Protein AF-Q1YNS9-F1 (afdb_monomer_lite)

Foldseek 3Di:
DDDDDDDDDDDDDDDDDDDDDDDDDDDDDDDDDDDDDDDDDDDDPDDDDDDQADDDLLAQLLQRQLDQALQQRLQLLLCVLVVHAFCSNQPSRHDDRGSHRGRVSSNVSSVSCQVLQPLQQLPGNHSQARSQLSSCVNVVHFFCRSQPPRHDPRGPRRGRVSSNVSSVSNHPDDPDDDDDDDAQEKEWEADPVCLDPVNIFIDSDNPHDGDQDEAEAQGKHKYAYAAFDFFKDKDPAQLHHHPQKDKAWPDCDLDRPRHHTDGHGIIMMIGHHLVRPDQWMKMAGNVDRSNIDIHGYDHPPRQLQQCPLPDGPVQALDSNDSVAGDQLCPPSDGPVGDQQRNVLPDGPVQAPCSRDSVAGDLPQPCSDGPRRDPFNHHLAFEFQDQKKWKWFADPVVRDIDIDIWGWDADPLAIETEPAVPAHELVLLVVVLPDPPDPGDFTKMWGWTDQFHHQDKDKWKKKKKKKADDPQPDDLQIKMWIWMWIWIKGDHRHDIFIATDDDDQTFGWIQDSNRDTDGWGADDDDGQCQWGWDADPVPRIITTMGRPRSVVSSCPVTPPCVSVVVSDFGKMWMKMAIPGFYAYNVGHGNRIYIYIHTHDD

Sequence (600 aa):
MTTSLVSSVSLALGLYFSCSAAFGDLGAGSAASVHGSERSSLDVRSGSNVTVGTTSADSLDIDGSGHYDALTDGLLLLRGLFGLNGDSLISYAVSEGAAYTSAADISARIESVSEIVDVDADGRSDALTDGLMILRYLFGLRGDVLVNGVVASGGDRVTAPAIESYIESLLPEIDDQNPPTEPQVIYVRLNGQPFTAPYYLFSATEDGAAQTLSLEKGASYKFVRTDGGHPFNIGSDWRQSLAGLEVSSTSSSNLVSEIGSIEEGQSITISIPADFAATTITYYCYTHSSMKATLAISGDQASDDSDNDGVANADDAFPLDASESVDTDSDGLGNNADSDDDGDGVLDVDDVFPLDSTESVDSDGDGIGDNADPVNTSGAFELSGNSLTLQDYNPSSQSMVTNQFDVTIVDGALSADLSGAPLNLANIRNGIATPAGDYSDALLKFEINDALPIASGNGTVDLYVTTGGDGIRVGSESQLYLQLDVAWSSNGSTASIVELVDPEPMILEVNKSGQALTIRPPDPWVFDILEVSVDQSSGIKTLDIRLLSALSAAVDIAGGFLDSLLVPRTLHIRVVPSLMVHDVDGLDVSEFGIVVKLGN

pLDDT: mean 77.33, std 19.81, range [23.3, 98.06]

Radius of gyration: 39.27 Å; chains: 1; bounding box: 96×80×106 Å

InterPro domains:
  IPR018247 EF-Hand 1, calcium-binding site [PS00018] (340-352)
  IPR028974 TSP type-3 repeat [G3DSA:4.10.1080.10] (274-386)
  IPR028974 TSP type-3 repeat [SSF103647] (303-373)

Structure (mmCIF, N/CA/C/O backbone):
data_AF-Q1YNS9-F1
#
_entry.id   AF-Q1YNS9-F1
#
loop_
_atom_site.group_PDB
_atom_site.id
_atom_site.type_symbol
_atom_site.label_atom_id
_atom_site.label_alt_id
_atom_site.label_comp_id
_atom_site.label_asym_id
_atom_site.label_entity_id
_atom_site.label_seq_id
_atom_site.pdbx_PDB_ins_code
_atom_site.Cartn_x
_atom_site.Cartn_y
_atom_site.Cartn_z
_atom_site.occupancy
_atom_site.B_iso_or_equiv
_atom_site.auth_seq_id
_atom_site.auth_comp_id
_atom_site.auth_asym_id
_atom_site.auth_atom_id
_atom_site.pdbx_PDB_model_num
ATOM 1 N N . MET A 1 1 ? -50.767 -10.544 -19.598 1.00 36.22 1 MET A N 1
ATOM 2 C CA . MET A 1 1 ? -50.682 -12.017 -19.546 1.00 36.22 1 MET A CA 1
ATOM 3 C C . MET A 1 1 ? -49.217 -12.322 -19.246 1.00 36.22 1 MET A C 1
ATOM 5 O O . MET A 1 1 ? -48.422 -12.078 -20.135 1.00 36.22 1 MET A O 1
ATOM 9 N N . THR A 1 2 ? -48.748 -12.434 -17.997 1.00 33.62 2 THR A N 1
ATOM 10 C CA . THR A 1 2 ? -49.006 -13.446 -16.935 1.00 33.62 2 THR A CA 1
ATOM 11 C C . THR A 1 2 ? -48.535 -14.861 -17.286 1.00 33.62 2 THR A C 1
ATOM 13 O O . THR A 1 2 ? -48.771 -15.287 -18.407 1.00 33.62 2 THR A O 1
ATOM 16 N N . THR A 1 3 ? -47.997 -15.556 -16.266 1.00 32.91 3 THR A N 1
ATOM 17 C CA . THR A 1 3 ? -47.400 -16.922 -16.200 1.00 32.91 3 THR A CA 1
ATOM 18 C C . THR A 1 3 ? -45.988 -17.049 -16.803 1.00 32.91 3 THR A C 1
ATOM 20 O O . THR A 1 3 ? -45.870 -16.871 -18.007 1.00 32.91 3 THR A O 1
ATOM 23 N N . SER A 1 4 ? -44.870 -17.254 -16.077 1.00 33.97 4 SER A N 1
ATOM 24 C CA . SER A 1 4 ? -44.530 -17.835 -14.742 1.00 33.97 4 SER A CA 1
ATOM 25 C C . SER A 1 4 ? -44.179 -19.337 -14.732 1.00 33.97 4 SER A C 1
ATOM 27 O O . SER A 1 4 ? -44.816 -20.107 -15.445 1.00 33.97 4 SER A O 1
ATOM 29 N N . LEU A 1 5 ? -43.257 -19.697 -13.817 1.00 30.80 5 LEU A N 1
ATOM 30 C CA . LEU A 1 5 ? -42.823 -21.032 -13.344 1.00 30.80 5 LEU A CA 1
ATOM 31 C C . LEU A 1 5 ? -41.927 -21.882 -14.279 1.00 30.80 5 LEU A C 1
ATOM 33 O O . LEU A 1 5 ? -42.132 -21.879 -15.485 1.00 30.80 5 LEU A O 1
ATOM 37 N N . VAL A 1 6 ? -41.001 -22.734 -13.796 1.00 30.00 6 VAL A N 1
ATOM 38 C CA . VAL A 1 6 ? -40.114 -22.769 -12.593 1.00 30.00 6 VAL A CA 1
ATOM 39 C C . VAL A 1 6 ? -39.183 -24.001 -12.726 1.00 30.00 6 VAL A C 1
ATOM 41 O O . VAL A 1 6 ? -39.521 -24.923 -13.459 1.00 30.00 6 VAL A O 1
ATOM 44 N N . SER A 1 7 ? -38.039 -23.988 -12.025 1.00 28.78 7 SER A N 1
ATOM 45 C CA . SER A 1 7 ? -37.133 -25.098 -11.630 1.00 28.78 7 SER A CA 1
ATOM 46 C C . SER A 1 7 ? -37.417 -26.549 -12.080 1.00 28.78 7 SER A C 1
ATOM 48 O O . SER A 1 7 ? -38.527 -27.056 -11.923 1.00 28.78 7 SER A O 1
ATOM 50 N N . SER A 1 8 ? -36.348 -27.285 -12.424 1.00 27.62 8 SER A N 1
ATOM 51 C CA . SER A 1 8 ? -36.073 -28.612 -11.827 1.00 27.62 8 SER A CA 1
ATOM 52 C C . SER A 1 8 ? -34.623 -29.064 -12.050 1.00 27.62 8 SER A C 1
ATOM 54 O O . SER A 1 8 ? -34.208 -29.315 -13.180 1.00 27.62 8 SER A O 1
ATOM 56 N N . VAL A 1 9 ? -33.880 -29.242 -10.955 1.00 27.39 9 VAL A N 1
ATOM 57 C CA . VAL A 1 9 ? -32.629 -30.021 -10.902 1.00 27.39 9 VAL A CA 1
ATOM 58 C C . VAL A 1 9 ? -32.964 -31.518 -10.905 1.00 27.39 9 VAL A C 1
ATOM 60 O O . VAL A 1 9 ? -33.978 -31.929 -10.341 1.00 27.39 9 VAL A O 1
ATOM 63 N N . SER A 1 10 ? -32.101 -32.362 -11.478 1.00 26.97 10 SER A N 1
ATOM 64 C CA . SER A 1 10 ? -32.023 -33.784 -11.105 1.00 26.97 10 SER A CA 1
ATOM 65 C C . SER A 1 10 ? -30.631 -34.357 -11.357 1.00 26.97 10 SER A C 1
ATOM 67 O O . SER A 1 10 ? -30.180 -34.475 -12.494 1.00 26.97 10 SER A O 1
ATOM 69 N N . LEU A 1 11 ? -29.979 -34.724 -10.256 1.00 27.30 11 LEU A N 1
ATOM 70 C CA . LEU A 1 11 ? -28.714 -35.447 -10.202 1.00 27.30 11 LEU A CA 1
ATOM 71 C C . LEU A 1 11 ? -28.914 -36.909 -10.647 1.00 27.30 11 LEU A C 1
ATOM 73 O O . LEU A 1 11 ? -29.953 -37.504 -10.357 1.00 27.30 11 LEU A O 1
ATOM 77 N N . ALA A 1 12 ? -27.906 -37.524 -11.267 1.00 25.98 12 ALA A N 1
ATOM 78 C CA . ALA A 1 12 ? -27.856 -38.977 -11.449 1.00 25.98 12 ALA A CA 1
ATOM 79 C C . ALA A 1 12 ? -26.412 -39.490 -11.329 1.00 25.98 12 ALA A C 1
ATOM 81 O O . ALA A 1 12 ? -25.621 -39.409 -12.266 1.00 25.98 12 ALA A O 1
ATOM 82 N N . LEU A 1 13 ? -26.083 -40.015 -10.148 1.00 26.33 13 LEU A N 1
ATOM 83 C CA . LEU A 1 13 ? -24.792 -40.626 -9.829 1.00 26.33 13 LEU A CA 1
ATOM 84 C C . LEU A 1 13 ? -24.644 -41.989 -10.537 1.00 26.33 13 LEU A C 1
ATOM 86 O O . LEU A 1 13 ? -25.602 -42.760 -10.601 1.00 26.33 13 LEU A O 1
ATOM 90 N N . GLY A 1 14 ? -23.444 -42.313 -11.031 1.00 25.09 14 GLY A N 1
ATOM 91 C CA . GLY A 1 14 ? -23.198 -43.530 -11.817 1.00 25.09 14 GLY A CA 1
ATOM 92 C C . GLY A 1 14 ? -21.767 -44.063 -11.722 1.00 25.09 14 GLY A C 1
ATOM 93 O O . GLY A 1 14 ? -21.034 -44.049 -12.705 1.00 25.09 14 GLY A O 1
ATOM 94 N N . LEU A 1 15 ? -21.374 -44.557 -10.545 1.00 29.48 15 LEU A N 1
ATOM 95 C CA . LEU A 1 15 ? -20.140 -45.332 -10.356 1.00 29.48 15 LEU A CA 1
ATOM 96 C C . LEU A 1 15 ? -20.182 -46.651 -11.148 1.00 29.48 15 LEU A C 1
ATOM 98 O O . LEU A 1 15 ? -21.145 -47.396 -10.997 1.00 29.48 15 LEU A O 1
ATOM 102 N N . TYR A 1 16 ? -19.106 -47.003 -11.865 1.00 24.75 16 TYR A N 1
ATOM 103 C CA . TYR A 1 16 ? -18.542 -48.365 -11.833 1.00 24.75 16 TYR A CA 1
ATOM 104 C C . TYR A 1 16 ? -17.101 -48.428 -12.377 1.00 24.75 16 TYR A C 1
ATOM 106 O O . TYR A 1 16 ? -16.751 -47.797 -13.369 1.00 24.75 16 TYR A O 1
ATOM 114 N N . PHE A 1 17 ? -16.274 -49.233 -11.705 1.00 26.16 17 PHE A N 1
ATOM 115 C CA . PHE A 1 17 ? -14.856 -49.494 -11.989 1.00 26.16 17 PHE A CA 1
ATOM 116 C C . PHE A 1 17 ? -14.569 -50.094 -13.378 1.00 26.16 17 PHE A C 1
ATOM 118 O O . PHE A 1 17 ? -15.312 -50.952 -13.856 1.00 26.16 17 PHE A O 1
ATOM 125 N N . SER A 1 18 ? -13.359 -49.842 -13.896 1.00 27.05 18 SER A N 1
ATOM 126 C CA . SER A 1 18 ? -12.523 -50.894 -14.506 1.00 27.05 18 SER A CA 1
ATOM 127 C C . SER A 1 18 ? -11.028 -50.554 -14.449 1.00 27.05 18 SER A C 1
ATOM 129 O O . SER A 1 18 ? -10.625 -49.418 -14.661 1.00 27.05 18 SER A O 1
ATOM 131 N N . CYS A 1 19 ? -10.217 -51.567 -14.142 1.00 23.30 19 CYS A N 1
ATOM 132 C CA . CYS A 1 19 ? -8.772 -51.490 -13.912 1.00 23.30 19 CYS A CA 1
ATOM 133 C C . CYS A 1 19 ? -7.978 -51.967 -15.143 1.00 23.30 19 CYS A C 1
ATOM 135 O O . CYS A 1 19 ? -8.398 -52.912 -15.811 1.00 23.30 19 CYS A O 1
ATOM 137 N N . SER A 1 20 ? -6.793 -51.394 -15.380 1.00 28.25 20 SER A N 1
ATOM 138 C CA . SER A 1 20 ? -5.666 -52.115 -15.990 1.00 28.25 20 SER A CA 1
ATOM 139 C C . SER A 1 20 ? -4.335 -51.484 -15.563 1.00 28.25 20 SER A C 1
ATOM 141 O O . SER A 1 20 ? -4.255 -50.268 -15.414 1.00 28.25 20 SER A O 1
ATOM 143 N N . ALA A 1 21 ? -3.303 -52.303 -15.350 1.00 29.52 21 ALA A N 1
ATOM 144 C CA . ALA A 1 21 ? -2.042 -51.911 -14.712 1.00 29.52 21 ALA A CA 1
ATOM 145 C C . ALA A 1 21 ? -0.800 -52.235 -15.565 1.00 29.52 21 ALA A C 1
ATOM 147 O O . ALA A 1 21 ? -0.822 -53.170 -16.365 1.00 29.52 21 ALA A O 1
ATOM 148 N N . ALA A 1 22 ? 0.306 -51.526 -15.304 1.00 28.50 22 ALA A N 1
ATOM 149 C CA . ALA A 1 22 ? 1.691 -51.937 -15.585 1.00 28.50 22 ALA A CA 1
ATOM 150 C C . ALA A 1 22 ? 2.630 -51.140 -14.638 1.00 28.50 22 ALA A C 1
ATOM 152 O O . ALA A 1 22 ? 2.659 -49.922 -14.737 1.00 28.50 22 ALA A O 1
ATOM 153 N N . PHE A 1 23 ? 3.158 -51.681 -13.530 1.00 27.36 23 PHE A N 1
ATOM 154 C CA . PHE A 1 23 ? 4.282 -52.628 -13.314 1.00 27.36 23 PHE A CA 1
ATOM 155 C C . PHE A 1 23 ? 5.717 -52.066 -13.469 1.00 27.36 23 PHE A C 1
ATOM 157 O O . PHE A 1 23 ? 6.091 -51.606 -14.543 1.00 27.36 23 PHE A O 1
ATOM 164 N N . GLY A 1 24 ? 6.519 -52.217 -12.395 1.00 26.86 24 GLY A N 1
ATOM 165 C CA . GLY A 1 24 ? 7.934 -51.814 -12.238 1.00 26.86 24 GLY A CA 1
ATOM 166 C C . GLY A 1 24 ? 8.211 -51.246 -10.823 1.00 26.86 24 GLY A C 1
ATOM 167 O O . GLY A 1 24 ? 8.123 -50.039 -10.665 1.00 26.86 24 GLY A O 1
ATOM 168 N N . ASP A 1 25 ? 8.325 -51.997 -9.709 1.00 29.17 25 ASP A N 1
ATOM 169 C CA . ASP A 1 25 ? 9.243 -53.123 -9.371 1.00 29.17 25 ASP A CA 1
ATOM 170 C C . ASP A 1 25 ? 10.694 -52.600 -9.133 1.00 29.17 25 ASP A C 1
ATOM 172 O O . ASP A 1 25 ? 11.295 -52.104 -10.079 1.00 29.17 25 ASP A O 1
ATOM 176 N N . LEU A 1 26 ? 11.334 -52.585 -7.938 1.00 28.66 26 LEU A N 1
ATOM 177 C CA . LEU A 1 26 ? 11.186 -53.291 -6.634 1.00 28.66 26 LEU A CA 1
ATOM 178 C C . LEU A 1 26 ? 11.625 -52.423 -5.410 1.00 28.66 26 LEU A C 1
ATOM 180 O O . LEU A 1 26 ? 12.409 -51.496 -5.582 1.00 28.66 26 LEU A O 1
ATOM 184 N N . GLY A 1 27 ? 11.273 -52.811 -4.162 1.00 27.27 27 GLY A N 1
ATOM 185 C CA . GLY A 1 27 ? 11.904 -52.281 -2.924 1.00 27.27 27 GLY A CA 1
ATOM 186 C C . GLY A 1 27 ? 11.251 -52.684 -1.580 1.00 27.27 27 GLY A C 1
ATOM 187 O O . GLY A 1 27 ? 10.562 -51.879 -0.968 1.00 27.27 27 GLY A O 1
ATOM 188 N N . ALA A 1 28 ? 11.433 -53.925 -1.104 1.00 29.50 28 ALA A N 1
ATOM 189 C CA . ALA A 1 28 ? 10.721 -54.465 0.075 1.00 29.50 28 ALA A CA 1
ATOM 190 C C . ALA A 1 28 ? 11.410 -54.215 1.441 1.00 29.50 28 ALA A C 1
ATOM 192 O O . ALA A 1 28 ? 12.636 -54.254 1.529 1.00 29.50 28 ALA A O 1
ATOM 193 N N . GLY A 1 29 ? 10.617 -54.071 2.522 1.00 26.70 29 GLY A N 1
ATOM 194 C CA . GLY A 1 29 ? 11.116 -53.663 3.851 1.00 26.70 29 GLY A CA 1
ATOM 195 C C . GLY A 1 29 ? 10.327 -54.112 5.099 1.00 26.70 29 GLY A C 1
ATOM 196 O O . GLY A 1 29 ? 10.254 -53.353 6.053 1.00 26.70 29 GLY A O 1
ATOM 197 N N . SER A 1 30 ? 9.822 -55.354 5.141 1.00 29.05 30 SER A N 1
ATOM 198 C CA . SER A 1 30 ? 9.288 -56.063 6.338 1.00 29.05 30 SER A CA 1
ATOM 199 C C . SER A 1 30 ? 8.001 -55.548 7.021 1.00 29.05 30 SER A C 1
ATOM 201 O O . SER A 1 30 ? 7.727 -54.361 7.104 1.00 29.05 30 SER A O 1
ATOM 203 N N . ALA A 1 31 ? 7.202 -56.492 7.533 1.00 27.22 31 ALA A N 1
ATOM 204 C CA . ALA A 1 31 ? 5.903 -56.255 8.165 1.00 27.22 31 ALA A CA 1
ATOM 205 C C . ALA A 1 31 ? 5.890 -56.680 9.642 1.00 27.22 31 ALA A C 1
ATOM 207 O O . ALA A 1 31 ? 6.561 -57.644 10.014 1.00 27.22 31 ALA A O 1
ATOM 208 N N . ALA A 1 32 ? 5.020 -56.057 10.439 1.00 27.38 32 ALA A N 1
ATOM 209 C CA . ALA A 1 32 ? 4.483 -56.632 11.671 1.00 27.38 32 ALA A CA 1
ATOM 210 C C . ALA A 1 32 ? 3.056 -56.109 11.898 1.00 27.38 32 ALA A C 1
ATOM 212 O O . ALA A 1 32 ? 2.829 -54.905 11.839 1.00 27.38 32 ALA A O 1
ATOM 213 N N . SER A 1 33 ? 2.096 -57.004 12.151 1.00 28.44 33 SER A N 1
ATOM 214 C CA . SER A 1 33 ? 0.736 -56.629 12.555 1.00 28.44 33 SER A CA 1
ATOM 215 C C . SER A 1 33 ? 0.485 -57.069 13.995 1.00 28.44 33 SER A C 1
ATOM 217 O O . SER A 1 33 ? 0.807 -58.202 14.355 1.00 28.44 33 SER A O 1
ATOM 219 N N . VAL A 1 34 ? -0.110 -56.192 14.806 1.00 27.50 34 VAL A N 1
ATOM 220 C CA . VAL A 1 34 ? -0.829 -56.565 16.031 1.00 27.50 34 VAL A CA 1
ATOM 221 C C . VAL A 1 34 ? -2.035 -55.641 16.184 1.00 27.50 34 VAL A C 1
ATOM 223 O O . VAL A 1 34 ? -1.939 -54.429 16.036 1.00 27.50 34 VAL A O 1
ATOM 226 N N . HIS A 1 35 ? -3.175 -56.250 16.487 1.00 29.14 35 HIS A N 1
ATOM 227 C CA . HIS A 1 35 ? -4.428 -55.600 16.850 1.00 29.14 35 HIS A CA 1
ATOM 228 C C . HIS A 1 35 ? -4.510 -55.580 18.385 1.00 29.14 35 HIS A C 1
ATOM 230 O O . HIS A 1 35 ? -4.369 -56.638 19.002 1.00 29.14 35 HIS A O 1
ATOM 236 N N . GLY A 1 36 ? -4.706 -54.418 19.014 1.00 25.70 36 GLY A N 1
ATOM 237 C CA . GLY A 1 36 ? -4.728 -54.321 20.478 1.00 25.70 36 GLY A CA 1
ATOM 238 C C . GLY A 1 36 ? -5.088 -52.928 20.986 1.00 25.70 36 GLY A C 1
ATOM 239 O O . GLY A 1 36 ? -4.309 -51.996 20.845 1.00 25.70 36 GLY A O 1
ATOM 240 N N . SER A 1 37 ? -6.271 -52.803 21.586 1.00 34.81 37 SER A N 1
ATOM 241 C CA . SER A 1 37 ? -6.725 -51.592 22.276 1.00 34.81 37 SER A CA 1
ATOM 242 C C . SER A 1 37 ? -6.048 -51.459 23.638 1.00 34.81 37 SER A C 1
ATOM 244 O O . SER A 1 37 ? -6.336 -52.279 24.506 1.00 34.81 37 SER A O 1
ATOM 246 N N . GLU A 1 38 ? -5.317 -50.368 23.872 1.00 27.53 38 GLU A N 1
ATOM 247 C CA . GLU A 1 38 ? -5.230 -49.724 25.191 1.00 27.53 38 GLU A CA 1
ATOM 248 C C . GLU A 1 38 ? -5.235 -48.196 25.027 1.00 27.53 38 GLU A C 1
ATOM 250 O O . GLU A 1 38 ? -4.461 -47.639 24.252 1.00 27.53 38 GLU A O 1
ATOM 255 N N . ARG A 1 39 ? -6.114 -47.506 25.769 1.00 39.41 39 ARG A N 1
ATOM 256 C CA . ARG A 1 39 ? -6.011 -46.054 25.970 1.00 39.41 39 ARG A CA 1
ATOM 257 C C . ARG A 1 39 ? -4.924 -45.814 27.015 1.00 39.41 39 ARG A C 1
ATOM 259 O O . ARG A 1 39 ? -5.129 -46.187 28.168 1.00 39.41 39 ARG A O 1
ATOM 266 N N . SER A 1 40 ? -3.827 -45.157 26.647 1.00 26.27 40 SER A N 1
ATOM 267 C CA . SER A 1 40 ? -2.880 -44.607 27.621 1.00 26.27 40 SER A CA 1
ATOM 268 C C . SER A 1 40 ? -2.915 -43.090 27.566 1.00 26.27 40 SER A C 1
ATOM 270 O O . SER A 1 40 ? -2.518 -42.493 26.572 1.00 26.27 40 SER A O 1
ATOM 272 N N . SER A 1 41 ? -3.351 -42.485 28.668 1.00 36.03 41 SER A N 1
ATOM 273 C CA . SER A 1 41 ? -3.016 -41.098 28.982 1.00 36.03 41 SER A CA 1
ATOM 274 C C . SER A 1 41 ? -1.492 -40.936 28.956 1.00 36.03 41 SER A C 1
ATOM 276 O O . SER A 1 41 ? -0.787 -41.759 29.550 1.00 36.03 41 SER A O 1
ATOM 278 N N . LEU A 1 42 ? -0.995 -39.896 28.284 1.00 25.69 42 LEU A N 1
ATOM 279 C CA . LEU A 1 42 ? 0.337 -39.360 28.535 1.00 25.69 42 LEU A CA 1
ATOM 280 C C . LEU A 1 42 ? 0.203 -37.875 28.874 1.00 25.69 42 LEU A C 1
ATOM 282 O O . LEU A 1 42 ? -0.003 -37.029 28.012 1.00 25.69 42 LEU A O 1
ATOM 286 N N . ASP A 1 43 ? 0.301 -37.599 30.167 1.00 36.94 43 ASP A N 1
ATOM 287 C CA . ASP A 1 43 ? 0.454 -36.266 30.733 1.00 36.94 43 ASP A CA 1
ATOM 288 C C . ASP A 1 43 ? 1.845 -35.722 30.365 1.00 36.94 43 ASP A C 1
ATOM 290 O O . ASP A 1 43 ? 2.862 -36.332 30.710 1.00 36.94 43 ASP A O 1
ATOM 294 N N . VAL A 1 44 ? 1.894 -34.593 29.650 1.00 27.58 44 VAL A N 1
ATOM 295 C CA . VAL A 1 44 ? 3.130 -33.836 29.392 1.00 27.58 44 VAL A CA 1
ATOM 296 C C . VAL A 1 44 ? 2.906 -32.361 29.717 1.00 27.58 44 VAL A C 1
ATOM 298 O O . VAL A 1 44 ? 2.900 -31.489 28.854 1.00 27.58 44 VAL A O 1
ATOM 301 N N . ARG A 1 45 ? 2.798 -32.055 31.011 1.00 37.78 45 ARG A N 1
ATOM 302 C CA . ARG A 1 45 ? 3.190 -30.735 31.521 1.00 37.78 45 ARG A CA 1
ATOM 303 C C . ARG A 1 45 ? 4.712 -30.643 31.636 1.00 37.78 45 ARG A C 1
ATOM 305 O O . ARG A 1 45 ? 5.280 -31.012 32.661 1.00 37.78 45 ARG A O 1
ATOM 312 N N . SER A 1 46 ? 5.376 -30.096 30.621 1.00 32.50 46 SER A N 1
ATOM 313 C CA . SER A 1 46 ? 6.688 -29.458 30.800 1.00 32.50 46 SER A CA 1
ATOM 314 C C . SER A 1 46 ? 6.948 -28.458 29.682 1.00 32.50 46 SER A C 1
ATOM 316 O O . SER A 1 46 ? 6.799 -28.792 28.513 1.00 32.50 46 SER A O 1
ATOM 318 N N . GLY A 1 47 ? 7.355 -27.242 30.049 1.00 37.91 47 GLY A N 1
ATOM 319 C CA . GLY A 1 47 ? 7.529 -26.147 29.100 1.00 37.91 47 GLY A CA 1
ATOM 320 C C . GLY A 1 47 ? 8.536 -26.457 27.992 1.00 37.91 47 GLY A C 1
ATOM 321 O O . GLY A 1 47 ? 9.621 -26.991 28.232 1.00 37.91 47 GLY A O 1
ATOM 322 N N . SER A 1 48 ? 8.174 -26.070 26.778 1.00 30.52 48 SER A N 1
ATOM 323 C CA . SER A 1 48 ? 9.076 -25.798 25.665 1.00 30.52 48 SER A CA 1
ATOM 324 C C . SER A 1 48 ? 8.525 -24.567 24.965 1.00 30.52 48 SER A C 1
ATOM 326 O O . SER A 1 48 ? 7.309 -24.441 24.852 1.00 30.52 48 SER A O 1
ATOM 328 N N . ASN A 1 49 ? 9.406 -23.650 24.560 1.00 35.44 49 ASN A N 1
ATOM 329 C CA . ASN A 1 49 ? 9.006 -22.463 23.812 1.00 35.44 49 ASN A CA 1
ATOM 330 C C . ASN A 1 49 ? 8.206 -22.911 22.586 1.00 35.44 49 ASN A C 1
ATOM 332 O O . ASN A 1 49 ? 8.763 -23.598 21.728 1.00 35.44 49 ASN A O 1
ATOM 336 N N . VAL A 1 50 ? 6.933 -22.524 22.513 1.00 31.16 50 VAL A N 1
ATOM 337 C CA . VAL A 1 50 ? 6.191 -22.599 21.258 1.00 31.16 50 VAL A CA 1
ATOM 338 C C . VAL A 1 50 ? 6.834 -21.565 20.344 1.00 31.16 50 VAL A C 1
ATOM 340 O O . VAL A 1 50 ? 6.863 -20.373 20.641 1.00 31.16 50 VAL A O 1
ATOM 343 N N . THR A 1 51 ? 7.478 -22.052 19.292 1.00 27.12 51 THR A N 1
ATOM 344 C CA . THR A 1 51 ? 7.952 -21.221 18.189 1.00 27.12 51 THR A CA 1
ATOM 345 C C . THR A 1 51 ? 6.757 -20.744 17.376 1.00 27.12 51 THR A C 1
ATOM 347 O O . THR A 1 51 ? 5.805 -21.499 17.199 1.00 27.12 51 THR A O 1
ATOM 350 N N . VAL A 1 52 ? 6.845 -19.515 16.866 1.00 37.50 52 VAL A N 1
ATOM 351 C CA . VAL A 1 52 ? 5.902 -18.925 15.902 1.00 37.50 52 VAL A CA 1
ATOM 352 C C . VAL A 1 52 ? 5.545 -19.940 14.804 1.00 37.50 52 VAL A C 1
ATOM 354 O O . VAL A 1 52 ? 6.451 -20.564 14.246 1.00 37.50 52 VAL A O 1
ATOM 357 N N . GLY A 1 53 ? 4.249 -20.089 14.498 1.00 38.09 53 GLY A N 1
ATOM 358 C CA . GLY A 1 53 ? 3.768 -20.831 13.323 1.00 38.09 53 GLY A CA 1
ATOM 359 C C . GLY A 1 53 ? 3.271 -22.272 13.532 1.00 38.09 53 GLY A C 1
ATOM 360 O O . GLY A 1 53 ? 3.468 -23.102 12.646 1.00 38.09 53 GLY A O 1
ATOM 361 N N . THR A 1 54 ? 2.622 -22.609 14.656 1.00 38.75 54 THR A N 1
ATOM 362 C CA . THR A 1 54 ? 1.782 -23.828 14.734 1.00 38.75 54 THR A CA 1
ATOM 363 C C . THR A 1 54 ? 0.463 -23.557 15.453 1.00 38.75 54 THR A C 1
ATOM 365 O O . THR A 1 54 ? 0.455 -23.425 16.679 1.00 38.75 54 THR A O 1
ATOM 368 N N . THR A 1 55 ? -0.642 -23.524 14.709 1.00 53.81 55 THR A N 1
ATOM 369 C CA . THR A 1 55 ? -1.993 -23.388 15.268 1.00 53.81 55 THR A CA 1
ATOM 370 C C . THR A 1 55 ? -2.454 -24.667 15.969 1.00 53.81 55 THR A C 1
ATOM 372 O O . THR A 1 55 ? -1.919 -25.761 15.753 1.00 53.81 55 THR A O 1
ATOM 375 N N . SER A 1 56 ? -3.459 -24.544 16.841 1.00 63.00 56 SER A N 1
ATOM 376 C CA . SER A 1 56 ? -4.082 -25.713 17.467 1.00 63.00 56 SER A CA 1
ATOM 377 C C . SER A 1 56 ? -4.847 -26.539 16.427 1.00 63.00 56 SER A C 1
ATOM 379 O O . SER A 1 56 ? -5.529 -25.995 15.556 1.00 63.00 56 SER A O 1
ATOM 381 N N . ALA A 1 57 ? -4.800 -27.868 16.552 1.00 64.50 57 ALA A N 1
ATOM 382 C CA . ALA A 1 57 ? -5.644 -28.762 15.756 1.00 64.50 57 ALA A CA 1
ATOM 383 C C . ALA A 1 57 ? -7.148 -28.503 15.987 1.00 64.50 57 ALA A C 1
ATOM 385 O O . ALA A 1 57 ? -7.943 -28.730 15.083 1.00 64.50 57 ALA A O 1
ATOM 386 N N . ASP A 1 58 ? -7.503 -27.959 17.156 1.00 73.69 58 ASP A N 1
ATOM 387 C CA . ASP A 1 58 ? -8.877 -27.691 17.591 1.00 73.69 58 ASP A CA 1
ATOM 388 C C . ASP A 1 58 ? -9.295 -26.206 17.408 1.00 73.69 58 ASP A C 1
ATOM 390 O O . ASP A 1 58 ? -10.124 -25.702 18.160 1.00 73.69 58 ASP A O 1
ATOM 394 N N . SER A 1 59 ? -8.679 -25.471 16.471 1.00 84.88 59 SER A N 1
ATOM 395 C CA . SER A 1 59 ? -8.881 -24.021 16.259 1.00 84.88 59 SER A CA 1
ATOM 396 C C . SER A 1 59 ? -9.342 -23.700 14.831 1.00 84.88 59 SER A C 1
ATOM 398 O O . SER A 1 59 ? -8.938 -24.383 13.888 1.00 84.88 59 SER A O 1
ATOM 400 N N . LEU A 1 60 ? -10.163 -22.654 14.683 1.00 89.69 60 LEU A N 1
ATOM 401 C CA . LEU A 1 60 ? -10.639 -22.122 13.398 1.00 89.69 60 LEU A CA 1
ATOM 402 C C . LEU A 1 60 ? -9.645 -21.216 12.652 1.00 89.69 60 LEU A C 1
ATOM 404 O O . LEU A 1 60 ? -9.992 -20.768 11.570 1.00 89.69 60 LEU A O 1
ATOM 408 N N . ASP A 1 61 ? -8.437 -20.985 13.169 1.00 90.31 61 ASP A N 1
ATOM 409 C CA . ASP A 1 61 ? -7.366 -20.279 12.445 1.00 90.31 61 ASP A CA 1
ATOM 410 C C . ASP A 1 61 ? -6.873 -21.173 11.280 1.00 90.31 61 ASP A C 1
ATOM 412 O O . ASP A 1 61 ? -6.208 -22.203 11.491 1.00 90.31 61 ASP A O 1
ATOM 416 N N . ILE A 1 62 ? -7.306 -20.860 10.057 1.00 92.31 62 ILE A N 1
ATOM 417 C CA . ILE A 1 62 ? -7.087 -21.615 8.815 1.00 92.31 62 ILE A CA 1
ATOM 418 C C . ILE A 1 62 ? -5.823 -21.148 8.096 1.00 92.31 62 ILE A C 1
ATOM 420 O O . ILE A 1 62 ? -5.126 -21.995 7.531 1.00 92.31 62 ILE A O 1
ATOM 424 N N . ASP A 1 63 ? -5.518 -19.849 8.095 1.00 89.81 63 ASP A N 1
ATOM 425 C CA . ASP A 1 63 ? -4.318 -19.319 7.433 1.00 89.81 63 ASP A CA 1
ATOM 426 C C . ASP A 1 63 ? -3.082 -19.255 8.349 1.00 89.81 63 ASP A C 1
ATOM 428 O O . ASP A 1 63 ? -1.950 -19.148 7.877 1.00 89.81 63 ASP A O 1
ATOM 432 N N . GLY A 1 64 ? -3.258 -19.468 9.649 1.00 85.56 64 GLY A N 1
ATOM 433 C CA . GLY A 1 64 ? -2.190 -19.566 10.634 1.00 85.56 64 GLY A CA 1
ATOM 434 C C . GLY A 1 64 ? -1.591 -18.228 11.045 1.00 85.56 64 GLY A C 1
ATOM 435 O O . GLY A 1 64 ? -0.440 -18.213 11.489 1.00 85.56 64 GLY A O 1
ATOM 436 N N . SER A 1 65 ? -2.311 -17.129 10.837 1.00 79.44 65 SER A N 1
ATOM 437 C CA . SER A 1 65 ? -1.911 -15.768 11.215 1.00 79.44 65 SER A CA 1
ATOM 438 C C . SER A 1 65 ? -1.942 -15.511 12.717 1.00 79.44 65 SER A C 1
ATOM 440 O O . SER A 1 65 ? -1.171 -14.690 13.213 1.00 79.44 65 SER A O 1
ATOM 442 N N . GLY A 1 66 ? -2.782 -16.241 13.452 1.00 75.06 66 GLY A N 1
ATOM 443 C CA . GLY A 1 66 ? -3.100 -15.951 14.843 1.00 75.06 66 GLY A CA 1
ATOM 444 C C . GLY A 1 66 ? -4.305 -15.024 15.032 1.00 75.06 66 GLY A C 1
ATOM 445 O O . GLY A 1 66 ? -4.571 -14.626 16.163 1.00 75.06 66 GLY A O 1
ATOM 446 N N . HIS A 1 67 ? -5.040 -14.714 13.962 1.00 77.12 67 HIS A N 1
ATOM 447 C CA . HIS A 1 67 ? -6.330 -14.027 14.019 1.00 77.12 67 HIS A CA 1
ATOM 448 C C . HIS A 1 67 ? -7.472 -14.977 13.609 1.00 77.12 67 HIS A C 1
ATOM 450 O O . HIS A 1 67 ? -7.257 -16.174 13.405 1.00 77.12 67 HIS A O 1
ATOM 456 N N . TYR A 1 68 ? -8.710 -14.476 13.619 1.00 84.19 68 TYR A N 1
ATOM 457 C CA . TYR A 1 68 ? -9.922 -15.269 13.393 1.00 84.19 68 TYR A CA 1
ATOM 458 C C . TYR A 1 68 ? -10.900 -14.495 12.503 1.00 84.19 68 TYR A C 1
ATOM 460 O O . TYR A 1 68 ? -11.974 -14.075 12.943 1.00 84.19 68 TYR A O 1
ATOM 468 N N . ASP A 1 69 ? -10.530 -14.291 11.245 1.00 82.50 69 ASP A N 1
ATOM 469 C CA . ASP A 1 69 ? -11.186 -13.311 10.384 1.00 82.50 69 ASP A CA 1
ATOM 470 C C . ASP A 1 69 ? -12.139 -13.945 9.370 1.00 82.50 69 ASP A C 1
ATOM 472 O O . ASP A 1 69 ? -11.940 -15.033 8.818 1.00 82.50 69 ASP A O 1
ATOM 476 N N . ALA A 1 70 ? -13.214 -13.224 9.056 1.00 84.88 70 ALA A N 1
ATOM 477 C CA . ALA A 1 70 ? -14.217 -13.706 8.114 1.00 84.88 70 ALA A CA 1
ATOM 478 C C . ALA A 1 70 ? -13.643 -13.928 6.701 1.00 84.88 70 ALA A C 1
ATOM 480 O O . ALA A 1 70 ? -14.033 -14.878 6.019 1.00 84.88 70 ALA A O 1
ATOM 481 N N . LEU A 1 71 ? -12.719 -13.072 6.256 1.00 87.00 71 LEU A N 1
ATOM 482 C CA . LEU A 1 71 ? -12.190 -13.079 4.888 1.00 87.00 71 LEU A CA 1
ATOM 483 C C . LEU A 1 71 ? -10.970 -13.984 4.680 1.00 87.00 71 LEU A C 1
ATOM 485 O O . LEU A 1 71 ? -10.723 -14.375 3.538 1.00 87.00 71 LEU A O 1
ATOM 489 N N . THR A 1 72 ? -10.253 -14.357 5.738 1.00 89.62 72 THR A N 1
ATOM 490 C CA . THR A 1 72 ? -9.053 -15.206 5.645 1.00 89.62 72 THR A CA 1
ATOM 491 C C . THR A 1 72 ? -9.236 -16.567 6.311 1.00 89.62 72 THR A C 1
ATOM 493 O O . THR A 1 72 ? -8.704 -17.545 5.805 1.00 89.62 72 THR A O 1
ATOM 496 N N . ASP A 1 73 ? -10.114 -16.714 7.306 1.00 91.81 73 ASP A N 1
ATOM 497 C CA . ASP A 1 73 ? -10.438 -18.027 7.881 1.00 91.81 73 ASP A CA 1
ATOM 498 C C . ASP A 1 73 ? -11.784 -18.547 7.394 1.00 91.81 73 ASP A C 1
ATOM 500 O O . ASP A 1 73 ? -11.875 -19.595 6.742 1.00 91.81 73 ASP A O 1
ATOM 504 N N . GLY A 1 74 ? -12.848 -17.778 7.643 1.00 93.31 74 GLY A N 1
ATOM 505 C CA . GLY A 1 74 ? -14.215 -18.164 7.284 1.00 93.31 74 GLY A CA 1
ATOM 506 C C . GLY A 1 74 ? -14.380 -18.405 5.782 1.00 93.31 74 GLY A C 1
ATOM 507 O O . GLY A 1 74 ? -15.020 -19.374 5.363 1.00 93.31 74 GLY A O 1
ATOM 508 N N . LEU A 1 75 ? -13.776 -17.548 4.958 1.00 94.56 75 LEU A N 1
ATOM 509 C CA . LEU A 1 75 ? -13.839 -17.634 3.503 1.00 94.56 75 LEU A CA 1
ATOM 510 C C . LEU A 1 75 ? -12.961 -18.761 2.944 1.00 94.56 75 LEU A C 1
ATOM 512 O O . LEU A 1 75 ? -13.418 -19.455 2.032 1.00 94.56 75 LEU A O 1
ATOM 516 N N . LEU A 1 76 ? -11.755 -18.996 3.483 1.00 96.19 76 LEU A N 1
ATOM 517 C CA . LEU A 1 76 ? -10.932 -20.148 3.086 1.00 96.19 76 LEU A CA 1
ATOM 518 C C . LEU A 1 76 ? -11.642 -21.459 3.414 1.00 96.19 76 LEU A C 1
ATOM 520 O O . LEU A 1 76 ? -11.776 -22.313 2.533 1.00 96.19 76 LEU A O 1
ATOM 524 N N . LEU A 1 77 ? -12.165 -21.590 4.637 1.00 96.00 77 LEU A N 1
ATOM 525 C CA . LEU A 1 77 ? -12.944 -22.751 5.056 1.00 96.00 77 LEU A CA 1
ATOM 526 C C . LEU A 1 77 ? -14.147 -22.967 4.131 1.00 96.00 77 LEU A C 1
ATOM 528 O O . LEU A 1 77 ? -14.319 -24.060 3.589 1.00 96.00 77 LEU A O 1
ATOM 532 N N . LEU A 1 78 ? -14.946 -21.925 3.881 1.00 96.25 78 LEU A N 1
ATOM 533 C CA . LEU A 1 78 ? -16.112 -22.007 3.001 1.00 96.25 78 LEU A CA 1
ATOM 534 C C . LEU A 1 78 ? -15.730 -22.446 1.576 1.00 96.25 78 LEU A C 1
ATOM 536 O O . LEU A 1 78 ? -16.381 -23.327 1.006 1.00 96.25 78 LEU A O 1
ATOM 540 N N . ARG A 1 79 ? -14.667 -21.870 0.999 1.00 96.81 79 ARG A N 1
ATOM 541 C CA . ARG A 1 79 ? -14.149 -22.235 -0.332 1.00 96.81 79 ARG A CA 1
ATOM 542 C C . ARG A 1 79 ? -13.674 -23.693 -0.374 1.00 96.81 79 ARG A C 1
ATOM 544 O O . ARG A 1 79 ? -14.010 -24.408 -1.322 1.00 96.81 79 ARG A O 1
ATOM 551 N N . GLY A 1 80 ? -12.959 -24.154 0.652 1.00 95.06 80 GLY A N 1
ATOM 552 C CA . GLY A 1 80 ? -12.503 -25.541 0.768 1.00 95.06 80 GLY A CA 1
ATOM 553 C C . GLY A 1 80 ? -13.653 -26.540 0.914 1.00 95.06 80 GLY A C 1
ATOM 554 O O . GLY A 1 80 ? -13.662 -27.559 0.223 1.00 95.06 80 GLY A O 1
ATOM 555 N N . LEU A 1 81 ? -14.682 -26.221 1.709 1.00 94.69 81 LEU A N 1
ATOM 556 C CA . LEU A 1 81 ? -15.897 -27.042 1.831 1.00 94.69 81 LEU A CA 1
ATOM 557 C C . LEU A 1 81 ? -16.721 -27.085 0.527 1.00 94.69 81 LEU A C 1
ATOM 559 O O . LEU A 1 81 ? -17.395 -28.079 0.254 1.00 94.69 81 LEU A O 1
ATOM 563 N N . PHE A 1 82 ? -16.635 -26.061 -0.332 1.00 95.56 82 PHE A N 1
ATOM 564 C CA . PHE A 1 82 ? -17.152 -26.121 -1.709 1.00 95.56 82 PHE A CA 1
ATOM 565 C C . PHE A 1 82 ? -16.289 -26.966 -2.668 1.00 95.56 82 PHE A C 1
ATOM 567 O O . PHE A 1 82 ? -16.694 -27.199 -3.811 1.00 95.56 82 PHE A O 1
ATOM 574 N N . GLY A 1 83 ? -15.118 -27.439 -2.234 1.00 93.06 83 GLY A N 1
ATOM 575 C CA . GLY A 1 83 ? -14.174 -28.197 -3.053 1.00 93.06 83 GLY A CA 1
ATOM 576 C C . GLY A 1 83 ? -13.342 -27.335 -4.008 1.00 93.06 83 GLY A C 1
ATOM 577 O O . GLY A 1 83 ? -12.871 -27.844 -5.031 1.00 93.06 83 GLY A O 1
ATOM 578 N N . LEU A 1 84 ? -13.166 -26.041 -3.717 1.00 94.88 84 LEU A N 1
ATOM 579 C CA . LEU A 1 84 ? -12.219 -25.188 -4.440 1.00 94.88 84 LEU A CA 1
ATOM 580 C C . LEU A 1 84 ? -10.778 -25.529 -4.041 1.00 94.88 84 LEU A C 1
ATOM 582 O O . LEU A 1 84 ?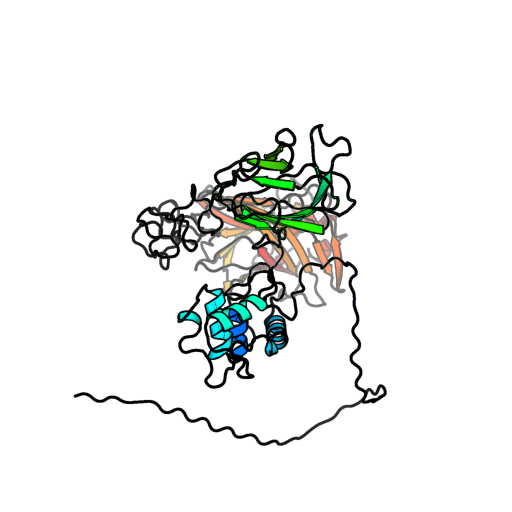 -10.505 -25.941 -2.919 1.00 94.88 84 LEU A O 1
ATOM 586 N N . ASN A 1 85 ? -9.861 -25.407 -4.998 1.00 92.19 85 ASN A N 1
ATOM 587 C CA . ASN A 1 85 ? -8.469 -25.848 -4.882 1.00 92.19 85 ASN A CA 1
ATOM 588 C C . ASN A 1 85 ? -7.545 -24.898 -5.666 1.00 92.19 85 ASN A C 1
ATOM 590 O O . ASN A 1 85 ? -7.995 -24.206 -6.587 1.00 92.19 85 ASN A O 1
ATOM 594 N N . GLY A 1 86 ? -6.244 -24.905 -5.360 1.00 90.88 86 GLY A N 1
ATOM 595 C CA . GLY A 1 86 ? -5.267 -24.030 -6.026 1.00 90.88 86 GLY A CA 1
ATOM 596 C C . GLY A 1 86 ? -5.592 -22.549 -5.815 1.00 90.88 86 GLY A C 1
ATOM 597 O O . GLY A 1 86 ? -6.132 -22.178 -4.776 1.00 90.88 86 GLY A O 1
ATOM 598 N N . ASP A 1 87 ? -5.332 -21.711 -6.815 1.00 90.88 87 ASP A N 1
ATOM 599 C CA . ASP A 1 87 ? -5.537 -20.256 -6.734 1.00 90.88 87 ASP A CA 1
ATOM 600 C C . ASP A 1 87 ? -6.982 -19.881 -6.347 1.00 90.88 87 ASP A C 1
ATOM 602 O O . ASP A 1 87 ? -7.202 -18.934 -5.598 1.00 90.88 87 ASP A O 1
ATOM 606 N N . SER A 1 88 ? -7.975 -20.675 -6.775 1.00 92.38 88 SER A N 1
ATOM 607 C CA . SER A 1 88 ? -9.395 -20.461 -6.437 1.00 92.38 88 SER A CA 1
ATOM 608 C C . SER A 1 88 ? -9.742 -20.670 -4.956 1.00 92.38 88 SER A C 1
ATOM 610 O O . SER A 1 88 ? -10.810 -20.247 -4.517 1.00 92.38 88 SER A O 1
ATOM 612 N N . LEU A 1 89 ? -8.856 -21.315 -4.193 1.00 93.62 89 LEU A N 1
ATOM 613 C CA . LEU A 1 89 ? -8.957 -21.429 -2.741 1.00 93.62 89 LEU A CA 1
ATOM 614 C C . LEU A 1 89 ? -8.401 -20.164 -2.072 1.00 93.62 89 LEU A C 1
ATOM 616 O O . LEU A 1 89 ? -9.114 -19.531 -1.302 1.00 93.62 89 LEU A O 1
ATOM 620 N N . ILE A 1 90 ? -7.175 -19.760 -2.425 1.00 93.81 90 ILE A N 1
ATOM 621 C CA . ILE A 1 90 ? -6.374 -18.774 -1.669 1.00 93.81 90 ILE A CA 1
ATOM 622 C C . ILE A 1 90 ? -6.438 -17.321 -2.166 1.00 93.81 90 ILE A C 1
ATOM 624 O O . ILE A 1 90 ? -6.067 -16.412 -1.432 1.00 93.81 90 ILE A O 1
ATOM 628 N N . SER A 1 91 ? -6.885 -17.069 -3.400 1.00 90.31 91 SER A N 1
ATOM 629 C CA . SER A 1 91 ? -6.839 -15.729 -4.008 1.00 90.31 91 SER A CA 1
ATOM 630 C C . SER A 1 91 ? -7.629 -14.697 -3.184 1.00 90.31 91 SER A C 1
ATOM 632 O O . SER A 1 91 ? -8.831 -14.872 -2.954 1.00 90.31 91 SER A O 1
ATOM 634 N N . TYR A 1 92 ? -6.932 -13.645 -2.732 1.00 88.50 92 TYR A N 1
ATOM 635 C CA . TYR A 1 92 ? -7.439 -12.577 -1.853 1.00 88.50 92 TYR A CA 1
ATOM 636 C C . TYR A 1 92 ? -8.064 -13.073 -0.533 1.00 88.50 92 TYR A C 1
ATOM 638 O O . TYR A 1 92 ? -9.033 -12.492 -0.056 1.00 88.50 92 TYR A O 1
ATOM 646 N N . ALA A 1 93 ? -7.568 -14.185 0.015 1.00 87.44 93 ALA A N 1
ATOM 647 C CA . ALA A 1 93 ? -8.099 -14.793 1.239 1.00 87.44 93 ALA A CA 1
ATOM 648 C C . ALA A 1 93 ? -6.998 -15.368 2.150 1.00 87.44 93 ALA A C 1
ATOM 650 O O . ALA A 1 93 ? -7.251 -16.298 2.898 1.00 87.44 93 ALA A O 1
ATOM 651 N N . VAL A 1 94 ? -5.769 -14.858 2.064 1.00 88.06 94 VAL A N 1
ATOM 652 C CA . VAL A 1 94 ? -4.656 -15.196 2.968 1.00 88.06 94 VAL A CA 1
ATOM 653 C C . VAL A 1 94 ? -4.129 -13.875 3.517 1.00 88.06 94 VAL A C 1
ATOM 655 O O . VAL A 1 94 ? -3.849 -12.976 2.721 1.00 88.06 94 VAL A O 1
ATOM 658 N N . SER A 1 95 ? -4.042 -13.740 4.838 1.00 80.75 95 SER A N 1
ATOM 659 C CA . SER A 1 95 ? -3.630 -12.504 5.514 1.00 80.75 95 SER A CA 1
ATOM 660 C C . SER A 1 95 ? -2.132 -12.207 5.376 1.00 80.75 95 SER A C 1
ATOM 662 O O . SER A 1 95 ? -1.308 -13.071 5.048 1.00 80.75 95 SER A O 1
ATOM 664 N N . GLU A 1 96 ? -1.758 -10.964 5.680 1.00 75.12 96 GLU A N 1
ATOM 665 C CA . GLU A 1 96 ? -0.369 -10.623 5.968 1.00 75.12 96 GLU A CA 1
ATOM 666 C C . GLU A 1 96 ? 0.024 -11.211 7.334 1.00 75.12 96 GLU A C 1
ATOM 668 O O . GLU A 1 96 ? -0.577 -10.898 8.354 1.00 75.12 96 GLU A O 1
ATOM 673 N N . GLY A 1 97 ? 1.035 -12.086 7.353 1.00 72.00 97 GLY A N 1
ATOM 674 C CA . GLY A 1 97 ? 1.473 -12.799 8.563 1.00 72.00 97 GLY A CA 1
ATOM 675 C C . GLY A 1 97 ? 1.043 -14.270 8.646 1.00 72.00 97 GLY A C 1
ATOM 676 O O . GLY A 1 97 ? 1.598 -15.001 9.466 1.00 72.00 97 GLY A O 1
ATOM 677 N N . ALA A 1 98 ? 0.154 -14.731 7.759 1.00 83.94 98 ALA A N 1
ATOM 678 C CA . ALA A 1 98 ? -0.275 -16.127 7.644 1.00 83.94 98 ALA A CA 1
ATOM 679 C C . ALA A 1 98 ? 0.892 -17.142 7.637 1.00 83.94 98 ALA A C 1
ATOM 681 O O . ALA A 1 98 ? 1.821 -17.057 6.824 1.00 83.94 98 ALA A O 1
ATOM 682 N N . ALA A 1 99 ? 0.822 -18.166 8.494 1.00 84.25 99 ALA A N 1
ATOM 683 C CA . ALA A 1 99 ? 1.773 -19.283 8.492 1.00 84.25 99 ALA A CA 1
ATOM 684 C C . ALA A 1 99 ? 1.534 -20.282 7.339 1.00 84.25 99 ALA A C 1
ATOM 686 O O . ALA A 1 99 ? 2.460 -20.993 6.933 1.00 84.25 99 ALA A O 1
ATOM 687 N N . TYR A 1 100 ? 0.316 -20.337 6.797 1.00 87.44 100 TYR A N 1
ATOM 688 C CA . TYR A 1 100 ? -0.112 -21.224 5.718 1.00 87.44 100 TYR A CA 1
ATOM 689 C C . TYR A 1 100 ? -0.470 -20.403 4.474 1.00 87.44 100 TYR A C 1
ATOM 691 O O . TYR A 1 100 ? -1.592 -19.946 4.297 1.00 87.44 100 TYR A O 1
ATOM 699 N N . THR A 1 101 ? 0.493 -20.224 3.571 1.00 89.38 101 THR A N 1
ATOM 700 C CA . THR A 1 101 ? 0.330 -19.337 2.403 1.00 89.38 101 THR A CA 1
ATOM 701 C C . THR A 1 101 ? 0.060 -20.067 1.088 1.00 89.38 101 THR A C 1
ATOM 703 O O . THR A 1 101 ? -0.349 -19.444 0.108 1.00 89.38 101 THR A O 1
ATOM 706 N N . SER A 1 102 ? 0.263 -21.389 1.026 1.00 92.88 102 SER A N 1
ATOM 707 C CA . SER A 1 102 ? 0.005 -22.172 -0.186 1.00 92.88 102 SER A CA 1
ATOM 708 C C . SER A 1 102 ? -1.352 -22.873 -0.146 1.00 92.88 102 SER A C 1
ATOM 710 O O . SER A 1 102 ? -1.798 -23.373 0.886 1.00 92.88 102 SER A O 1
ATOM 712 N N . ALA A 1 103 ? -1.986 -23.014 -1.313 1.00 93.69 103 ALA A N 1
ATOM 713 C CA . ALA A 1 103 ? -3.253 -23.733 -1.432 1.00 93.69 103 ALA A CA 1
ATOM 714 C C . ALA A 1 103 ? -3.160 -25.209 -1.000 1.00 93.69 103 ALA A C 1
ATOM 716 O O . ALA A 1 103 ? -4.181 -25.802 -0.657 1.00 93.69 103 ALA A O 1
ATOM 717 N N . ALA A 1 104 ? -1.964 -25.810 -1.010 1.00 92.69 104 ALA A N 1
ATOM 718 C CA . ALA A 1 104 ? -1.754 -27.165 -0.507 1.00 92.69 104 ALA A CA 1
ATOM 719 C C . ALA A 1 104 ? -1.784 -27.214 1.030 1.00 92.69 104 ALA A C 1
ATOM 721 O O . ALA A 1 104 ? -2.401 -28.120 1.589 1.00 92.69 104 ALA A O 1
ATOM 722 N N . ASP A 1 105 ? -1.178 -26.226 1.694 1.00 91.12 105 ASP A N 1
ATOM 723 C CA . ASP A 1 105 ? -1.155 -26.125 3.157 1.00 91.12 105 ASP A CA 1
ATOM 724 C C . ASP A 1 105 ? -2.553 -25.798 3.698 1.00 91.12 105 ASP A C 1
ATOM 726 O O . ASP A 1 105 ? -3.045 -26.505 4.576 1.00 91.12 105 ASP A O 1
ATOM 730 N N . ILE A 1 106 ? -3.253 -24.832 3.086 1.00 94.06 106 ILE A N 1
ATOM 731 C CA . ILE A 1 106 ? -4.653 -24.509 3.410 1.00 94.06 106 ILE A CA 1
ATOM 732 C C . ILE A 1 106 ? -5.575 -25.718 3.203 1.00 94.06 106 ILE A C 1
ATOM 734 O O . ILE A 1 106 ? -6.402 -26.017 4.062 1.00 94.06 106 ILE A O 1
ATOM 738 N N . SER A 1 107 ? -5.423 -26.470 2.104 1.00 93.94 107 SER A N 1
ATOM 739 C CA . SER A 1 107 ? -6.231 -27.682 1.880 1.00 93.94 107 SER A CA 1
ATOM 740 C C . SER A 1 107 ? -6.006 -28.728 2.978 1.00 93.94 107 SER A C 1
ATOM 742 O O . SER A 1 107 ? -6.965 -29.321 3.471 1.00 93.94 107 SER A O 1
ATOM 744 N N . ALA A 1 108 ? -4.752 -28.933 3.395 1.00 90.88 108 ALA A N 1
ATOM 745 C CA . ALA A 1 108 ? -4.412 -29.849 4.482 1.00 90.88 108 ALA A CA 1
ATOM 746 C C . ALA A 1 108 ? -4.919 -29.349 5.848 1.00 90.88 108 ALA A C 1
ATOM 748 O O . ALA A 1 108 ? -5.361 -30.152 6.673 1.00 90.88 108 ALA A O 1
ATOM 749 N N . ARG A 1 109 ? -4.907 -28.031 6.082 1.00 91.25 109 ARG A N 1
ATOM 750 C C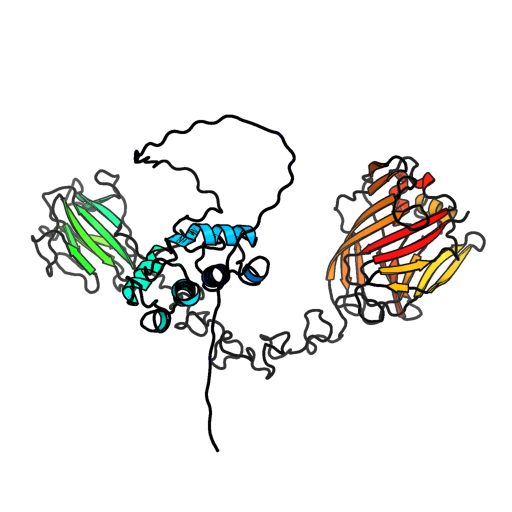A . ARG A 1 109 ? -5.462 -27.407 7.289 1.00 91.25 109 ARG A CA 1
ATOM 751 C C . ARG A 1 109 ? -6.977 -27.598 7.368 1.00 91.25 109 ARG A C 1
ATOM 753 O O . ARG A 1 109 ? -7.457 -28.073 8.396 1.00 91.25 109 ARG A O 1
ATOM 760 N N . ILE A 1 110 ? -7.706 -27.351 6.279 1.00 93.38 110 ILE A N 1
ATOM 761 C CA . ILE A 1 110 ? -9.160 -27.572 6.191 1.00 93.38 110 ILE A CA 1
ATOM 762 C C . ILE A 1 110 ? -9.514 -29.057 6.388 1.00 93.38 110 ILE A C 1
ATOM 764 O O . ILE A 1 110 ? -10.454 -29.372 7.118 1.00 93.38 110 ILE A O 1
ATOM 768 N N . GLU A 1 111 ? -8.736 -29.989 5.822 1.00 91.06 111 GLU A N 1
ATOM 769 C CA . GLU A 1 111 ? -8.911 -31.426 6.090 1.00 91.06 111 GLU A CA 1
ATOM 770 C C . GLU A 1 111 ? -8.686 -31.759 7.580 1.00 91.06 111 GLU A C 1
ATOM 772 O O . GLU A 1 111 ? -9.443 -32.547 8.151 1.00 91.06 111 GLU A O 1
ATOM 777 N N . SER A 1 112 ? -7.711 -31.117 8.240 1.00 89.25 112 SER A N 1
ATOM 778 C CA . SER A 1 112 ? -7.401 -31.358 9.659 1.00 89.25 112 SER A CA 1
ATOM 779 C C . SER A 1 112 ? -8.499 -30.916 10.635 1.00 89.25 112 SER A C 1
ATOM 781 O O . SER A 1 112 ? -8.689 -31.580 11.651 1.00 89.25 112 SER A O 1
ATOM 783 N N . VAL A 1 113 ? -9.250 -29.855 10.313 1.00 88.69 113 VAL A N 1
ATOM 784 C CA . VAL A 1 113 ? -10.349 -29.337 11.156 1.00 88.69 113 VAL A CA 1
ATOM 785 C C . VAL A 1 113 ? -11.716 -29.938 10.802 1.00 88.69 113 VAL A C 1
ATOM 787 O O . VAL A 1 113 ? -12.717 -29.616 11.436 1.00 88.69 113 VAL A O 1
ATOM 790 N N . SER A 1 114 ? -11.783 -30.838 9.816 1.00 84.69 114 SER A N 1
ATOM 791 C CA . SER A 1 114 ? -13.042 -31.349 9.251 1.00 84.69 114 SER A CA 1
ATOM 792 C C . SER A 1 114 ? -14.014 -31.993 10.256 1.00 84.69 114 SER A C 1
ATOM 794 O O . SER A 1 114 ? -15.217 -31.959 10.005 1.00 84.69 114 SER A O 1
ATOM 796 N N . GLU A 1 115 ? -13.536 -32.526 11.391 1.00 84.44 115 GLU A N 1
ATOM 797 C CA . GLU A 1 115 ? -14.387 -33.071 12.469 1.00 84.44 115 GLU A CA 1
ATOM 798 C C . GLU A 1 115 ? -14.929 -32.006 13.446 1.00 84.44 115 GLU A C 1
ATOM 800 O O . GLU A 1 115 ? -15.953 -32.249 14.083 1.00 84.44 115 GLU A O 1
ATOM 805 N N . ILE A 1 116 ? -14.270 -30.846 13.585 1.00 87.81 116 ILE A N 1
ATOM 806 C CA . ILE A 1 116 ? -14.697 -29.766 14.501 1.00 87.81 116 ILE A CA 1
ATOM 807 C C . ILE A 1 116 ? -15.561 -28.704 13.816 1.00 87.81 116 ILE A C 1
ATOM 809 O O . ILE A 1 116 ? -16.285 -27.979 14.484 1.00 87.81 116 ILE A O 1
ATOM 813 N N . VAL A 1 117 ? -15.526 -28.620 12.486 1.00 92.50 117 VAL A N 1
ATOM 814 C CA . VAL A 1 117 ? -16.350 -27.672 11.720 1.00 92.50 117 VAL A CA 1
ATOM 815 C C . VAL A 1 117 ? -17.766 -28.193 11.425 1.00 92.50 117 VAL A C 1
ATOM 817 O O . VAL A 1 117 ? -18.465 -27.573 10.639 1.00 92.50 117 VAL A O 1
ATOM 820 N N . ASP A 1 118 ? -18.211 -29.288 12.052 1.00 94.19 118 ASP A N 1
ATOM 821 C CA . ASP A 1 118 ? -19.631 -29.683 12.119 1.00 94.19 118 ASP A CA 1
ATOM 822 C C . ASP A 1 118 ? -20.312 -28.837 13.216 1.00 94.19 118 ASP A C 1
ATOM 824 O O . ASP A 1 118 ? -20.190 -29.095 14.422 1.00 94.19 118 ASP A O 1
ATOM 828 N N . VAL A 1 119 ? -20.974 -27.754 12.809 1.00 92.44 119 VAL A N 1
ATOM 829 C CA . VAL A 1 119 ? -21.467 -26.679 13.684 1.00 92.44 119 VAL A CA 1
ATOM 830 C C . VAL A 1 119 ? -22.906 -26.907 14.138 1.00 92.44 119 VAL A C 1
ATOM 832 O O . VAL A 1 119 ? -23.263 -26.483 15.246 1.00 92.44 119 VAL A O 1
ATOM 835 N N . ASP A 1 120 ? -23.718 -27.621 13.360 1.00 92.19 120 ASP A N 1
ATOM 836 C CA . ASP A 1 120 ? -25.062 -28.024 13.788 1.00 92.19 120 ASP A CA 1
ATOM 837 C C . ASP A 1 120 ? -25.184 -29.484 14.269 1.00 92.19 120 ASP A C 1
ATOM 839 O O . ASP A 1 120 ? -26.245 -29.876 14.758 1.00 92.19 120 ASP A O 1
ATOM 843 N N . ALA A 1 121 ? -24.090 -30.252 14.305 1.00 92.25 121 ALA A N 1
ATOM 844 C CA . ALA A 1 121 ? -24.051 -31.662 14.722 1.00 92.25 121 ALA A CA 1
ATOM 845 C C . ALA A 1 121 ? -24.948 -32.587 13.875 1.00 92.25 121 ALA A C 1
ATOM 847 O O . ALA A 1 121 ? -25.550 -33.528 14.400 1.00 92.25 121 ALA A O 1
ATOM 848 N N . ASP A 1 122 ? -25.049 -32.323 12.575 1.00 92.38 122 ASP A N 1
ATOM 849 C CA . ASP A 1 122 ? -25.713 -33.165 11.567 1.00 92.38 122 ASP A CA 1
ATOM 850 C C . ASP A 1 122 ? -24.883 -34.418 11.197 1.00 92.38 122 ASP A C 1
ATOM 852 O O . ASP A 1 122 ? -25.424 -35.406 10.675 1.00 92.38 122 ASP A O 1
ATOM 856 N N . GLY A 1 123 ? -23.584 -34.422 11.521 1.00 89.38 123 GLY A N 1
ATOM 857 C CA . GLY A 1 123 ? -22.626 -35.454 11.127 1.00 89.38 123 GLY A CA 1
ATOM 858 C C . GLY A 1 123 ? -22.010 -35.213 9.745 1.00 89.38 123 GLY A C 1
ATOM 859 O O . GLY A 1 123 ? -21.531 -36.169 9.118 1.00 89.38 123 GLY A O 1
ATOM 860 N N . ARG A 1 124 ? -22.054 -33.969 9.258 1.00 90.25 124 ARG A N 1
ATOM 861 C CA . ARG A 1 124 ? -21.378 -33.467 8.054 1.00 90.25 124 ARG A CA 1
ATOM 862 C C . ARG A 1 124 ? -20.752 -32.113 8.353 1.00 90.25 124 ARG A C 1
ATOM 864 O O . ARG A 1 124 ? -21.074 -31.472 9.340 1.00 90.25 124 ARG A O 1
ATOM 871 N N . SER A 1 125 ? -19.901 -31.702 7.427 1.00 92.25 125 SER A N 1
ATOM 872 C CA . SER A 1 125 ? -19.306 -30.376 7.378 1.00 92.25 125 SER A CA 1
ATOM 873 C C . SER A 1 125 ? -19.581 -29.845 5.978 1.00 92.25 125 SER A C 1
ATOM 875 O O . SER A 1 125 ? -18.797 -30.076 5.056 1.00 92.25 125 SER A O 1
ATOM 877 N N . ASP A 1 126 ? -20.758 -29.256 5.777 1.00 92.75 126 ASP A N 1
ATOM 878 C CA . ASP A 1 126 ? -21.229 -28.810 4.463 1.00 92.75 126 ASP A CA 1
ATOM 879 C C . ASP A 1 126 ? -21.079 -27.278 4.342 1.00 92.75 126 ASP A C 1
ATOM 881 O O . ASP A 1 126 ? -21.343 -26.510 5.265 1.00 92.75 126 ASP A O 1
ATOM 885 N N . ALA A 1 127 ? -20.658 -26.791 3.169 1.00 94.44 127 ALA A N 1
ATOM 886 C CA . ALA A 1 127 ? -20.333 -25.371 2.969 1.00 94.44 127 ALA A CA 1
ATOM 887 C C . ALA A 1 127 ? -21.502 -24.413 3.288 1.00 94.44 127 ALA A C 1
ATOM 889 O O . ALA A 1 127 ? -21.305 -23.339 3.847 1.00 94.44 127 ALA A O 1
ATOM 890 N N . LEU A 1 128 ? -22.732 -24.791 2.925 1.00 93.19 128 LEU A N 1
ATOM 891 C CA . LEU A 1 128 ? -23.921 -23.937 3.064 1.00 93.19 128 LEU A CA 1
ATOM 892 C C . LEU A 1 128 ? -24.603 -24.018 4.434 1.00 93.19 128 LEU A C 1
ATOM 894 O O . LEU A 1 128 ? -25.478 -23.195 4.706 1.00 93.19 128 LEU A O 1
ATOM 898 N N . THR A 1 129 ? -24.225 -24.993 5.257 1.00 92.56 129 THR A N 1
ATOM 899 C CA . THR A 1 129 ? -24.690 -25.144 6.635 1.00 92.56 129 THR A CA 1
ATOM 900 C C . THR A 1 129 ? -23.614 -24.585 7.553 1.00 92.56 129 THR A C 1
ATOM 902 O O . THR A 1 129 ? -23.754 -23.480 8.073 1.00 92.56 129 THR A O 1
ATOM 905 N N . ASP A 1 130 ? -22.483 -25.270 7.649 1.00 94.38 130 ASP A N 1
ATOM 906 C CA . ASP A 1 130 ? -21.478 -25.036 8.676 1.00 94.38 130 ASP A CA 1
ATOM 907 C C . ASP A 1 130 ? -20.498 -23.938 8.285 1.00 94.38 130 ASP A C 1
ATOM 909 O O . ASP A 1 130 ? -20.346 -22.961 9.016 1.00 94.38 130 ASP A O 1
ATOM 913 N N . GLY A 1 131 ? -19.900 -24.037 7.092 1.00 94.50 131 GLY A N 1
ATOM 914 C CA . GLY A 1 131 ? -18.959 -23.027 6.594 1.00 94.50 131 GLY A CA 1
ATOM 915 C C . GLY A 1 131 ? -19.590 -21.635 6.530 1.00 94.50 131 GLY A C 1
ATOM 916 O O . GLY A 1 131 ? -18.967 -20.642 6.898 1.00 94.50 131 GLY A O 1
ATOM 917 N N . LEU A 1 132 ? -20.862 -21.560 6.130 1.00 94.75 132 LEU A N 1
ATOM 918 C CA . LEU A 1 132 ? -21.623 -20.315 6.098 1.00 94.75 132 LEU A CA 1
ATOM 919 C C . LEU A 1 132 ? -22.045 -19.837 7.498 1.00 94.75 132 LEU A C 1
ATOM 921 O O . LEU A 1 132 ? -22.113 -18.628 7.707 1.00 94.75 132 LEU A O 1
ATOM 925 N N . MET A 1 133 ? -22.301 -20.730 8.463 1.00 94.31 133 MET A N 1
ATOM 926 C CA . MET A 1 133 ? -22.516 -20.329 9.862 1.00 94.31 133 MET A CA 1
ATOM 927 C C . MET A 1 133 ? -21.233 -19.787 10.501 1.00 94.31 133 MET A C 1
ATOM 929 O O . MET A 1 133 ? -21.293 -18.743 11.145 1.00 94.31 133 MET A O 1
ATOM 933 N N . ILE A 1 134 ? -20.078 -20.412 10.258 1.00 94.00 134 ILE A N 1
ATOM 934 C CA . ILE A 1 134 ? -18.770 -19.917 10.715 1.00 94.00 134 ILE A CA 1
ATOM 935 C C . ILE A 1 134 ? -18.482 -18.552 10.089 1.00 94.00 134 ILE A C 1
ATOM 937 O O . ILE A 1 134 ? -18.265 -17.590 10.817 1.00 94.00 134 ILE A O 1
ATOM 941 N N . LEU A 1 135 ? -18.592 -18.422 8.762 1.00 94.31 135 LEU A N 1
ATOM 942 C CA . LEU A 1 135 ? -18.374 -17.150 8.069 1.00 94.31 135 LEU A CA 1
ATOM 943 C C . LEU A 1 135 ? -19.281 -16.028 8.606 1.00 94.31 135 LEU A C 1
ATOM 945 O O . LEU A 1 135 ? -18.813 -14.923 8.864 1.00 94.31 135 LEU A O 1
ATOM 949 N N . ARG A 1 136 ? -20.574 -16.309 8.824 1.00 89.75 136 ARG A N 1
ATOM 950 C CA . ARG A 1 136 ? -21.508 -15.352 9.443 1.00 89.75 136 ARG A CA 1
ATOM 951 C C . ARG A 1 136 ? -21.083 -14.967 10.859 1.00 89.75 136 ARG A C 1
ATOM 953 O O . ARG A 1 136 ? -21.192 -13.798 11.214 1.00 89.75 136 ARG A O 1
ATOM 960 N N . TYR A 1 137 ? -20.627 -15.927 11.661 1.00 87.94 137 TYR A N 1
ATOM 961 C CA . TYR A 1 137 ? -20.176 -15.670 13.024 1.00 87.94 137 TYR A CA 1
ATOM 962 C C . TYR A 1 137 ? -18.921 -14.785 13.051 1.00 87.94 137 TYR A C 1
ATOM 964 O O . TYR A 1 137 ? -18.860 -13.856 13.858 1.00 87.94 137 TYR A O 1
ATOM 972 N N . LEU A 1 138 ? -17.957 -15.020 12.158 1.00 83.75 138 LEU A N 1
ATOM 973 C CA . LEU A 1 138 ? -16.757 -14.185 12.052 1.00 83.75 138 LEU A CA 1
ATOM 974 C C . LEU A 1 138 ? -17.088 -12.769 11.536 1.00 83.75 138 LEU A C 1
ATOM 976 O O . LEU A 1 138 ? -16.529 -11.804 12.033 1.00 83.75 138 LEU A O 1
ATOM 980 N N . PHE A 1 139 ? -18.107 -12.601 10.681 1.00 80.50 139 PHE A N 1
ATOM 981 C CA . PHE A 1 139 ? -18.704 -11.288 10.351 1.00 80.50 139 PHE A CA 1
ATOM 982 C C . PHE A 1 139 ? -19.567 -10.671 11.483 1.00 80.50 139 PHE A C 1
ATOM 984 O O . PHE A 1 139 ? -20.469 -9.875 11.223 1.00 80.50 139 PHE A O 1
ATOM 991 N N . GLY A 1 140 ? -19.389 -11.079 12.743 1.00 64.44 140 GLY A N 1
ATOM 992 C CA . GLY A 1 140 ? -20.132 -10.526 13.884 1.00 64.44 140 GLY A CA 1
ATOM 993 C C . GLY A 1 140 ? -21.635 -10.853 13.931 1.00 64.44 140 GLY A C 1
ATOM 994 O O . GLY A 1 140 ? -22.329 -10.431 14.857 1.00 64.44 140 GLY A O 1
ATOM 995 N N . LEU A 1 141 ? -22.182 -11.642 12.996 1.00 70.38 141 LEU A N 1
ATOM 996 C CA . LEU A 1 141 ? -23.615 -11.947 12.967 1.00 70.38 141 LEU A CA 1
ATOM 997 C C . LEU A 1 141 ? -23.983 -12.943 14.078 1.00 70.38 141 LEU A C 1
ATOM 999 O O . LEU A 1 141 ? -23.340 -13.979 14.264 1.00 70.38 141 LEU A O 1
ATOM 1003 N N . ARG A 1 142 ? -25.044 -12.629 14.826 1.00 81.88 142 ARG A N 1
ATOM 1004 C CA . ARG A 1 142 ? -25.532 -13.390 15.991 1.00 81.88 142 ARG A CA 1
ATOM 1005 C C . ARG A 1 142 ? -27.052 -13.587 15.931 1.00 81.88 142 ARG A C 1
ATOM 1007 O O . ARG A 1 142 ? -27.745 -13.035 15.068 1.00 81.88 142 ARG A O 1
ATOM 1014 N N . GLY A 1 143 ? -27.590 -14.374 16.855 1.00 76.94 143 GLY A N 1
ATOM 1015 C CA . GLY A 1 143 ? -29.018 -14.620 17.021 1.00 76.94 143 GLY A CA 1
ATOM 1016 C C . GLY A 1 143 ? -29.658 -15.266 15.791 1.00 76.94 143 GLY A C 1
ATOM 1017 O O . GLY A 1 143 ? -29.058 -16.092 15.104 1.00 76.94 143 GLY A O 1
ATOM 1018 N N . ASP A 1 144 ? -30.897 -14.875 15.487 1.00 81.38 144 ASP A N 1
ATOM 1019 C CA . ASP A 1 144 ? -31.642 -15.434 14.353 1.00 81.38 144 ASP A CA 1
ATOM 1020 C C . ASP A 1 144 ? -30.905 -15.254 13.010 1.00 81.38 144 ASP A C 1
ATOM 1022 O O . ASP A 1 144 ? -31.035 -16.105 12.133 1.00 81.38 144 ASP A O 1
ATOM 1026 N N . VAL A 1 145 ? -30.108 -14.191 12.832 1.00 78.88 145 VAL A N 1
ATOM 1027 C CA . VAL A 1 145 ? -29.392 -13.914 11.568 1.00 78.88 145 VAL A CA 1
ATOM 1028 C C . VAL A 1 145 ? -28.310 -14.959 11.289 1.00 78.88 145 VAL A C 1
ATOM 1030 O O . VAL A 1 145 ? -28.147 -15.373 10.141 1.00 78.88 145 VAL A O 1
ATOM 1033 N N . LEU A 1 146 ? -27.630 -15.440 12.332 1.00 85.06 146 LEU A N 1
ATOM 1034 C CA . LEU A 1 146 ? -26.630 -16.501 12.230 1.00 85.06 146 LEU A CA 1
ATOM 1035 C C . LEU A 1 146 ? -27.251 -17.783 11.655 1.00 85.06 146 LEU A C 1
ATOM 1037 O O . LEU A 1 146 ? -26.788 -18.296 10.637 1.00 85.06 146 LEU A O 1
ATOM 1041 N N . VAL A 1 147 ? -28.356 -18.242 12.252 1.00 88.38 147 VAL A N 1
ATOM 1042 C CA . VAL A 1 147 ? -28.940 -19.578 12.016 1.00 88.38 147 VAL A CA 1
ATOM 1043 C C . VAL A 1 147 ? -30.017 -19.640 10.926 1.00 88.38 147 VAL A C 1
ATOM 1045 O O . VAL A 1 147 ? -30.334 -20.720 10.415 1.00 88.38 147 VAL A O 1
ATOM 1048 N N . ASN A 1 148 ? -30.616 -18.507 10.548 1.00 89.62 148 ASN A N 1
ATOM 1049 C CA . ASN A 1 148 ? -31.750 -18.493 9.625 1.00 89.62 148 ASN A CA 1
ATOM 1050 C C . ASN A 1 148 ? -31.353 -18.975 8.219 1.00 89.62 148 ASN A C 1
ATOM 1052 O O . ASN A 1 148 ? -30.473 -18.412 7.559 1.00 89.62 148 ASN A O 1
ATOM 1056 N N . GLY A 1 149 ? -32.049 -20.020 7.765 1.00 88.94 149 GLY A N 1
ATOM 1057 C CA . GLY A 1 149 ? -31.912 -20.608 6.435 1.00 88.94 149 GLY A CA 1
ATOM 1058 C C . GLY A 1 149 ? -30.684 -21.495 6.223 1.00 88.94 149 GLY A C 1
ATOM 1059 O O . GLY A 1 149 ? -30.518 -21.967 5.102 1.00 88.94 149 GLY A O 1
ATOM 1060 N N . VAL A 1 150 ? -29.857 -21.718 7.253 1.00 90.44 150 VAL A N 1
ATOM 1061 C CA . VAL A 1 150 ? -28.574 -22.441 7.138 1.00 90.44 150 VAL A CA 1
ATOM 1062 C C . VAL A 1 150 ? -28.456 -23.671 8.037 1.00 90.44 150 VAL A C 1
ATOM 1064 O O . VAL A 1 150 ? -27.744 -24.587 7.667 1.00 90.44 150 VAL A O 1
ATOM 1067 N N . VAL A 1 151 ? -29.189 -23.771 9.150 1.00 89.62 151 VAL A N 1
ATOM 1068 C CA . VAL A 1 151 ? -29.182 -24.996 9.977 1.00 89.62 151 VAL A CA 1
ATOM 1069 C C . VAL A 1 151 ? -29.763 -26.192 9.206 1.00 89.62 151 VAL A C 1
ATOM 1071 O O . VAL A 1 151 ? -30.877 -26.122 8.667 1.00 89.62 151 VAL A O 1
ATOM 1074 N N . ALA A 1 152 ? -29.029 -27.302 9.181 1.00 87.81 152 ALA A N 1
ATOM 1075 C CA . ALA A 1 152 ? -29.393 -28.543 8.519 1.00 87.81 152 ALA A CA 1
ATOM 1076 C C . ALA A 1 152 ? -30.648 -29.186 9.127 1.00 87.81 152 ALA A C 1
ATOM 1078 O O . ALA A 1 152 ? -30.916 -29.147 10.328 1.00 87.81 152 ALA A O 1
ATOM 1079 N N . SER A 1 153 ? -31.420 -29.884 8.290 1.00 80.38 153 SER A N 1
ATOM 1080 C CA . SER A 1 153 ? -32.661 -30.554 8.719 1.00 80.38 153 SER A CA 1
ATOM 1081 C C . SER A 1 153 ? -32.465 -31.773 9.642 1.00 80.38 153 SER A C 1
ATOM 1083 O O . SER A 1 153 ? -33.451 -32.436 9.978 1.00 80.38 153 SER A O 1
ATOM 1085 N N . GLY A 1 154 ? -31.218 -32.088 10.005 1.00 77.50 154 GLY A N 1
ATOM 1086 C CA . GLY A 1 154 ? -30.827 -33.208 10.861 1.00 77.50 154 GLY A CA 1
ATOM 1087 C C . GLY A 1 154 ? -29.888 -32.852 12.018 1.00 77.50 154 GLY A C 1
ATOM 1088 O O . GLY A 1 154 ? -29.524 -33.773 12.742 1.00 77.50 154 GLY A O 1
ATOM 1089 N N . GLY A 1 155 ? -29.525 -31.577 12.202 1.00 83.00 155 GLY A N 1
ATOM 1090 C CA . GLY A 1 155 ? -28.606 -31.152 13.260 1.00 83.00 155 GLY A CA 1
ATOM 1091 C C . GLY A 1 155 ? -29.175 -31.321 14.676 1.00 83.00 155 GLY A C 1
ATOM 1092 O O . GLY A 1 155 ? -30.369 -31.107 14.913 1.00 83.00 155 GLY A O 1
ATOM 1093 N N . ASP A 1 156 ? -28.312 -31.678 15.629 1.00 87.69 156 ASP A N 1
ATOM 1094 C CA . ASP A 1 156 ? -28.617 -31.710 17.068 1.00 87.69 156 ASP A CA 1
ATOM 1095 C C . ASP A 1 156 ? -28.417 -30.327 17.745 1.00 87.69 156 ASP A C 1
ATOM 1097 O O . ASP A 1 156 ? -29.018 -30.046 18.789 1.00 87.69 156 ASP A O 1
ATOM 1101 N N . ARG A 1 157 ? -27.618 -29.426 17.152 1.00 91.62 157 ARG A N 1
ATOM 1102 C CA . ARG A 1 157 ? -27.369 -28.038 17.590 1.00 91.62 157 ARG A CA 1
ATOM 1103 C C . ARG A 1 157 ? -28.061 -27.054 16.645 1.00 91.62 157 ARG A C 1
ATOM 1105 O O . ARG A 1 157 ? -27.510 -26.659 15.634 1.00 91.62 157 ARG A O 1
ATOM 1112 N N . VAL A 1 158 ? -29.282 -26.636 16.991 1.00 88.94 158 VAL A N 1
ATOM 1113 C CA . VAL A 1 158 ? -30.170 -25.884 16.069 1.00 88.94 158 VAL A CA 1
ATOM 1114 C C . VAL A 1 158 ? -30.590 -24.486 16.536 1.00 88.94 158 VAL A C 1
ATOM 1116 O O . VAL A 1 158 ? -31.403 -23.832 15.885 1.00 88.94 158 VAL A O 1
ATOM 1119 N N . THR A 1 159 ? -30.103 -24.020 17.687 1.00 83.81 159 THR A N 1
ATOM 1120 C CA . THR A 1 159 ? -30.454 -22.699 18.241 1.00 83.81 159 THR A CA 1
ATOM 1121 C C . THR A 1 159 ? -29.238 -21.794 18.277 1.00 83.81 159 THR A C 1
ATOM 1123 O O . THR A 1 159 ? -28.181 -22.258 18.701 1.00 83.81 159 THR A O 1
ATOM 1126 N N . ALA A 1 160 ? -29.405 -20.508 17.955 1.00 80.12 160 ALA A N 1
ATOM 1127 C CA . ALA A 1 160 ? -28.296 -19.556 17.893 1.00 80.12 160 ALA A CA 1
ATOM 1128 C C . ALA A 1 160 ? -27.382 -19.577 19.137 1.00 80.12 160 ALA A C 1
ATOM 1130 O O . ALA A 1 160 ? -26.202 -19.831 18.940 1.00 80.12 160 ALA A O 1
ATOM 1131 N N . PRO A 1 161 ? -27.870 -19.545 20.398 1.00 77.38 161 PRO A N 1
ATOM 1132 C CA . PRO A 1 161 ? -26.977 -19.592 21.566 1.00 77.38 161 PRO A CA 1
ATOM 1133 C C . PRO A 1 161 ? -26.171 -20.895 21.723 1.00 77.38 161 PRO A C 1
ATOM 1135 O O . PRO A 1 161 ? -25.151 -20.911 22.400 1.00 77.38 161 PRO A O 1
A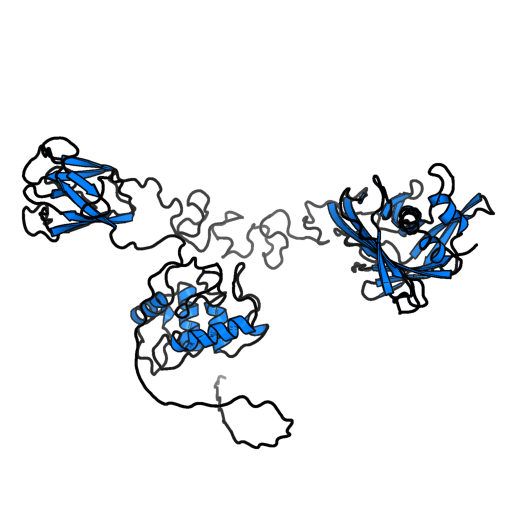TOM 1138 N N . ALA A 1 162 ? -26.634 -22.006 21.138 1.00 78.12 162 ALA A N 1
ATOM 1139 C CA . ALA A 1 162 ? -25.934 -23.294 21.187 1.00 78.12 162 ALA A CA 1
ATOM 1140 C C . ALA A 1 162 ? -24.909 -23.440 20.052 1.00 78.12 162 ALA A C 1
ATOM 1142 O O . ALA A 1 162 ? -23.926 -24.157 20.209 1.00 78.12 162 ALA A O 1
ATOM 1143 N N . ILE A 1 163 ? -25.159 -22.773 18.923 1.00 86.44 163 ILE A N 1
ATOM 1144 C CA . ILE A 1 163 ? -24.235 -22.668 17.792 1.00 86.44 163 ILE A CA 1
ATOM 1145 C C . ILE A 1 163 ? -23.137 -21.646 18.116 1.00 86.44 163 ILE A C 1
ATOM 1147 O O . ILE A 1 163 ? -21.966 -21.977 17.993 1.00 86.44 163 ILE A O 1
ATOM 1151 N N . GLU A 1 164 ? -23.497 -20.465 18.626 1.00 83.06 164 GLU A N 1
ATOM 1152 C CA . GLU A 1 164 ? -22.567 -19.426 19.096 1.00 83.06 164 GLU A CA 1
ATOM 1153 C C . GLU A 1 164 ? -21.587 -19.993 20.124 1.00 83.06 164 GLU A C 1
ATOM 1155 O O . GLU A 1 164 ? -20.391 -19.999 19.870 1.00 83.06 164 GLU A O 1
ATOM 1160 N N . SER A 1 165 ? -22.096 -20.587 21.211 1.00 81.38 165 SER A N 1
ATOM 1161 C CA . SER A 1 165 ? -21.264 -21.193 22.262 1.00 81.38 165 SER A CA 1
ATOM 1162 C C . SER A 1 165 ? -20.384 -22.353 21.769 1.00 81.38 165 SER A C 1
ATOM 1164 O O . SER A 1 165 ? -19.401 -22.692 22.427 1.00 81.38 165 SER A O 1
ATOM 1166 N N . TYR A 1 166 ? -20.714 -22.978 20.631 1.00 88.50 166 TYR A N 1
ATOM 1167 C CA . TYR A 1 166 ? -19.836 -23.969 20.011 1.00 88.50 166 TYR A CA 1
ATOM 1168 C C . TYR A 1 166 ? -18.752 -23.320 19.156 1.00 88.50 166 TYR A C 1
ATOM 1170 O O . TYR A 1 166 ? -17.588 -23.659 19.343 1.00 88.50 166 TYR A O 1
ATOM 1178 N N . ILE A 1 167 ? -19.102 -22.389 18.262 1.00 88.75 167 ILE A N 1
ATOM 1179 C CA . ILE A 1 167 ? -18.121 -21.680 17.425 1.00 88.75 167 ILE A CA 1
ATOM 1180 C C . ILE A 1 167 ? -17.117 -20.944 18.321 1.00 88.75 167 ILE A C 1
ATOM 1182 O O . ILE A 1 167 ? -15.918 -21.085 18.124 1.00 88.75 167 ILE A O 1
ATOM 1186 N N . GLU A 1 168 ? -17.591 -20.275 19.374 1.00 83.06 168 GLU A N 1
ATOM 1187 C CA . GLU A 1 168 ? -16.778 -19.661 20.433 1.00 83.06 168 GLU A CA 1
ATOM 1188 C C . GLU A 1 168 ? -15.777 -20.651 21.063 1.00 83.06 168 GLU A C 1
ATOM 1190 O O . GLU A 1 168 ? -14.628 -20.300 21.306 1.00 83.06 168 GLU A O 1
ATOM 1195 N N . SER A 1 169 ? -16.151 -21.924 21.244 1.00 84.69 169 SER A N 1
ATOM 1196 C CA . SER A 1 169 ? -15.234 -22.952 21.768 1.00 84.69 169 SER A CA 1
ATOM 1197 C C . SER A 1 169 ? -14.141 -23.403 20.785 1.00 84.69 169 SER A C 1
ATOM 1199 O O . SER A 1 169 ? -13.179 -24.041 21.214 1.00 84.69 169 SER A O 1
ATOM 1201 N N . LEU A 1 170 ? -14.272 -23.066 19.496 1.00 87.31 170 LEU A N 1
ATOM 1202 C CA . LEU A 1 170 ? -13.271 -23.296 18.442 1.00 87.31 170 LEU A CA 1
ATOM 1203 C C . LEU A 1 170 ? -12.402 -22.057 18.160 1.00 87.31 170 LEU A C 1
ATOM 1205 O O . LEU A 1 170 ? -11.543 -22.092 17.275 1.00 87.31 170 LEU A O 1
ATOM 1209 N N . LEU A 1 171 ? -12.626 -20.976 18.908 1.00 82.19 171 LEU A N 1
ATOM 1210 C CA . LEU A 1 171 ? -11.871 -19.726 18.871 1.00 82.19 171 LEU A CA 1
ATOM 1211 C C . LEU A 1 171 ? -11.106 -19.568 20.199 1.00 82.19 171 LEU A C 1
ATOM 1213 O O . LEU A 1 171 ? -11.402 -18.658 20.973 1.00 82.19 171 LEU A O 1
ATOM 1217 N N . PRO A 1 172 ? -10.176 -20.488 20.542 1.00 66.81 172 PRO A N 1
ATOM 1218 C CA . PRO A 1 172 ? -9.408 -20.363 21.773 1.00 66.81 172 PRO A CA 1
ATOM 1219 C C . PRO A 1 172 ? -8.611 -19.057 21.752 1.00 66.81 172 PRO A C 1
ATOM 1221 O O . PRO A 1 172 ? -7.967 -18.759 20.744 1.00 66.81 172 PRO A O 1
ATOM 1224 N N . GLU A 1 173 ? -8.644 -18.318 22.866 1.00 51.22 173 GLU A N 1
ATOM 1225 C CA . GLU A 1 173 ? -7.900 -17.067 23.047 1.00 51.22 173 GLU A CA 1
ATOM 1226 C C . GLU A 1 173 ? -6.450 -17.228 22.573 1.00 51.22 173 GLU A C 1
ATOM 1228 O O . GLU A 1 173 ? -5.703 -18.085 23.064 1.00 51.22 173 GLU A O 1
ATOM 1233 N N . ILE A 1 174 ? -6.065 -16.390 21.615 1.00 46.12 174 ILE A N 1
ATOM 1234 C CA . ILE A 1 174 ? -4.669 -16.154 21.269 1.00 46.12 174 ILE A CA 1
ATOM 1235 C C . ILE A 1 174 ? -4.168 -15.044 22.214 1.00 46.12 174 ILE A C 1
ATOM 1237 O O . ILE A 1 174 ? -4.957 -14.277 22.767 1.00 46.12 174 ILE A O 1
ATOM 1241 N N . ASP A 1 175 ? -2.881 -15.080 22.575 1.00 37.00 175 ASP A N 1
ATOM 1242 C CA . ASP A 1 175 ? -2.329 -14.284 23.687 1.00 37.00 175 ASP A CA 1
ATOM 1243 C C . ASP A 1 175 ? -2.035 -12.832 23.271 1.00 37.00 175 ASP A C 1
ATOM 1245 O O . ASP A 1 175 ? -0.884 -12.391 23.234 1.00 37.00 175 ASP A O 1
ATOM 1249 N N . ASP A 1 176 ? -3.101 -12.091 22.971 1.00 36.47 176 ASP A N 1
ATOM 1250 C CA . ASP A 1 176 ? -3.130 -10.650 22.723 1.00 36.47 176 ASP A CA 1
ATOM 1251 C C . ASP A 1 176 ? -4.329 -9.954 23.414 1.00 36.47 176 ASP A C 1
ATOM 1253 O O . ASP A 1 176 ? -5.060 -9.156 22.845 1.00 36.47 176 ASP A O 1
ATOM 1257 N N . GLN A 1 177 ? -4.403 -10.148 24.740 1.00 35.88 177 GLN A N 1
ATOM 1258 C CA . GLN A 1 177 ? -5.026 -9.229 25.722 1.00 35.88 177 GLN A CA 1
ATOM 1259 C C . GLN A 1 177 ? -6.574 -9.232 25.925 1.00 35.88 177 GLN A C 1
ATOM 1261 O O . GLN A 1 177 ? -7.186 -8.171 25.979 1.00 35.88 177 GLN A O 1
ATOM 1266 N N . ASN A 1 178 ? -7.142 -10.383 26.336 1.00 37.59 178 ASN A N 1
ATOM 1267 C CA . ASN A 1 178 ? -8.223 -10.521 27.360 1.00 37.59 178 ASN A CA 1
ATOM 1268 C C . ASN A 1 178 ? -9.621 -9.889 27.082 1.00 37.59 178 ASN A C 1
ATOM 1270 O O . ASN A 1 178 ? -9.778 -8.669 27.166 1.00 37.59 178 ASN A O 1
ATOM 1274 N N . PRO A 1 179 ? -10.699 -10.709 26.997 1.00 37.91 179 PRO A N 1
ATOM 1275 C CA . PRO A 1 179 ? -11.534 -10.983 28.197 1.00 37.91 179 PRO A CA 1
ATOM 1276 C C . PRO A 1 179 ? -12.259 -12.365 28.243 1.00 37.91 179 PRO A C 1
ATOM 1278 O O . PRO A 1 179 ? -12.560 -12.910 27.188 1.00 37.91 179 PRO A O 1
ATOM 1281 N N . PRO A 1 180 ? -12.731 -12.879 29.415 1.00 37.41 180 PRO A N 1
ATOM 1282 C CA . PRO A 1 180 ? -12.693 -12.319 30.771 1.00 37.41 180 PRO A CA 1
ATOM 1283 C C . PRO A 1 180 ? -11.894 -13.176 31.784 1.00 37.41 180 PRO A C 1
ATOM 1285 O O . PRO A 1 180 ? -12.139 -14.368 31.978 1.00 37.41 180 PRO A O 1
ATOM 1288 N N . THR A 1 181 ? -11.002 -12.541 32.548 1.00 44.31 181 THR A N 1
ATOM 1289 C CA . THR A 1 181 ? -10.162 -13.219 33.556 1.00 44.31 181 THR A CA 1
ATOM 1290 C C . THR A 1 181 ? -10.932 -13.985 34.648 1.00 44.31 181 THR A C 1
ATOM 1292 O O . THR A 1 181 ? -11.799 -13.436 35.336 1.00 44.31 181 THR A O 1
ATOM 1295 N N . GLU A 1 182 ? -10.509 -15.231 34.930 1.00 56.25 182 GLU A N 1
ATOM 1296 C CA . GLU A 1 182 ? -10.807 -15.878 36.220 1.00 56.25 182 GLU A CA 1
ATOM 1297 C C . GLU A 1 182 ? -10.373 -14.951 37.377 1.00 56.25 182 GLU A C 1
ATOM 1299 O O . GLU A 1 182 ? -9.303 -14.337 37.315 1.00 56.25 182 GLU A O 1
ATOM 1304 N N . PRO A 1 183 ? -11.155 -14.853 38.470 1.00 69.56 183 PRO A N 1
ATOM 1305 C CA . PRO A 1 183 ? -10.897 -13.877 39.519 1.00 69.56 183 PRO A CA 1
ATOM 1306 C C . PRO A 1 183 ? -9.556 -14.140 40.215 1.00 69.56 183 PRO A C 1
ATOM 1308 O O . PRO A 1 183 ? -9.381 -15.162 40.889 1.00 69.56 183 PRO A O 1
ATOM 1311 N N . GLN A 1 184 ? -8.637 -13.176 40.115 1.00 81.12 184 GLN A N 1
ATOM 1312 C CA . GLN A 1 184 ? -7.264 -13.279 40.608 1.00 81.12 184 GLN A CA 1
ATOM 1313 C C . GLN A 1 184 ? -7.246 -13.664 42.096 1.00 81.12 184 GLN A C 1
ATOM 1315 O O . GLN A 1 184 ? -7.794 -12.957 42.949 1.00 81.12 184 GLN A O 1
ATOM 1320 N N . VAL A 1 185 ? -6.634 -14.804 42.428 1.00 88.44 185 VAL A N 1
ATOM 1321 C CA . VAL A 1 185 ? -6.674 -15.355 43.791 1.00 88.44 185 VAL A CA 1
ATOM 1322 C C . VAL A 1 185 ? -5.640 -14.671 44.684 1.00 88.44 185 VAL A C 1
ATOM 1324 O O . VAL A 1 185 ? -4.435 -14.796 44.478 1.00 88.44 185 VAL A O 1
ATOM 1327 N N . ILE A 1 186 ? -6.119 -13.995 45.728 1.00 94.06 186 ILE A N 1
ATOM 1328 C CA . ILE A 1 186 ? -5.304 -13.280 46.711 1.00 94.06 186 ILE A CA 1
ATOM 1329 C C . ILE A 1 186 ? -5.465 -13.936 48.082 1.00 94.06 186 ILE A C 1
ATOM 1331 O O . ILE A 1 186 ? -6.552 -13.951 48.659 1.00 94.06 186 ILE A O 1
ATOM 1335 N N . TYR A 1 187 ? -4.376 -14.431 48.658 1.00 94.94 187 TYR A N 1
ATOM 1336 C CA . TYR A 1 187 ? -4.380 -15.003 50.002 1.00 94.94 187 TYR A CA 1
ATOM 1337 C C . TYR A 1 187 ? -4.206 -13.910 51.059 1.00 94.94 187 TYR A C 1
ATOM 1339 O O . TYR A 1 187 ? -3.350 -13.033 50.937 1.00 94.94 187 TYR A O 1
ATOM 1347 N N . VAL A 1 188 ? -5.033 -13.962 52.104 1.00 95.81 188 VAL A N 1
ATOM 1348 C CA . VAL A 1 188 ? -5.167 -12.932 53.140 1.00 95.81 188 VAL A CA 1
ATOM 1349 C C . VAL A 1 188 ? -4.906 -13.535 54.514 1.00 95.81 188 VAL A C 1
ATOM 1351 O O . VAL A 1 188 ? -5.700 -14.337 55.018 1.00 95.81 188 VAL A O 1
ATOM 1354 N N . ARG A 1 189 ? -3.849 -13.068 55.178 1.00 93.69 189 ARG A N 1
ATOM 1355 C CA . ARG A 1 189 ? -3.491 -13.436 56.560 1.00 93.69 189 ARG A CA 1
ATOM 1356 C C . ARG A 1 189 ? -3.382 -12.213 57.460 1.00 93.69 189 ARG A C 1
ATOM 1358 O O . ARG A 1 189 ? -3.260 -11.090 56.972 1.00 93.69 189 ARG A O 1
ATOM 1365 N N . LEU A 1 190 ? -3.413 -12.397 58.770 1.00 92.75 190 LEU A N 1
ATOM 1366 C CA . LEU A 1 190 ? -3.159 -11.321 59.718 1.00 92.75 190 LEU A CA 1
ATOM 1367 C C . LEU A 1 190 ? -1.691 -10.898 59.693 1.00 92.75 190 LEU A C 1
ATOM 1369 O O . LEU A 1 190 ? -0.771 -11.716 59.642 1.00 92.75 190 LEU A O 1
ATOM 1373 N N . ASN A 1 191 ? -1.459 -9.593 59.821 1.00 87.06 191 ASN A N 1
ATOM 1374 C CA . ASN A 1 191 ? -0.154 -9.127 60.254 1.00 87.06 191 ASN A CA 1
ATOM 1375 C C . ASN A 1 191 ? 0.033 -9.516 61.729 1.00 87.06 191 ASN A C 1
ATOM 1377 O O . ASN A 1 191 ? -0.852 -9.284 62.555 1.00 87.06 191 ASN A O 1
ATOM 1381 N N . GLY A 1 192 ? 1.198 -10.067 62.081 1.00 82.94 192 GLY A N 1
ATOM 1382 C CA . GLY A 1 192 ? 1.499 -10.595 63.420 1.00 82.94 192 GLY A CA 1
ATOM 1383 C C . GLY A 1 192 ? 1.429 -9.573 64.566 1.00 82.94 192 GLY A C 1
ATOM 1384 O O . GLY A 1 192 ? 1.626 -9.939 65.723 1.00 82.94 192 GLY A O 1
ATOM 1385 N N . GLN A 1 193 ? 1.150 -8.301 64.267 1.00 84.19 193 GLN A N 1
ATOM 1386 C CA . GLN A 1 193 ? 0.726 -7.258 65.201 1.00 84.19 193 GLN A CA 1
ATOM 1387 C C . GLN A 1 193 ? -0.632 -6.684 64.732 1.00 84.19 193 GLN A C 1
ATOM 1389 O O . GLN A 1 193 ? -0.658 -5.637 64.085 1.00 84.19 193 GLN A O 1
ATOM 1394 N N . PRO A 1 194 ? -1.776 -7.322 65.055 1.00 71.94 194 PRO A N 1
ATOM 1395 C CA . PRO A 1 194 ? -3.064 -7.072 64.388 1.00 71.94 194 PRO A CA 1
ATOM 1396 C C . PRO A 1 194 ? -3.674 -5.680 64.621 1.00 71.94 194 PRO A C 1
ATOM 1398 O O . PRO A 1 194 ? -4.677 -5.345 64.007 1.00 71.94 194 PRO A O 1
ATOM 1401 N N . PHE A 1 195 ? -3.088 -4.838 65.476 1.00 87.38 195 PHE A N 1
ATOM 1402 C CA . PHE A 1 195 ? -3.512 -3.444 65.681 1.00 87.38 195 PHE A CA 1
ATOM 1403 C C . PHE A 1 195 ? -2.520 -2.418 65.106 1.00 87.38 195 PHE A C 1
ATOM 1405 O O . PHE A 1 195 ? -2.587 -1.236 65.438 1.00 87.38 195 PHE A O 1
ATOM 1412 N N . THR A 1 196 ? -1.594 -2.846 64.245 1.00 87.25 196 THR A N 1
ATOM 1413 C CA . THR A 1 196 ? -0.637 -1.991 63.528 1.00 87.25 196 THR A CA 1
ATOM 1414 C C . THR A 1 196 ? -0.796 -2.200 62.024 1.00 87.25 196 THR A C 1
ATOM 1416 O O . THR A 1 196 ? -0.840 -3.335 61.562 1.00 87.25 196 THR A O 1
ATOM 1419 N N . ALA A 1 197 ? -0.899 -1.111 61.259 1.00 82.88 197 ALA A N 1
ATOM 1420 C CA . ALA A 1 197 ? -1.030 -1.185 59.806 1.00 82.88 197 ALA A CA 1
ATOM 1421 C C . ALA A 1 197 ? 0.282 -1.677 59.142 1.00 82.88 197 ALA A C 1
ATOM 1423 O O . ALA A 1 197 ? 1.359 -1.300 59.611 1.00 82.88 197 ALA A O 1
ATOM 1424 N N . PRO A 1 198 ? 0.217 -2.466 58.050 1.00 85.81 198 PRO A N 1
ATOM 1425 C CA . PRO A 1 198 ? -0.992 -3.039 57.446 1.00 85.81 198 PRO A CA 1
ATOM 1426 C C . PRO A 1 198 ? -1.596 -4.130 58.347 1.00 85.81 198 PRO A C 1
ATOM 1428 O O . PRO A 1 198 ? -0.866 -4.943 58.897 1.00 85.81 198 PRO A O 1
ATOM 1431 N N . TYR A 1 199 ? -2.918 -4.133 58.543 1.00 92.94 199 TYR A N 1
ATOM 1432 C CA . TYR A 1 199 ? -3.577 -5.035 59.510 1.00 92.94 199 TYR A CA 1
ATOM 1433 C C . TYR A 1 199 ? -3.669 -6.484 59.012 1.00 92.94 199 TYR A C 1
ATOM 1435 O O . TYR A 1 199 ? -3.612 -7.430 59.798 1.00 92.94 199 TYR A O 1
ATOM 1443 N N . TYR A 1 200 ? -3.784 -6.629 57.694 1.00 93.75 200 TYR A N 1
ATOM 1444 C CA . TYR A 1 200 ? -3.753 -7.885 56.962 1.00 93.75 200 TYR A CA 1
ATOM 1445 C C . TYR A 1 200 ? -2.614 -7.823 55.938 1.00 93.75 200 TYR A C 1
ATOM 1447 O O . TYR A 1 200 ? -2.221 -6.738 55.507 1.00 93.75 200 TYR A O 1
ATOM 1455 N N . LEU A 1 201 ? -2.076 -8.983 55.577 1.00 93.12 201 LEU A N 1
ATOM 1456 C CA . LEU A 1 201 ? -1.045 -9.166 54.561 1.00 93.12 201 LEU A CA 1
ATOM 1457 C C . LEU A 1 201 ? -1.647 -9.944 53.390 1.00 93.12 201 LEU A C 1
ATOM 1459 O O . LEU A 1 201 ? -2.384 -10.907 53.613 1.00 93.12 201 LEU A O 1
ATOM 1463 N N . PHE A 1 202 ? -1.296 -9.534 52.173 1.00 95.12 202 PHE A N 1
ATOM 1464 C CA . PHE A 1 202 ? -1.774 -10.109 50.916 1.00 95.12 202 PHE A CA 1
ATOM 1465 C C . PHE A 1 202 ? -0.633 -10.856 50.212 1.00 95.12 202 PHE A C 1
ATOM 1467 O O . PHE A 1 202 ? 0.508 -10.390 50.260 1.00 95.12 202 PHE A O 1
ATOM 1474 N N . SER A 1 203 ? -0.908 -11.990 49.569 1.00 90.25 203 SER A N 1
ATOM 1475 C CA . SER A 1 203 ? 0.072 -12.709 48.739 1.00 90.25 203 SER A CA 1
ATOM 1476 C C . SER A 1 203 ? -0.586 -13.537 47.633 1.00 90.25 203 SER A C 1
ATOM 1478 O O . SER A 1 203 ? -1.679 -14.062 47.820 1.00 90.25 203 SER A O 1
ATOM 1480 N N . ALA A 1 204 ? 0.108 -13.712 46.505 1.00 83.69 204 ALA A N 1
ATOM 1481 C CA . ALA A 1 204 ? -0.343 -14.554 45.386 1.00 83.69 204 ALA A CA 1
ATOM 1482 C C . ALA A 1 204 ? -0.377 -16.072 45.690 1.00 83.69 204 ALA A C 1
ATOM 1484 O O . ALA A 1 204 ? -0.977 -16.848 44.954 1.00 83.69 204 ALA A O 1
ATOM 1485 N N . THR A 1 205 ? 0.261 -16.522 46.776 1.00 86.25 205 THR A N 1
ATOM 1486 C CA . THR A 1 205 ? 0.217 -17.917 47.254 1.00 86.25 205 THR A CA 1
ATOM 1487 C C . THR A 1 205 ? -0.073 -17.977 48.754 1.00 86.25 205 THR A C 1
ATOM 1489 O O . THR A 1 205 ? 0.155 -16.997 49.468 1.00 86.25 205 THR A O 1
ATOM 1492 N N . GLU A 1 206 ? -0.571 -19.125 49.226 1.00 85.75 206 GLU A N 1
ATOM 1493 C CA . GLU A 1 206 ? -1.119 -19.336 50.580 1.00 85.75 206 GLU A CA 1
ATOM 1494 C C . GLU A 1 206 ? -0.158 -18.909 51.706 1.00 85.75 206 GLU A C 1
ATOM 1496 O O . GLU A 1 206 ? -0.515 -18.094 52.560 1.00 85.75 206 GLU A O 1
ATOM 1501 N N . ASP A 1 207 ? 1.099 -19.356 51.617 1.00 82.75 207 ASP A N 1
ATOM 1502 C CA . ASP A 1 207 ? 2.214 -19.000 52.511 1.00 82.75 207 ASP A CA 1
ATOM 1503 C C . ASP A 1 207 ? 3.203 -17.988 51.880 1.00 82.75 207 ASP A C 1
ATOM 1505 O O . ASP A 1 207 ? 4.344 -17.831 52.327 1.00 82.75 207 ASP A O 1
ATOM 1509 N N . GLY A 1 208 ? 2.800 -17.312 50.800 1.00 82.88 208 GLY A N 1
ATOM 1510 C CA . GLY A 1 208 ? 3.669 -16.457 49.987 1.00 82.88 208 GLY A CA 1
ATOM 1511 C C . GLY A 1 208 ? 4.191 -15.208 50.704 1.00 82.88 208 GLY A C 1
ATOM 1512 O O . GLY A 1 208 ? 3.618 -14.733 51.684 1.00 82.88 208 GLY A O 1
ATOM 1513 N N . ALA A 1 209 ? 5.273 -14.614 50.189 1.00 87.38 209 ALA A N 1
ATOM 1514 C CA . ALA A 1 209 ? 5.764 -13.322 50.678 1.00 87.38 209 ALA A CA 1
ATOM 1515 C C . ALA A 1 209 ? 4.669 -12.242 50.578 1.00 87.38 209 ALA A C 1
ATOM 1517 O O . ALA A 1 209 ? 3.906 -12.220 49.617 1.00 87.38 209 ALA A O 1
ATOM 1518 N N . ALA A 1 210 ? 4.585 -11.358 51.577 1.00 88.69 210 ALA A N 1
ATOM 1519 C CA . ALA A 1 210 ? 3.590 -10.288 51.577 1.00 88.69 210 ALA A CA 1
ATOM 1520 C C . ALA A 1 210 ? 3.886 -9.267 50.466 1.00 88.69 210 ALA A C 1
ATOM 1522 O O . ALA A 1 210 ? 5.032 -8.842 50.308 1.00 88.69 210 ALA A O 1
ATOM 1523 N N . GLN A 1 211 ? 2.852 -8.865 49.734 1.00 85.44 211 GLN A N 1
ATOM 1524 C CA . GLN A 1 211 ? 2.919 -7.964 48.586 1.00 85.44 211 GLN A CA 1
ATOM 1525 C C . GLN A 1 211 ? 2.042 -6.726 48.816 1.00 85.44 211 GLN A C 1
ATOM 1527 O O . GLN A 1 211 ? 1.052 -6.768 49.553 1.00 85.44 211 GLN A O 1
ATOM 1532 N N . THR A 1 212 ? 2.407 -5.615 48.174 1.00 82.19 212 THR A N 1
ATOM 1533 C CA . THR A 1 212 ? 1.484 -4.493 47.970 1.00 82.19 212 THR A CA 1
ATOM 1534 C C . THR A 1 212 ? 0.481 -4.911 46.904 1.00 82.19 212 THR A C 1
ATOM 1536 O O . THR A 1 212 ? 0.887 -5.403 45.856 1.00 82.19 212 THR A O 1
ATOM 1539 N N . LEU A 1 213 ? -0.807 -4.721 47.176 1.00 82.56 213 LEU A N 1
ATOM 1540 C CA . LEU A 1 213 ? -1.884 -5.054 46.255 1.00 82.56 213 LEU A CA 1
ATOM 1541 C C . LEU A 1 213 ? -2.407 -3.775 45.592 1.00 82.56 213 LEU A C 1
ATOM 1543 O O . LEU A 1 213 ? -2.885 -2.877 46.290 1.00 82.56 213 LEU A O 1
ATOM 1547 N N . SER A 1 214 ? -2.311 -3.724 44.267 1.00 75.19 214 SER A N 1
ATOM 1548 C CA . SER A 1 214 ? -3.048 -2.791 43.412 1.00 75.19 214 SER A CA 1
ATOM 1549 C C . SER A 1 214 ? -4.279 -3.514 42.877 1.00 75.19 214 SER A C 1
ATOM 1551 O O . SER A 1 214 ? -4.197 -4.703 42.572 1.00 75.19 214 SER A O 1
ATOM 1553 N N . LEU A 1 215 ? -5.411 -2.820 42.810 1.00 86.44 215 LEU A N 1
ATOM 1554 C CA . LEU A 1 215 ? -6.631 -3.312 42.173 1.00 86.44 215 LEU A CA 1
ATOM 1555 C C . LEU A 1 215 ? -6.883 -2.505 40.900 1.00 86.44 215 LEU A C 1
ATOM 1557 O O . LEU A 1 215 ? -6.493 -1.342 40.838 1.00 86.44 215 LEU A O 1
ATOM 1561 N N . GLU A 1 216 ? -7.557 -3.086 39.919 1.00 82.50 216 GLU A N 1
ATOM 1562 C CA . GLU A 1 216 ? -7.832 -2.455 38.626 1.00 82.50 216 GLU A CA 1
ATOM 1563 C C . GLU A 1 216 ? -9.340 -2.422 38.344 1.00 82.50 216 GLU A C 1
ATOM 1565 O O . GLU A 1 216 ? -10.071 -3.345 38.717 1.00 82.50 216 GLU A O 1
ATOM 1570 N N . LYS A 1 217 ? -9.823 -1.337 37.724 1.00 78.75 217 LYS A N 1
ATOM 1571 C CA . LYS A 1 217 ? -11.184 -1.294 37.160 1.00 78.75 217 LYS A CA 1
ATOM 1572 C C . LYS A 1 217 ? -11.292 -2.340 36.039 1.00 78.75 217 LYS A C 1
ATOM 1574 O O . LYS A 1 217 ? -10.317 -2.593 35.343 1.00 78.75 217 LYS A O 1
ATOM 1579 N N . GLY A 1 218 ? -12.453 -2.971 35.895 1.00 69.31 218 GLY A N 1
ATOM 1580 C CA . GLY A 1 218 ? -12.686 -4.090 34.969 1.00 69.31 218 GLY A CA 1
ATOM 1581 C C . GLY A 1 218 ? -12.240 -5.467 35.488 1.00 69.31 218 GLY A C 1
ATOM 1582 O O . GLY A 1 218 ? -12.692 -6.485 34.969 1.00 69.31 218 GLY A O 1
ATOM 1583 N N . ALA A 1 219 ? -11.406 -5.538 36.532 1.00 75.62 219 ALA A N 1
ATOM 1584 C CA . ALA A 1 219 ? -10.840 -6.795 37.022 1.00 75.62 219 ALA A CA 1
ATOM 1585 C C . ALA A 1 219 ? -11.643 -7.442 38.171 1.00 75.62 219 ALA A C 1
ATOM 1587 O O . ALA A 1 219 ? -12.314 -6.783 38.975 1.00 75.62 219 ALA A O 1
ATOM 1588 N N . SER A 1 220 ? -11.517 -8.769 38.290 1.00 84.25 220 SER A N 1
ATOM 1589 C CA . SER A 1 220 ? -12.109 -9.567 39.373 1.00 84.25 220 SER A CA 1
ATOM 1590 C C . SER A 1 220 ? -11.044 -10.188 40.283 1.00 84.25 220 SER A C 1
ATOM 1592 O O . SER A 1 220 ? -10.015 -10.671 39.817 1.00 84.25 220 SER A O 1
ATOM 1594 N N . TYR A 1 221 ? -11.303 -10.224 41.595 1.00 91.88 221 TYR A N 1
ATOM 1595 C CA . TYR A 1 221 ? -10.354 -10.681 42.621 1.00 91.88 221 TYR A CA 1
ATOM 1596 C C . TYR A 1 221 ? -11.028 -11.574 43.665 1.00 91.88 221 TYR A C 1
ATOM 1598 O O . TYR A 1 221 ? -12.073 -11.225 44.217 1.00 91.88 221 TYR A O 1
ATOM 1606 N N . LYS A 1 222 ? -10.394 -12.697 44.016 1.00 94.25 222 LYS A N 1
ATOM 1607 C CA . LYS A 1 222 ? -10.870 -13.658 45.022 1.00 94.25 222 LYS A CA 1
ATOM 1608 C C . LYS A 1 222 ? -9.952 -13.683 46.243 1.00 94.25 222 LYS A C 1
ATOM 1610 O O . LYS A 1 222 ? -8.910 -14.334 46.251 1.00 94.25 222 LYS A O 1
ATOM 1615 N N . PHE A 1 223 ? -10.374 -13.015 47.309 1.00 96.62 223 PHE A N 1
ATOM 1616 C CA . PHE A 1 223 ? -9.677 -12.952 48.591 1.00 96.62 223 PHE A CA 1
ATOM 1617 C C . PHE A 1 223 ? -9.959 -14.198 49.433 1.00 96.62 223 PHE A C 1
ATOM 1619 O O . PHE A 1 223 ? -11.092 -14.391 49.865 1.00 96.62 223 PHE A O 1
ATOM 1626 N N . VAL A 1 224 ? -8.945 -15.019 49.716 1.00 95.94 224 VAL A N 1
ATOM 1627 C CA . VAL A 1 224 ? -9.043 -16.262 50.508 1.00 95.94 224 VAL A CA 1
ATOM 1628 C C . VAL A 1 224 ? -8.360 -16.076 51.863 1.00 95.94 224 VAL A C 1
ATOM 1630 O O . VAL A 1 224 ? -7.191 -15.698 51.918 1.00 95.94 224 VAL A O 1
ATOM 1633 N N . ARG A 1 225 ? -9.044 -16.349 52.980 1.00 96.19 225 ARG A N 1
ATOM 1634 C CA . ARG A 1 225 ? -8.441 -16.239 54.324 1.00 96.19 225 ARG A CA 1
ATOM 1635 C C . ARG A 1 225 ? -7.686 -17.504 54.713 1.00 96.19 225 ARG A C 1
ATOM 1637 O O . ARG A 1 225 ? -8.265 -18.586 54.715 1.00 96.19 225 ARG A O 1
ATOM 1644 N N . THR A 1 226 ? -6.434 -17.344 55.138 1.00 92.19 226 THR A N 1
ATOM 1645 C CA . THR A 1 226 ? -5.559 -18.455 55.561 1.00 92.19 226 THR A CA 1
ATOM 1646 C C . THR A 1 226 ? -5.328 -18.530 57.074 1.00 92.19 226 THR A C 1
ATOM 1648 O O . THR A 1 226 ? -4.671 -19.450 57.545 1.00 92.19 226 THR A O 1
ATOM 1651 N N . ASP A 1 227 ? -5.889 -17.597 57.857 1.00 90.00 227 ASP A N 1
ATOM 1652 C CA . ASP A 1 227 ? -5.883 -17.661 59.324 1.00 90.00 227 ASP A CA 1
ATOM 1653 C C . ASP A 1 227 ? -7.179 -17.132 59.967 1.00 90.00 227 ASP A C 1
ATOM 1655 O O . ASP A 1 227 ? -7.955 -16.380 59.365 1.00 90.00 227 ASP A O 1
ATOM 1659 N N . GLY A 1 228 ? -7.433 -17.563 61.205 1.00 87.00 228 GLY A N 1
ATOM 1660 C CA . GLY A 1 228 ? -8.623 -17.212 61.982 1.00 87.00 228 GLY A CA 1
ATOM 1661 C C . GLY A 1 228 ? -8.492 -15.998 62.919 1.00 87.00 228 GLY A C 1
ATOM 1662 O O . GLY A 1 228 ? -7.548 -15.212 62.893 1.00 87.00 228 GLY A O 1
ATOM 1663 N N . GLY A 1 229 ? -9.488 -15.836 63.796 1.00 86.75 229 GLY A N 1
ATOM 1664 C CA . GLY A 1 229 ? -9.470 -14.904 64.937 1.00 86.75 229 GLY A CA 1
ATOM 1665 C C . GLY A 1 229 ? -9.911 -13.461 64.655 1.00 86.75 229 GLY A C 1
ATOM 1666 O O . GLY A 1 229 ? -10.487 -12.824 65.536 1.00 86.75 229 GLY A O 1
ATOM 1667 N N . HIS A 1 230 ? -9.703 -12.946 63.442 1.00 92.75 230 HIS A N 1
ATOM 1668 C CA . HIS A 1 230 ? -10.168 -11.616 63.024 1.00 92.75 230 HIS A CA 1
ATOM 1669 C C . HIS A 1 230 ? -10.876 -11.701 61.657 1.00 92.75 230 HIS A C 1
ATOM 1671 O O . HIS A 1 230 ? -10.191 -11.817 60.633 1.00 92.75 230 HIS A O 1
ATOM 1677 N N . PRO A 1 231 ? -12.221 -11.614 61.607 1.00 95.56 231 PRO A N 1
ATOM 1678 C CA . PRO A 1 231 ? -12.977 -11.739 60.360 1.00 95.56 231 PRO A CA 1
ATOM 1679 C C . PRO A 1 231 ? -12.710 -10.554 59.433 1.00 95.56 231 PRO A C 1
ATOM 1681 O O . PRO A 1 231 ? -12.842 -9.405 59.863 1.00 95.56 231 PRO A O 1
ATOM 1684 N N . PHE A 1 232 ? -12.344 -10.837 58.187 1.00 96.94 232 PHE A N 1
ATOM 1685 C CA . PHE A 1 232 ? -12.017 -9.852 57.152 1.00 96.94 232 PHE A CA 1
ATOM 1686 C C . PHE A 1 232 ? -13.249 -9.549 56.296 1.00 96.94 232 PHE A C 1
ATOM 1688 O O . PHE A 1 232 ? -14.038 -10.447 56.006 1.00 96.94 232 PHE A O 1
ATOM 1695 N N . ASN A 1 233 ? -13.425 -8.296 55.889 1.00 96.38 233 ASN A N 1
ATOM 1696 C CA . ASN A 1 233 ? -14.463 -7.894 54.944 1.00 96.38 233 ASN A CA 1
ATOM 1697 C C . ASN A 1 233 ? -14.023 -6.637 54.171 1.00 96.38 233 ASN A C 1
ATOM 1699 O O . ASN A 1 233 ? -13.046 -5.978 54.540 1.00 96.38 233 ASN A O 1
ATOM 1703 N N . ILE A 1 234 ? -14.740 -6.325 53.097 1.00 95.69 234 ILE A N 1
ATOM 1704 C CA . ILE A 1 234 ? -14.452 -5.269 52.126 1.00 95.69 234 ILE A CA 1
ATOM 1705 C C . ILE A 1 234 ? -15.663 -4.324 52.037 1.00 95.69 234 ILE A C 1
ATOM 1707 O O . ILE A 1 234 ? -16.799 -4.719 52.305 1.00 95.69 234 ILE A O 1
ATOM 1711 N N . GLY A 1 235 ? -15.435 -3.045 51.736 1.00 94.06 235 GLY A N 1
ATOM 1712 C CA . GLY A 1 235 ? -16.503 -2.059 51.602 1.00 94.06 235 GLY A CA 1
ATOM 1713 C C . GLY A 1 235 ? -16.010 -0.630 51.383 1.00 94.06 235 GLY A C 1
ATOM 1714 O O . GLY A 1 235 ? -14.858 -0.396 51.024 1.00 94.06 235 GLY A O 1
ATOM 1715 N N . SER A 1 236 ? -16.899 0.338 51.604 1.00 92.94 236 SER A N 1
ATOM 1716 C CA . SER A 1 236 ? -16.594 1.773 51.502 1.00 92.94 236 SER A CA 1
ATOM 1717 C C . SER A 1 236 ? -15.883 2.275 52.760 1.00 92.94 236 SER A C 1
ATOM 1719 O O . SER A 1 236 ? -14.885 2.989 52.687 1.00 92.94 236 SER A O 1
ATOM 1721 N N . ASP A 1 237 ? -16.353 1.826 53.923 1.00 94.50 237 ASP A N 1
ATOM 1722 C CA . ASP A 1 237 ? -15.749 2.035 55.236 1.00 94.50 237 ASP A CA 1
ATOM 1723 C C . ASP A 1 237 ? -16.089 0.840 56.160 1.00 94.50 237 ASP A C 1
ATOM 1725 O O . ASP A 1 237 ? -16.766 -0.109 55.758 1.00 94.50 237 ASP A O 1
ATOM 1729 N N . TRP A 1 238 ? -15.642 0.864 57.418 1.00 96.19 238 TRP A N 1
ATOM 1730 C CA . TRP A 1 238 ? -15.926 -0.162 58.420 1.00 96.19 238 TRP A CA 1
ATOM 1731 C C . TRP A 1 238 ? -17.427 -0.458 58.529 1.00 96.19 238 TRP A C 1
ATOM 1733 O O . TRP A 1 238 ? -18.209 0.373 58.998 1.00 96.19 238 TRP A O 1
ATOM 1743 N N . ARG A 1 239 ? -17.799 -1.683 58.135 1.00 94.56 239 ARG A N 1
ATOM 1744 C CA . ARG A 1 239 ? -19.180 -2.190 58.074 1.00 94.56 239 ARG A CA 1
ATOM 1745 C C . ARG A 1 239 ? -20.124 -1.361 57.192 1.00 94.56 239 ARG A C 1
ATOM 1747 O O . ARG A 1 239 ? -21.313 -1.262 57.494 1.00 94.56 239 ARG A O 1
ATOM 1754 N N . GLN A 1 240 ? -19.613 -0.788 56.107 1.00 94.75 240 GLN A N 1
ATOM 1755 C CA . GLN A 1 240 ? -20.411 -0.110 55.086 1.00 94.75 240 GLN A CA 1
ATOM 1756 C C . GLN A 1 240 ? -20.131 -0.745 53.723 1.00 94.75 240 GLN A C 1
ATOM 1758 O O . GLN A 1 240 ? -18.978 -0.836 53.309 1.00 94.75 240 GLN A O 1
ATOM 1763 N N . SER A 1 241 ? -21.175 -1.180 53.016 1.00 90.94 241 SER A N 1
ATOM 1764 C CA . SER A 1 241 ? -21.050 -1.639 51.628 1.00 90.94 241 SER A CA 1
ATOM 1765 C C . SER A 1 241 ? -20.596 -0.498 50.714 1.00 90.94 241 SER A C 1
ATOM 1767 O O . SER A 1 241 ? -20.869 0.675 50.984 1.00 90.94 241 SER A O 1
ATOM 1769 N N . LEU A 1 242 ? -19.900 -0.832 49.630 1.00 89.94 242 LEU A N 1
ATOM 1770 C CA . LEU A 1 242 ? -19.513 0.121 48.593 1.00 89.94 242 LEU A CA 1
ATOM 1771 C C . LEU A 1 242 ? -20.507 0.008 47.434 1.00 89.94 242 LEU A C 1
ATOM 1773 O O . LEU A 1 242 ? -20.737 -1.084 46.927 1.00 89.94 242 LEU A O 1
ATOM 1777 N N . ALA A 1 243 ? -21.154 1.116 47.075 1.00 87.19 243 ALA A N 1
ATOM 1778 C CA . ALA A 1 243 ? -22.121 1.128 45.982 1.00 87.19 243 ALA A CA 1
ATOM 1779 C C . ALA A 1 243 ? -21.408 0.904 44.639 1.00 87.19 243 ALA A C 1
ATOM 1781 O O . ALA A 1 243 ? -20.324 1.443 44.436 1.00 87.19 243 ALA A O 1
ATOM 1782 N N . GLY A 1 244 ? -22.016 0.111 43.754 1.00 82.06 244 GLY A N 1
ATOM 1783 C CA . GLY A 1 244 ? -21.445 -0.252 42.453 1.00 82.06 244 GLY A CA 1
ATOM 1784 C C . GLY A 1 244 ? -20.343 -1.317 42.496 1.00 82.06 244 GLY A C 1
ATOM 1785 O O . GLY A 1 244 ? -19.894 -1.732 41.441 1.00 82.06 244 GLY A O 1
ATOM 1786 N N . LEU A 1 245 ? -19.899 -1.772 43.676 1.00 88.31 245 LEU A N 1
ATOM 1787 C CA . LEU A 1 245 ? -18.946 -2.878 43.769 1.00 88.31 245 LEU A CA 1
ATOM 1788 C C . LEU A 1 245 ? -19.719 -4.194 43.827 1.00 88.31 245 LEU A C 1
ATOM 1790 O O . LEU A 1 245 ? -20.514 -4.398 44.752 1.00 88.31 245 LEU A O 1
ATOM 1794 N N . GLU A 1 246 ? -19.461 -5.097 42.890 1.00 87.94 246 GLU A N 1
ATOM 1795 C CA . GLU A 1 246 ? -20.020 -6.442 42.946 1.00 87.94 246 GLU A CA 1
ATOM 1796 C C . GLU A 1 246 ? -19.220 -7.280 43.942 1.00 87.94 246 GLU A C 1
ATOM 1798 O O . GLU A 1 246 ? -17.990 -7.337 43.891 1.00 87.94 246 GLU A O 1
ATOM 1803 N N . VAL A 1 247 ? -19.912 -7.903 44.898 1.00 91.31 247 VAL A N 1
ATOM 1804 C CA . VAL A 1 247 ? -19.283 -8.668 45.979 1.00 91.31 247 VAL A CA 1
ATOM 1805 C C . VAL A 1 247 ? -20.075 -9.939 46.240 1.00 91.31 247 VAL A C 1
ATOM 1807 O O . VAL A 1 247 ? -21.292 -9.905 46.410 1.00 91.31 247 VAL A O 1
ATOM 1810 N N . SER A 1 248 ? -19.374 -11.062 46.361 1.00 91.81 248 SER A N 1
ATOM 1811 C CA . SER A 1 248 ? -19.914 -12.320 46.874 1.00 91.81 248 SER A CA 1
ATOM 1812 C C . SER A 1 248 ? -19.022 -12.866 47.991 1.00 91.81 248 SER A C 1
ATOM 1814 O O . SER A 1 248 ? -17.833 -12.561 48.071 1.00 91.81 248 SER A O 1
ATOM 1816 N N . SER A 1 249 ? -19.595 -13.657 48.899 1.00 93.56 249 SER A N 1
ATOM 1817 C CA . SER A 1 249 ? -18.874 -14.235 50.037 1.00 93.56 249 SER A CA 1
ATOM 1818 C C . SER A 1 249 ? -19.319 -15.665 50.292 1.00 93.56 249 SER A C 1
ATOM 1820 O O . SER A 1 249 ? -20.511 -15.967 50.261 1.00 93.56 249 SER A O 1
ATOM 1822 N N . THR A 1 250 ? -18.370 -16.544 50.613 1.00 92.00 250 THR A N 1
ATOM 1823 C CA . THR A 1 250 ? -18.667 -17.904 51.087 1.00 92.00 250 THR A CA 1
ATOM 1824 C C . THR A 1 250 ? -19.008 -17.944 52.584 1.00 92.00 250 THR A C 1
ATOM 1826 O O . THR A 1 250 ? -19.283 -19.018 53.120 1.00 92.00 250 THR A O 1
ATOM 1829 N N . SER A 1 251 ? -18.961 -16.805 53.285 1.00 90.06 251 SER A N 1
ATOM 1830 C CA . SER A 1 251 ? -19.342 -16.682 54.696 1.00 90.06 251 SER A CA 1
ATOM 1831 C C . SER A 1 251 ? -20.793 -16.229 54.842 1.00 90.06 251 SER A C 1
ATOM 1833 O O . SER A 1 251 ? -21.230 -15.276 54.203 1.00 90.06 251 SER A O 1
ATOM 1835 N N . SER A 1 252 ? -21.526 -16.867 55.756 1.00 92.06 252 SER A N 1
ATOM 1836 C CA . SER A 1 252 ? -22.868 -16.455 56.199 1.00 92.06 252 SER A CA 1
ATOM 1837 C C . SER A 1 252 ? -22.865 -15.765 57.573 1.00 92.06 252 SER A C 1
ATOM 1839 O O . SER A 1 252 ? -23.920 -15.500 58.152 1.00 92.06 252 SER A O 1
ATOM 1841 N N . SER A 1 253 ? -21.677 -15.467 58.107 1.00 88.88 253 SER A N 1
ATOM 1842 C CA . SER A 1 253 ? -21.469 -14.857 59.423 1.00 88.88 253 SER A CA 1
ATOM 1843 C C . SER A 1 253 ? -21.072 -13.389 59.294 1.00 88.88 253 SER A C 1
ATOM 1845 O O . SER A 1 253 ? -20.468 -12.985 58.305 1.00 88.88 253 SER A O 1
ATOM 1847 N N . ASN A 1 254 ? -21.333 -12.588 60.336 1.00 91.62 254 ASN A N 1
ATOM 1848 C CA . ASN A 1 254 ? -20.838 -11.207 60.422 1.00 91.62 254 ASN A CA 1
ATOM 1849 C C . ASN A 1 254 ? -21.217 -10.360 59.182 1.00 91.62 254 ASN A C 1
ATOM 1851 O O . ASN A 1 254 ? -20.352 -9.763 58.540 1.00 91.62 254 ASN A O 1
ATOM 1855 N N . LEU A 1 255 ? -22.508 -10.383 58.828 1.00 91.56 255 LEU A N 1
ATOM 1856 C CA . LEU A 1 255 ? -23.050 -9.811 57.592 1.00 91.56 255 LEU A CA 1
ATOM 1857 C C . LEU A 1 255 ? -22.994 -8.274 57.568 1.00 91.56 255 LEU A C 1
ATOM 1859 O O . LEU A 1 255 ? -23.352 -7.612 58.546 1.00 91.56 255 LEU A O 1
ATOM 1863 N N . VAL A 1 256 ? -22.637 -7.718 56.412 1.00 90.31 256 VAL A N 1
ATOM 1864 C CA . VAL A 1 256 ? -22.732 -6.294 56.059 1.00 90.31 256 VAL A CA 1
ATOM 1865 C C . VAL A 1 256 ? -23.394 -6.222 54.687 1.00 90.31 256 VAL A C 1
ATOM 1867 O O . VAL A 1 256 ? -22.813 -6.692 53.718 1.00 90.31 256 VAL A O 1
ATOM 1870 N N . SER A 1 257 ? -24.618 -5.687 54.606 1.00 87.56 257 SER A N 1
ATOM 1871 C CA . SER A 1 257 ? -25.422 -5.684 53.367 1.00 87.56 257 SER A CA 1
ATOM 1872 C C . SER A 1 257 ? -25.450 -7.063 52.683 1.00 87.56 257 SER A C 1
ATOM 1874 O O . SER A 1 257 ? -25.099 -7.195 51.521 1.00 87.56 257 SER A O 1
ATOM 1876 N N . GLU A 1 258 ? -25.805 -8.099 53.453 1.00 87.81 258 GLU A N 1
ATOM 1877 C CA . GLU A 1 258 ? -25.857 -9.519 53.041 1.00 87.81 258 GLU A CA 1
ATOM 1878 C C . GLU A 1 258 ? -24.495 -10.197 52.764 1.00 87.81 258 GLU A C 1
ATOM 1880 O O . GLU A 1 258 ? -24.421 -11.425 52.785 1.00 87.81 258 GLU A O 1
ATOM 1885 N N . ILE A 1 259 ? -23.391 -9.448 52.666 1.00 91.00 259 ILE A N 1
ATOM 1886 C CA . ILE A 1 259 ? -22.032 -9.992 52.510 1.00 91.00 259 ILE A CA 1
ATOM 1887 C C . ILE A 1 259 ? -21.442 -10.397 53.866 1.00 91.00 259 ILE A C 1
ATOM 1889 O O . ILE A 1 259 ? -21.204 -9.555 54.739 1.00 91.00 259 ILE A O 1
ATOM 1893 N N . GLY A 1 260 ? -21.173 -11.690 54.056 1.00 90.94 260 GLY A N 1
ATOM 1894 C CA . GLY A 1 260 ? -20.529 -12.196 55.268 1.00 90.94 260 GLY A CA 1
ATOM 1895 C C . GLY A 1 260 ? -19.030 -11.928 55.329 1.00 90.94 260 GLY A C 1
ATOM 1896 O O . GLY A 1 260 ? -18.314 -12.049 54.335 1.00 90.94 260 GLY A O 1
ATOM 1897 N N . SER A 1 261 ? -18.546 -11.607 56.527 1.00 96.12 261 SER A N 1
ATOM 1898 C CA . SER A 1 261 ? -17.115 -11.422 56.786 1.00 96.12 261 SER A CA 1
ATOM 1899 C C . SER A 1 261 ? -16.430 -12.785 56.910 1.00 96.12 261 SER A C 1
ATOM 1901 O O . SER A 1 261 ? -16.942 -13.669 57.603 1.00 96.12 261 SER A O 1
ATOM 1903 N N . ILE A 1 262 ? -15.283 -12.953 56.258 1.00 96.31 262 ILE A N 1
ATOM 1904 C CA . ILE A 1 262 ? -14.607 -14.244 56.088 1.00 96.31 262 ILE A CA 1
ATOM 1905 C C . ILE A 1 262 ? -13.579 -14.551 57.179 1.00 96.31 262 ILE A C 1
ATOM 1907 O O . ILE A 1 262 ? -12.810 -13.689 57.621 1.00 96.31 262 ILE A O 1
ATOM 1911 N N . GLU A 1 263 ? -13.567 -15.818 57.579 1.00 93.88 263 GLU A N 1
ATOM 1912 C CA . GLU A 1 263 ? -12.594 -16.465 58.462 1.00 93.88 263 GLU A CA 1
ATOM 1913 C C . GLU A 1 263 ? -11.825 -17.564 57.697 1.00 93.88 263 GLU A C 1
ATOM 1915 O O . GLU A 1 263 ? -12.035 -17.756 56.503 1.00 93.88 263 GLU A O 1
ATOM 1920 N N . GLU A 1 264 ? -10.903 -18.253 58.370 1.00 94.62 264 GLU A N 1
ATOM 1921 C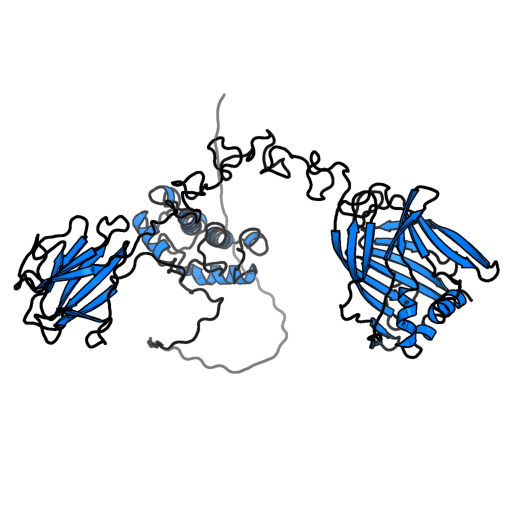 CA . GLU A 1 264 ? -10.016 -19.288 57.812 1.00 94.62 264 GLU A CA 1
ATOM 1922 C C . GLU A 1 264 ? -10.734 -20.281 56.871 1.00 94.62 264 GLU A C 1
ATOM 1924 O O . GLU A 1 264 ? -11.758 -20.871 57.225 1.00 94.62 264 GLU A O 1
ATOM 1929 N N . GLY A 1 265 ? -10.202 -20.452 55.657 1.00 89.12 265 GLY A N 1
ATOM 1930 C CA . GLY A 1 265 ? -10.756 -21.321 54.614 1.00 89.12 265 GLY A CA 1
ATOM 1931 C C . GLY A 1 265 ? -11.943 -20.743 53.828 1.00 89.12 265 GLY A C 1
ATOM 1932 O O . GLY A 1 265 ? -12.480 -21.430 52.961 1.00 89.12 265 GLY A O 1
ATOM 1933 N N . GLN A 1 266 ? -12.371 -19.507 54.104 1.00 94.69 266 GLN A N 1
ATOM 1934 C CA . GLN A 1 266 ? -13.458 -18.826 53.386 1.00 94.69 266 GLN A CA 1
ATOM 1935 C C . GLN A 1 266 ? -12.929 -17.749 52.428 1.00 94.69 266 GLN A C 1
ATOM 1937 O O . GLN A 1 266 ? -11.817 -17.241 52.605 1.00 94.69 266 GLN A O 1
ATOM 1942 N N . SER A 1 267 ? -13.742 -17.361 51.437 1.00 95.62 267 SER A N 1
ATOM 1943 C CA . SER A 1 267 ? -13.374 -16.340 50.452 1.00 95.62 267 SER A CA 1
ATOM 1944 C C . SER A 1 267 ? -14.453 -15.296 50.165 1.00 95.62 267 SER A C 1
ATOM 1946 O O . SER A 1 267 ? -15.645 -15.603 50.175 1.00 95.62 267 SER A O 1
ATOM 1948 N N . ILE A 1 268 ? -14.010 -14.074 49.866 1.00 95.88 268 ILE A N 1
ATOM 1949 C CA . ILE A 1 268 ? -14.801 -12.993 49.265 1.00 95.88 268 ILE A CA 1
ATOM 1950 C C . ILE A 1 268 ? -14.293 -12.815 47.841 1.00 95.88 268 ILE A C 1
ATOM 1952 O O . ILE A 1 268 ? -13.093 -12.623 47.651 1.00 95.88 268 ILE A O 1
ATOM 1956 N N . THR A 1 269 ? -15.189 -12.845 46.863 1.00 94.19 269 THR A N 1
ATOM 1957 C CA . THR A 1 269 ? -14.875 -12.431 45.493 1.00 94.19 269 THR A CA 1
ATOM 1958 C C . THR A 1 269 ? -15.459 -11.045 45.270 1.00 94.19 269 THR A C 1
ATOM 1960 O O . THR A 1 269 ? -16.614 -10.808 45.630 1.00 94.19 269 THR A O 1
ATOM 1963 N N . ILE A 1 270 ? -14.670 -10.143 44.694 1.00 93.25 270 ILE A N 1
ATOM 1964 C CA . ILE A 1 270 ? -15.142 -8.858 44.180 1.00 93.25 270 ILE A CA 1
ATOM 1965 C C . ILE A 1 270 ? -14.943 -8.809 42.669 1.00 93.25 270 ILE A C 1
ATOM 1967 O O . ILE A 1 270 ? -13.946 -9.336 42.172 1.00 93.25 270 ILE A O 1
ATOM 1971 N N . SER A 1 271 ? -15.845 -8.127 41.980 1.00 85.75 271 SER A N 1
ATOM 1972 C CA . SER A 1 271 ? -15.670 -7.706 40.592 1.00 85.75 271 SER A CA 1
ATOM 1973 C C . SER A 1 271 ? -15.809 -6.190 40.564 1.00 85.75 271 SER A C 1
ATOM 1975 O O . SER A 1 271 ? -16.756 -5.634 41.128 1.00 85.75 271 SER A O 1
ATOM 1977 N N . ILE A 1 272 ? -14.800 -5.514 40.017 1.00 85.06 272 ILE A N 1
ATOM 1978 C CA . ILE A 1 272 ? -14.731 -4.054 39.951 1.00 85.06 272 ILE A CA 1
ATOM 1979 C C . ILE A 1 272 ? -15.166 -3.660 38.538 1.00 85.06 272 ILE A C 1
ATOM 1981 O O . ILE A 1 272 ? -14.440 -3.980 37.601 1.00 85.06 272 ILE A O 1
ATOM 1985 N N . PRO A 1 273 ? -16.315 -2.989 38.342 1.00 77.50 273 PRO A N 1
ATOM 1986 C CA . PRO A 1 273 ? -16.723 -2.537 37.012 1.00 77.50 273 PRO A CA 1
ATOM 1987 C C . PRO A 1 273 ? -15.680 -1.630 36.339 1.00 77.50 273 PRO A C 1
ATOM 1989 O O . PRO A 1 273 ? -14.885 -0.974 37.017 1.00 77.50 273 PRO A O 1
ATOM 1992 N N . ALA A 1 274 ? -15.680 -1.569 35.007 1.00 71.69 274 ALA A N 1
ATOM 1993 C CA . ALA A 1 274 ? -14.792 -0.674 34.258 1.00 71.69 274 ALA A CA 1
ATOM 1994 C C . ALA A 1 274 ? -15.102 0.813 34.544 1.00 71.69 274 ALA A C 1
ATOM 1996 O O . ALA A 1 274 ? -14.197 1.622 34.738 1.00 71.69 274 ALA A O 1
ATOM 1997 N N . ASP A 1 275 ? -16.384 1.156 34.700 1.00 69.56 275 ASP A N 1
ATOM 1998 C CA . ASP A 1 275 ? -16.890 2.498 35.022 1.00 69.56 275 ASP A CA 1
ATOM 1999 C C . ASP A 1 275 ? -16.814 2.850 36.524 1.00 69.56 275 ASP A C 1
ATOM 2001 O O . ASP A 1 275 ? -17.366 3.859 36.977 1.00 69.56 275 ASP A O 1
ATOM 2005 N N . PHE A 1 276 ? -16.148 2.023 37.336 1.00 82.56 276 PHE A N 1
ATOM 2006 C CA . PHE A 1 276 ? -16.270 2.089 38.786 1.00 82.56 276 PHE A CA 1
ATOM 2007 C C . PHE A 1 276 ? -15.751 3.408 39.384 1.00 82.56 276 PHE A C 1
ATOM 2009 O O . PHE A 1 276 ? -14.554 3.701 39.420 1.00 82.56 276 PHE A O 1
ATOM 2016 N N . ALA A 1 277 ? -16.683 4.198 39.924 1.00 80.81 277 ALA A N 1
ATOM 2017 C CA . ALA A 1 277 ? -16.454 5.586 40.326 1.00 80.81 277 ALA A CA 1
ATOM 2018 C C . ALA A 1 277 ? -15.541 5.790 41.556 1.00 80.81 277 ALA A C 1
ATOM 2020 O O . ALA A 1 277 ? -15.169 6.926 41.859 1.00 80.81 277 ALA A O 1
ATOM 2021 N N . ALA A 1 278 ? -15.207 4.737 42.310 1.00 82.88 278 ALA A N 1
ATOM 2022 C CA . ALA A 1 278 ? -14.358 4.848 43.494 1.00 82.88 278 ALA A CA 1
ATOM 2023 C C . ALA A 1 278 ? -12.908 4.450 43.183 1.00 82.88 278 ALA A C 1
ATOM 2025 O O . ALA A 1 278 ? -12.629 3.322 42.802 1.00 82.88 278 ALA A O 1
ATOM 2026 N N . THR A 1 279 ? -11.962 5.350 43.456 1.00 87.31 279 THR A N 1
ATOM 2027 C CA . THR A 1 279 ? -10.513 5.114 43.286 1.00 87.31 279 THR A CA 1
ATOM 2028 C C . THR A 1 279 ? -9.867 4.345 44.446 1.00 87.31 279 THR A C 1
ATOM 2030 O O . THR A 1 279 ? -8.658 4.115 44.460 1.00 87.31 279 THR A O 1
ATOM 2033 N N . THR A 1 280 ? -10.648 3.959 45.461 1.00 90.88 280 THR A N 1
ATOM 2034 C CA . THR A 1 280 ? -10.178 3.151 46.595 1.00 90.88 280 THR A CA 1
ATOM 2035 C C . THR A 1 280 ? -11.271 2.229 47.127 1.00 90.88 280 THR A C 1
ATOM 2037 O O . THR A 1 280 ? -12.458 2.552 47.082 1.00 90.88 280 THR A O 1
ATOM 2040 N N . ILE A 1 281 ? -10.844 1.108 47.704 1.00 93.56 281 ILE A N 1
ATOM 2041 C CA . ILE A 1 281 ? -11.674 0.162 48.454 1.00 93.56 281 ILE A CA 1
ATOM 2042 C C . ILE A 1 281 ? -11.145 0.069 49.889 1.00 93.56 281 ILE A C 1
ATOM 2044 O O . ILE A 1 281 ? -9.938 -0.045 50.095 1.00 93.56 281 ILE A O 1
ATOM 2048 N N . THR A 1 282 ? -12.022 0.051 50.895 1.00 94.44 282 THR A N 1
ATOM 2049 C CA . THR A 1 282 ? -11.629 -0.186 52.294 1.00 94.44 282 THR A CA 1
ATOM 2050 C C . THR A 1 282 ? -11.732 -1.673 52.636 1.00 94.44 282 THR A C 1
ATOM 2052 O O . THR A 1 282 ? -12.817 -2.251 52.584 1.00 94.44 282 THR A O 1
ATOM 2055 N N . TYR A 1 283 ? -10.635 -2.281 53.091 1.00 95.06 283 TYR A N 1
ATOM 2056 C CA . TYR A 1 283 ? -10.661 -3.572 53.784 1.00 95.06 283 TYR A CA 1
ATOM 2057 C C . TYR A 1 283 ? -10.636 -3.364 55.301 1.00 95.06 283 TYR A C 1
ATOM 2059 O O . TYR A 1 283 ? -9.985 -2.446 55.812 1.00 95.06 283 TYR A O 1
ATOM 2067 N N . TYR A 1 284 ? -11.353 -4.203 56.046 1.00 95.75 284 TYR A N 1
ATOM 2068 C CA . TYR A 1 284 ? -11.495 -4.041 57.491 1.00 95.75 284 TYR A CA 1
ATOM 2069 C C . TYR A 1 284 ? -11.705 -5.353 58.252 1.00 95.75 284 TYR A C 1
ATOM 2071 O O . TYR A 1 284 ? -12.197 -6.347 57.722 1.00 95.75 284 TYR A O 1
ATOM 2079 N N . CYS A 1 285 ? -11.383 -5.333 59.548 1.00 96.06 285 CYS A N 1
ATOM 2080 C CA . CYS A 1 285 ? -11.845 -6.355 60.479 1.00 96.06 285 CYS A CA 1
ATOM 2081 C C . CYS A 1 285 ? -13.276 -6.040 60.918 1.00 96.06 285 CYS A C 1
ATOM 2083 O O . CYS A 1 285 ? -13.546 -4.965 61.465 1.00 96.06 285 CYS A O 1
ATOM 2085 N N . TYR A 1 286 ? -14.195 -6.993 60.775 1.00 95.56 286 TYR A N 1
ATOM 2086 C CA . TYR A 1 286 ? -15.577 -6.803 61.215 1.00 95.56 286 TYR A CA 1
ATOM 2087 C C . TYR A 1 286 ? -15.669 -6.421 62.699 1.00 95.56 286 TYR A C 1
ATOM 2089 O O . TYR A 1 286 ? -16.440 -5.536 63.074 1.00 95.56 286 TYR A O 1
ATOM 2097 N N . THR A 1 287 ? -14.873 -7.052 63.563 1.00 94.12 287 THR A N 1
ATOM 2098 C CA . THR A 1 287 ? -14.968 -6.901 65.025 1.00 94.12 287 THR A CA 1
ATOM 2099 C C . THR A 1 287 ? -14.362 -5.594 65.550 1.00 94.12 287 THR A C 1
ATOM 2101 O O . THR A 1 287 ? -14.788 -5.113 66.599 1.00 94.12 287 THR A O 1
ATOM 2104 N N . HIS A 1 288 ? -13.408 -4.989 64.832 1.00 93.94 288 HIS A N 1
ATOM 2105 C CA . HIS A 1 288 ? -12.589 -3.879 65.336 1.00 93.94 288 HIS A CA 1
ATOM 2106 C C . HIS A 1 288 ? -12.581 -2.687 64.370 1.00 93.94 288 HIS A C 1
ATOM 2108 O O . HIS A 1 288 ? -11.920 -2.727 63.337 1.00 93.94 288 HIS A O 1
ATOM 2114 N N . SER A 1 289 ? -13.240 -1.585 64.742 1.00 92.75 289 SER A N 1
ATOM 2115 C CA . SER A 1 289 ? -13.317 -0.358 63.925 1.00 92.75 289 SER A CA 1
ATOM 2116 C C . SER A 1 289 ? -11.977 0.348 63.686 1.00 92.75 289 SER A C 1
ATOM 2118 O O . SER A 1 289 ? -11.871 1.179 62.787 1.00 92.75 289 SER A O 1
ATOM 2120 N N . SER A 1 290 ? -10.953 0.022 64.480 1.00 91.19 290 SER A N 1
ATOM 2121 C CA . SER A 1 290 ? -9.579 0.510 64.329 1.00 91.19 290 SER A CA 1
ATOM 2122 C C . SER A 1 290 ? -8.733 -0.291 63.334 1.00 91.19 290 SER A C 1
ATOM 2124 O O . SER A 1 290 ? -7.660 0.173 62.965 1.00 91.19 290 SER A O 1
ATOM 2126 N N . MET A 1 291 ? -9.180 -1.476 62.908 1.00 94.12 291 MET A N 1
ATOM 2127 C CA . MET A 1 291 ? -8.492 -2.309 61.919 1.00 94.12 291 MET A CA 1
ATOM 2128 C C . MET A 1 291 ? -9.146 -2.107 60.552 1.00 94.12 291 MET A C 1
ATOM 2130 O O . MET A 1 291 ? -9.939 -2.939 60.113 1.00 94.12 291 MET A O 1
ATOM 2134 N N . LYS A 1 292 ? -8.845 -0.984 59.898 1.00 94.56 292 LYS A N 1
ATOM 2135 C CA . LYS A 1 292 ? -9.302 -0.681 58.537 1.00 94.56 292 LYS A CA 1
ATOM 2136 C C . LYS A 1 292 ? -8.217 0.046 57.752 1.00 94.56 292 LYS A C 1
ATOM 2138 O O . LYS A 1 292 ? -7.532 0.898 58.315 1.00 94.56 292 LYS A O 1
ATOM 2143 N N . ALA A 1 293 ? -8.065 -0.274 56.476 1.00 93.44 293 ALA A N 1
ATOM 2144 C CA . ALA A 1 293 ? -7.145 0.410 55.573 1.00 93.44 293 ALA A CA 1
ATOM 2145 C C . ALA A 1 293 ? -7.657 0.325 54.130 1.00 93.44 293 ALA A C 1
ATOM 2147 O O . ALA A 1 293 ? -8.559 -0.453 53.827 1.00 93.44 293 ALA A O 1
ATOM 2148 N N . THR A 1 294 ? -7.101 1.153 53.252 1.00 92.75 294 THR A N 1
ATOM 2149 C CA . THR A 1 294 ? -7.527 1.273 51.856 1.00 92.75 294 THR A CA 1
ATOM 2150 C C . THR A 1 294 ? -6.580 0.543 50.911 1.00 92.75 294 THR A C 1
ATOM 2152 O O . THR A 1 294 ? -5.362 0.614 51.079 1.00 92.75 294 THR A O 1
ATOM 2155 N N . LEU A 1 295 ? -7.145 -0.105 49.898 1.00 91.94 295 LEU A N 1
ATOM 2156 C CA . LEU A 1 295 ? -6.473 -0.497 48.662 1.00 91.94 295 LEU A CA 1
ATOM 2157 C C . LEU A 1 295 ? -6.757 0.578 47.610 1.00 91.94 295 LEU A C 1
ATOM 2159 O O . LEU A 1 295 ? -7.862 1.127 47.577 1.00 91.94 295 LEU A O 1
ATOM 2163 N N . ALA A 1 296 ? -5.761 0.895 46.787 1.00 88.19 296 ALA A N 1
ATOM 2164 C CA . ALA A 1 296 ? -5.945 1.770 45.636 1.00 88.19 296 ALA A CA 1
ATOM 2165 C C . ALA A 1 296 ? -6.545 0.976 44.473 1.00 88.19 296 ALA A C 1
ATOM 2167 O O . ALA A 1 296 ? -6.205 -0.195 44.293 1.00 88.19 296 ALA A O 1
ATOM 2168 N N . ILE A 1 297 ? -7.408 1.633 43.701 1.00 83.75 297 ILE A N 1
ATOM 2169 C CA . ILE A 1 297 ? -7.864 1.153 42.402 1.00 83.75 297 ILE A CA 1
ATOM 2170 C C . ILE A 1 297 ? -7.224 2.043 41.337 1.00 83.75 297 ILE A C 1
ATOM 2172 O O . ILE A 1 297 ? -7.476 3.249 41.308 1.00 83.75 297 ILE A O 1
ATOM 2176 N N . SER A 1 298 ? -6.384 1.453 40.493 1.00 74.06 298 SER A N 1
ATOM 2177 C CA . SER A 1 298 ? -5.929 2.032 39.229 1.00 74.06 298 SER A CA 1
ATOM 2178 C C . SER A 1 298 ? -6.978 1.798 38.139 1.00 74.06 298 SER A C 1
ATOM 2180 O O . SER A 1 298 ? -7.739 0.837 38.188 1.00 74.06 298 SER A O 1
ATOM 2182 N N . GLY A 1 299 ? -7.046 2.704 37.167 1.00 55.62 299 GLY A N 1
ATOM 2183 C CA . GLY A 1 299 ? -8.034 2.630 36.087 1.00 55.62 299 GLY A CA 1
ATOM 2184 C C . GLY A 1 299 ? -8.475 3.992 35.571 1.00 55.62 299 GLY A C 1
ATOM 2185 O O . GLY A 1 299 ? -9.638 4.154 35.235 1.00 55.62 299 GLY A O 1
ATOM 2186 N N . ASP A 1 300 ? -7.576 4.977 35.544 1.00 44.88 300 ASP A N 1
ATOM 2187 C CA . ASP A 1 300 ? -7.732 6.136 34.657 1.00 44.88 300 ASP A CA 1
ATOM 2188 C C . ASP A 1 300 ? -6.881 5.880 33.405 1.00 44.88 300 ASP A C 1
ATOM 2190 O O . ASP A 1 300 ? -5.943 6.603 33.083 1.00 44.88 300 ASP A O 1
ATOM 2194 N N . GLN A 1 301 ? -7.186 4.773 32.743 1.00 44.25 301 GLN A N 1
ATOM 2195 C CA . GLN A 1 301 ? -7.532 4.829 31.335 1.00 44.25 301 GLN A CA 1
ATOM 2196 C C . GLN A 1 301 ? -9.028 4.488 31.333 1.00 44.25 301 GLN A C 1
ATOM 2198 O O . GLN A 1 301 ? -9.429 3.510 31.975 1.00 44.25 301 GLN A O 1
ATOM 2203 N N . ALA A 1 302 ? -9.859 5.307 30.686 1.00 47.19 302 ALA A N 1
ATOM 2204 C CA . ALA A 1 302 ? -11.001 4.696 30.022 1.00 47.19 302 ALA A CA 1
ATOM 2205 C C . ALA A 1 302 ? -10.417 3.757 28.950 1.00 47.19 302 ALA A C 1
ATOM 2207 O O . ALA A 1 302 ? -9.227 3.854 28.638 1.00 47.19 302 ALA A O 1
ATOM 2208 N N . SER A 1 303 ? -11.218 2.886 28.343 1.00 50.31 303 SER A N 1
ATOM 2209 C CA . SER A 1 303 ? -10.877 2.649 26.945 1.00 50.31 303 SER A CA 1
ATOM 2210 C C . SER A 1 303 ? -11.081 4.013 26.287 1.00 50.31 303 SER A C 1
ATOM 2212 O O . SER A 1 303 ? -12.197 4.535 26.294 1.00 50.31 303 SER A O 1
ATOM 2214 N N . ASP A 1 304 ? -9.984 4.668 25.894 1.00 65.56 304 ASP A N 1
ATOM 2215 C CA . ASP A 1 304 ? -10.046 5.971 25.220 1.00 65.56 304 ASP A CA 1
ATOM 2216 C C . ASP A 1 304 ? -10.600 5.802 23.791 1.00 65.56 304 ASP A C 1
ATOM 2218 O O . ASP A 1 304 ? -10.754 6.795 23.100 1.00 65.56 304 ASP A O 1
ATOM 2222 N N . ASP A 1 305 ? -11.022 4.583 23.446 1.00 65.38 305 ASP A N 1
ATOM 2223 C CA . ASP A 1 305 ? -11.698 3.989 22.287 1.00 65.38 305 ASP A CA 1
ATOM 2224 C C . ASP A 1 305 ? -12.986 3.288 22.826 1.00 65.38 305 ASP A C 1
ATOM 2226 O O . ASP A 1 305 ? -12.885 2.496 23.767 1.00 65.38 305 ASP A O 1
ATOM 2230 N N . SER A 1 306 ? -14.207 3.640 22.384 1.00 75.81 306 SER A N 1
ATOM 2231 C CA . SER A 1 306 ? -15.461 3.165 23.039 1.00 75.81 306 SER A CA 1
ATOM 2232 C C . SER A 1 306 ? -16.102 1.931 22.405 1.00 75.81 306 SER A C 1
ATOM 2234 O O . SER A 1 306 ? -16.926 1.275 23.057 1.00 75.81 306 SER A O 1
ATOM 2236 N N . ASP A 1 307 ? -15.776 1.632 21.158 1.00 71.62 307 ASP A N 1
ATOM 2237 C CA . ASP A 1 307 ? -16.320 0.529 20.364 1.00 71.62 307 ASP A CA 1
ATOM 2238 C C . ASP A 1 307 ? -15.258 -0.547 20.059 1.00 71.62 307 ASP A C 1
ATOM 2240 O O . ASP A 1 307 ? -15.625 -1.706 19.843 1.00 71.62 307 ASP A O 1
ATOM 2244 N N . ASN A 1 308 ? -13.985 -0.238 20.319 1.00 72.69 308 ASN A N 1
ATOM 2245 C CA . ASN A 1 308 ? -12.789 -1.083 20.262 1.00 72.69 308 ASN A CA 1
ATOM 2246 C C . ASN A 1 308 ? -12.309 -1.377 18.834 1.00 72.69 308 ASN A C 1
ATOM 2248 O O . ASN A 1 308 ? -11.906 -2.509 18.553 1.00 72.69 308 ASN A O 1
ATOM 2252 N N . ASP A 1 309 ? -12.355 -0.380 17.945 1.00 74.69 309 ASP A N 1
ATOM 2253 C CA . ASP A 1 309 ? -11.807 -0.472 16.580 1.00 74.69 309 ASP A CA 1
ATOM 2254 C C . ASP A 1 309 ? -10.274 -0.255 16.519 1.00 74.69 309 ASP A C 1
ATOM 2256 O O . ASP A 1 309 ? -9.626 -0.617 15.534 1.00 74.69 309 ASP A O 1
ATOM 2260 N N . GLY A 1 310 ? -9.671 0.256 17.600 1.00 75.88 310 GLY A N 1
ATOM 2261 C CA . GLY A 1 310 ? -8.245 0.573 17.706 1.00 75.88 310 GLY A CA 1
ATOM 2262 C C . GLY A 1 310 ? -7.911 2.064 17.572 1.00 75.88 310 GLY A C 1
ATOM 2263 O O . GLY A 1 310 ? -6.752 2.443 17.791 1.00 75.88 310 GLY A O 1
ATOM 2264 N N . VAL A 1 311 ? -8.890 2.915 17.264 1.00 77.75 311 VAL A N 1
ATOM 2265 C CA . VAL A 1 311 ? -8.791 4.377 17.217 1.00 77.75 311 VAL A CA 1
ATOM 2266 C C . VAL A 1 311 ? -9.402 4.968 18.490 1.00 77.75 311 VAL A C 1
ATOM 2268 O O . VAL A 1 311 ? -10.422 4.538 19.014 1.00 77.75 311 VAL A O 1
ATOM 2271 N N . ALA A 1 312 ? -8.746 5.977 19.062 1.00 81.31 312 ALA A N 1
ATOM 2272 C CA . ALA A 1 312 ? -9.286 6.638 20.243 1.00 81.31 312 ALA A CA 1
ATOM 2273 C C . ALA A 1 312 ? -10.467 7.548 19.860 1.00 81.31 312 ALA A C 1
ATOM 2275 O O . ALA A 1 312 ? -10.314 8.379 18.976 1.00 81.31 312 ALA A O 1
ATOM 2276 N N . ASN A 1 313 ? -11.550 7.542 20.648 1.00 78.06 313 ASN A N 1
ATOM 2277 C CA . ASN A 1 313 ? -12.727 8.435 20.619 1.00 78.06 313 ASN A CA 1
ATOM 2278 C C . ASN A 1 313 ? -12.447 9.937 20.369 1.00 78.06 313 ASN A C 1
ATOM 2280 O O . ASN A 1 313 ? -13.372 10.721 20.155 1.00 78.06 313 ASN A O 1
ATOM 2284 N N . ALA A 1 314 ? -11.213 10.390 20.602 1.00 84.44 314 ALA A N 1
ATOM 2285 C CA . ALA A 1 314 ? -10.782 11.775 20.429 1.00 84.44 314 ALA A CA 1
ATOM 2286 C C . ALA A 1 314 ? -10.214 12.067 19.028 1.00 84.44 314 ALA A C 1
ATOM 2288 O O . ALA A 1 314 ? -10.208 13.231 18.625 1.00 84.44 314 ALA A O 1
ATOM 2289 N N . ASP A 1 315 ? -9.742 11.026 18.344 1.00 85.38 315 ASP A N 1
ATOM 2290 C CA . ASP A 1 315 ? -9.136 11.016 17.011 1.00 85.38 315 ASP A CA 1
ATOM 2291 C C . ASP A 1 315 ? -10.017 10.255 15.986 1.00 85.38 315 ASP A C 1
ATOM 2293 O O . ASP A 1 315 ? -9.653 10.152 14.820 1.00 85.38 315 ASP A O 1
ATOM 2297 N N . ASP A 1 316 ? -11.173 9.760 16.433 1.00 88.31 316 ASP A N 1
ATOM 2298 C CA . ASP A 1 316 ? -12.158 8.946 15.718 1.00 88.31 316 ASP A CA 1
ATOM 2299 C C . ASP A 1 316 ? -13.408 9.776 15.350 1.00 88.31 316 ASP A C 1
ATOM 2301 O O . ASP A 1 316 ? -13.950 10.525 16.177 1.00 88.31 316 ASP A O 1
ATOM 2305 N N . ALA A 1 317 ? -13.853 9.661 14.095 1.00 93.06 317 ALA A N 1
ATOM 2306 C CA . ALA A 1 317 ? -15.041 10.330 13.569 1.00 93.06 317 ALA A CA 1
ATOM 2307 C C . ALA A 1 317 ? -16.375 9.699 14.027 1.00 93.06 317 ALA A C 1
ATOM 2309 O O . ALA A 1 317 ? -17.357 10.432 14.215 1.00 93.06 317 ALA A O 1
ATOM 2310 N N . PHE A 1 318 ? -16.415 8.388 14.297 1.00 92.88 318 PHE A N 1
ATOM 2311 C CA . PHE A 1 318 ? -17.613 7.647 14.715 1.00 92.88 318 PHE A CA 1
ATOM 2312 C C . PHE A 1 318 ? -17.393 6.803 15.988 1.00 92.88 318 PHE A C 1
ATOM 2314 O O . PHE A 1 318 ? -17.582 5.594 15.930 1.00 92.88 318 PHE A O 1
ATOM 2321 N N . PRO A 1 319 ? -17.204 7.418 17.182 1.00 86.44 319 PRO A N 1
ATOM 2322 C CA . PRO A 1 319 ? -16.815 6.723 18.426 1.00 86.44 319 PRO A CA 1
ATOM 2323 C C . PRO A 1 319 ? -17.822 5.776 19.093 1.00 86.44 319 PRO A C 1
ATOM 2325 O O . PRO A 1 319 ? -17.856 5.658 20.322 1.00 86.44 319 PRO A O 1
ATOM 2328 N N . LEU A 1 320 ? -18.744 5.206 18.324 1.00 84.00 320 LEU A N 1
ATOM 2329 C CA . LEU A 1 320 ? -19.715 4.190 18.718 1.00 84.00 320 LEU A CA 1
ATOM 2330 C C . LEU A 1 320 ? -19.992 3.173 17.582 1.00 84.00 320 LEU A C 1
ATOM 2332 O O . LEU A 1 320 ? -20.945 2.393 17.714 1.00 84.00 320 LEU A O 1
ATOM 2336 N N . ASP A 1 321 ? -19.241 3.207 16.481 1.00 82.94 321 ASP A N 1
ATOM 2337 C CA . ASP A 1 321 ? -19.365 2.329 15.318 1.00 82.94 321 ASP A CA 1
ATOM 2338 C C . ASP A 1 321 ? -17.989 1.786 14.902 1.00 82.94 321 ASP A C 1
ATOM 2340 O O . ASP A 1 321 ? -17.339 2.327 14.021 1.00 82.94 321 ASP A O 1
ATOM 2344 N N . ALA A 1 322 ? -17.587 0.643 15.472 1.00 87.56 322 ALA A N 1
ATOM 2345 C CA . ALA A 1 322 ? -16.300 -0.009 15.188 1.00 87.56 322 ALA A CA 1
ATOM 2346 C C . ALA A 1 322 ? -16.105 -0.515 13.737 1.00 87.56 322 ALA A C 1
ATOM 2348 O O . ALA A 1 322 ? -15.241 -1.357 13.482 1.00 87.56 322 ALA A O 1
ATOM 2349 N N . SER A 1 323 ? -16.945 -0.085 12.792 1.00 90.94 323 SER A N 1
ATOM 2350 C CA . SER A 1 323 ? -16.724 -0.252 11.356 1.00 90.94 323 SER A CA 1
ATOM 2351 C C . SER A 1 323 ? -16.357 1.045 10.628 1.00 90.94 323 SER A C 1
ATOM 2353 O O . SER A 1 323 ? -16.076 0.983 9.435 1.00 90.94 323 SER A O 1
ATOM 2355 N N . GLU A 1 324 ? -16.302 2.187 11.318 1.00 94.19 324 GLU A N 1
ATOM 2356 C CA . GLU A 1 324 ? -15.956 3.496 10.760 1.00 94.19 324 GLU A CA 1
ATOM 2357 C C . GLU A 1 324 ? -15.142 4.312 11.768 1.00 94.19 324 GLU A C 1
ATOM 2359 O O . GLU A 1 324 ? -15.579 4.493 12.895 1.00 94.19 324 GLU A O 1
ATOM 2364 N N . SER A 1 325 ? -14.010 4.887 11.359 1.00 93.62 325 SER A N 1
ATOM 2365 C CA . SER A 1 325 ? -13.268 5.838 12.210 1.00 93.62 325 SER A CA 1
ATOM 2366 C C . SER A 1 325 ? -12.705 7.058 11.476 1.00 93.62 325 SER A C 1
ATOM 2368 O O . SER A 1 325 ? -12.157 7.971 12.100 1.00 93.62 325 SER A O 1
ATOM 2370 N N . VAL A 1 326 ? -12.910 7.133 10.157 1.00 96.44 326 VAL A N 1
ATOM 2371 C CA . VAL A 1 326 ? -12.498 8.244 9.287 1.00 96.44 326 VAL A CA 1
ATOM 2372 C C . VAL A 1 326 ? -13.725 8.782 8.543 1.00 96.44 326 VAL A C 1
ATOM 2374 O O . VAL A 1 326 ? -14.581 8.005 8.131 1.00 96.44 326 VAL A O 1
ATOM 2377 N N . ASP A 1 327 ? -13.795 10.110 8.425 1.00 96.12 327 ASP A N 1
ATOM 2378 C CA . ASP A 1 327 ? -14.803 10.900 7.701 1.00 96.12 327 ASP A CA 1
ATOM 2379 C C . ASP A 1 327 ? -14.029 12.009 6.965 1.00 96.12 327 ASP A C 1
ATOM 2381 O O . ASP A 1 327 ? -13.713 13.057 7.549 1.00 96.12 327 ASP A O 1
ATOM 2385 N N . THR A 1 328 ? -13.558 11.712 5.751 1.00 96.94 328 THR A N 1
ATOM 2386 C CA . THR A 1 328 ? -12.553 12.543 5.061 1.00 96.94 328 THR A CA 1
ATOM 2387 C C . THR A 1 328 ? -13.128 13.878 4.565 1.00 96.94 328 THR A C 1
ATOM 2389 O O . THR A 1 328 ? -12.473 14.913 4.741 1.00 96.94 328 THR A O 1
ATOM 2392 N N . ASP A 1 329 ? -14.358 13.908 4.041 1.00 95.88 329 ASP A N 1
ATOM 2393 C CA . ASP A 1 329 ? -15.033 15.142 3.601 1.00 95.88 329 ASP A CA 1
ATOM 2394 C C . ASP A 1 329 ? -15.850 15.853 4.715 1.00 95.88 329 ASP A C 1
ATOM 2396 O O . ASP A 1 329 ? -16.146 17.054 4.612 1.00 95.88 329 ASP A O 1
ATOM 2400 N N . SER A 1 330 ? -16.121 15.167 5.836 1.00 95.88 330 SER A N 1
ATOM 2401 C CA . SER A 1 330 ? -16.947 15.632 6.965 1.00 95.88 330 SER A CA 1
ATOM 2402 C C . SER A 1 330 ? -18.456 15.767 6.669 1.00 95.88 330 SER A C 1
ATOM 2404 O O . SER A 1 330 ? -19.134 16.612 7.281 1.00 95.88 330 SER A O 1
ATOM 2406 N N . ASP A 1 331 ? -18.995 14.958 5.752 1.00 94.00 331 ASP A N 1
ATOM 2407 C CA . ASP A 1 331 ? -20.425 14.755 5.460 1.00 94.00 331 ASP A CA 1
ATOM 2408 C C . ASP A 1 331 ? -21.175 14.088 6.634 1.00 94.00 331 ASP A C 1
ATOM 2410 O O . ASP A 1 331 ? -22.322 14.463 6.945 1.00 94.00 331 ASP A O 1
ATOM 2414 N N . GLY A 1 332 ? -20.504 13.176 7.346 1.00 91.88 332 GLY A N 1
ATOM 2415 C CA . GLY A 1 332 ? -21.078 12.339 8.401 1.00 91.88 332 GLY A CA 1
ATOM 2416 C C . GLY A 1 332 ? -21.442 10.912 7.968 1.00 91.88 332 GLY A C 1
ATOM 2417 O O . GLY A 1 332 ? -22.166 10.230 8.708 1.00 91.88 332 GLY A O 1
ATOM 2418 N N . LEU A 1 333 ? -20.967 10.471 6.804 1.00 93.69 333 LEU A N 1
ATOM 2419 C CA . LEU A 1 333 ? -20.741 9.073 6.440 1.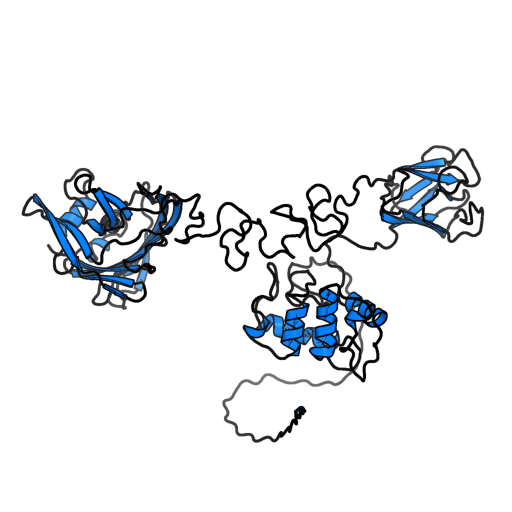00 93.69 333 LEU A CA 1
ATOM 2420 C C . LEU A 1 333 ? -19.264 8.727 6.682 1.00 93.69 333 LEU A C 1
ATOM 2422 O O . LEU A 1 333 ? -18.399 9.592 6.612 1.00 93.69 333 LEU A O 1
ATOM 2426 N N . GLY A 1 334 ? -18.986 7.477 7.052 1.00 95.44 334 GLY A N 1
ATOM 2427 C CA . GLY A 1 334 ? -17.612 7.007 7.220 1.00 95.44 334 GLY A CA 1
ATOM 2428 C C . GLY A 1 334 ? -17.069 6.421 5.927 1.00 95.44 334 GLY A C 1
ATOM 2429 O O . GLY A 1 334 ? -17.840 5.898 5.118 1.00 95.44 334 GLY A O 1
ATOM 2430 N N . ASN A 1 335 ? -15.752 6.489 5.748 1.00 96.94 335 ASN A N 1
ATOM 2431 C CA . ASN A 1 335 ? -15.075 6.081 4.515 1.00 96.94 335 ASN A CA 1
ATOM 2432 C C . ASN A 1 335 ? -15.306 4.599 4.111 1.00 96.94 335 ASN A C 1
ATOM 2434 O O . ASN A 1 335 ? -15.134 4.238 2.951 1.00 96.94 335 ASN A O 1
ATOM 2438 N N . ASN A 1 336 ? -15.721 3.696 5.014 1.00 93.62 336 ASN A N 1
ATOM 2439 C CA . ASN A 1 336 ? -16.071 2.319 4.617 1.00 93.62 336 ASN A CA 1
ATOM 2440 C C . ASN A 1 336 ? -17.521 2.181 4.095 1.00 93.62 336 ASN A C 1
ATOM 2442 O O . ASN A 1 336 ? -17.887 1.123 3.561 1.00 93.62 336 ASN A O 1
ATOM 2446 N N . ALA A 1 337 ? -18.346 3.223 4.239 1.00 93.94 337 ALA A N 1
ATOM 2447 C CA . ALA A 1 337 ? -19.747 3.279 3.826 1.00 93.94 337 ALA A CA 1
ATOM 2448 C C . ALA A 1 337 ? -20.058 4.359 2.777 1.00 93.94 337 ALA A C 1
ATOM 2450 O O . ALA A 1 337 ? -21.125 4.268 2.149 1.00 93.94 337 ALA A O 1
ATOM 2451 N N . ASP A 1 338 ? -19.184 5.351 2.593 1.00 96.31 338 ASP A N 1
ATOM 2452 C CA . ASP A 1 338 ? -19.264 6.287 1.473 1.00 96.31 338 ASP A CA 1
ATOM 2453 C C . ASP A 1 338 ? -18.766 5.653 0.155 1.00 96.31 338 ASP A C 1
ATOM 2455 O O . ASP A 1 338 ? -18.548 4.440 0.046 1.00 96.31 338 ASP A O 1
ATOM 2459 N N . SER A 1 339 ? -18.762 6.451 -0.908 1.00 97.00 339 SER A N 1
ATOM 2460 C CA . SER A 1 339 ? -18.359 6.080 -2.264 1.00 97.00 339 SER A CA 1
ATOM 2461 C C . SER A 1 339 ? -17.749 7.250 -3.059 1.00 97.00 339 SER A C 1
ATOM 2463 O O . SER A 1 339 ? -17.651 7.145 -4.283 1.00 97.00 339 SER A O 1
ATOM 2465 N N . ASP A 1 340 ? -17.485 8.369 -2.379 1.00 97.31 340 ASP A N 1
ATOM 2466 C CA . ASP A 1 340 ? -17.006 9.692 -2.835 1.00 97.31 340 ASP A CA 1
ATOM 2467 C C . ASP A 1 340 ? -16.298 10.319 -1.609 1.00 97.31 340 ASP A C 1
ATOM 2469 O O . ASP A 1 340 ? -16.726 11.337 -1.068 1.00 97.31 340 ASP A O 1
ATOM 2473 N N . ASP A 1 341 ? -15.299 9.599 -1.081 1.00 98.06 341 ASP A N 1
ATOM 2474 C CA . ASP A 1 341 ? -14.720 9.721 0.272 1.00 98.06 341 ASP A CA 1
ATOM 2475 C C . ASP A 1 341 ? -14.237 11.141 0.642 1.00 98.06 341 ASP A C 1
ATOM 2477 O O . ASP A 1 341 ? -14.196 11.499 1.823 1.00 98.06 341 ASP A O 1
ATOM 2481 N N . ASP A 1 342 ? -13.848 11.951 -0.345 1.00 97.50 342 ASP A N 1
ATOM 2482 C CA . ASP A 1 342 ? -13.376 13.329 -0.163 1.00 97.50 342 ASP A CA 1
ATOM 2483 C C . ASP A 1 342 ? -14.343 14.419 -0.677 1.00 97.50 342 ASP A C 1
ATOM 2485 O O . ASP A 1 342 ? -14.108 15.617 -0.451 1.00 97.50 342 ASP A O 1
ATOM 2489 N N . GLY A 1 343 ? -15.459 14.028 -1.300 1.00 96.81 343 GLY A N 1
ATOM 2490 C CA . GLY A 1 343 ? -16.518 14.925 -1.755 1.00 96.81 343 GLY A CA 1
ATOM 2491 C C . GLY A 1 343 ? -16.172 15.797 -2.974 1.00 96.81 343 GLY A C 1
ATOM 2492 O O . GLY A 1 343 ? -16.840 16.823 -3.196 1.00 96.81 343 GLY A O 1
ATOM 2493 N N . ASP A 1 344 ? -15.150 15.445 -3.764 1.00 96.50 344 ASP A N 1
ATOM 2494 C CA . ASP A 1 344 ? -14.836 16.041 -5.077 1.00 96.50 344 ASP A CA 1
ATOM 2495 C C . ASP A 1 344 ? -16.015 15.903 -6.072 1.00 96.50 344 ASP A C 1
ATOM 2497 O O . ASP A 1 344 ? -16.304 16.839 -6.845 1.00 96.50 344 ASP A O 1
ATOM 2501 N N . GLY A 1 345 ? -16.764 14.794 -6.001 1.00 96.12 345 GLY A N 1
ATOM 2502 C CA . GLY A 1 345 ? -17.848 14.447 -6.924 1.00 96.12 345 GLY A CA 1
ATOM 2503 C C . GLY A 1 345 ? -17.505 13.367 -7.961 1.00 96.12 345 GLY A C 1
ATOM 2504 O O . GLY A 1 345 ? -18.326 13.116 -8.863 1.00 96.12 345 GLY A O 1
ATOM 2505 N N . VAL A 1 346 ? -16.323 12.761 -7.870 1.00 96.62 346 VAL A N 1
ATOM 2506 C CA . VAL A 1 346 ? -15.899 11.516 -8.524 1.00 96.62 346 VAL A CA 1
ATOM 2507 C C . VAL A 1 346 ? -15.999 10.378 -7.499 1.00 96.62 346 VAL A C 1
ATOM 2509 O O . VAL A 1 346 ? -15.795 10.570 -6.313 1.00 96.62 346 VAL A O 1
ATOM 2512 N N . LEU A 1 347 ? -16.396 9.181 -7.944 1.00 97.12 347 LEU A N 1
ATOM 2513 C CA . LEU A 1 347 ? -16.543 8.039 -7.034 1.00 97.12 347 LEU A CA 1
ATOM 2514 C C . LEU A 1 347 ? -15.191 7.349 -6.831 1.00 97.12 347 LEU A C 1
ATOM 2516 O O . LEU A 1 347 ? -14.507 7.144 -7.831 1.00 97.12 347 LEU A O 1
ATOM 2520 N N . ASP A 1 348 ? -14.875 6.838 -5.637 1.00 96.75 348 ASP A N 1
ATOM 2521 C CA . ASP A 1 348 ? -13.552 6.244 -5.316 1.00 96.75 348 ASP A CA 1
ATOM 2522 C C . ASP A 1 348 ? -13.115 5.121 -6.272 1.00 96.75 348 ASP A C 1
ATOM 2524 O O . ASP A 1 348 ? -11.935 4.844 -6.460 1.00 96.75 348 ASP A O 1
ATOM 2528 N N . VAL A 1 349 ? -14.083 4.429 -6.881 1.00 96.12 349 VAL A N 1
ATOM 2529 C CA . VAL A 1 349 ? -13.847 3.352 -7.861 1.00 96.12 349 VAL A CA 1
ATOM 2530 C C . VAL A 1 349 ? -13.401 3.847 -9.241 1.00 96.12 349 VAL A C 1
ATOM 2532 O O . VAL A 1 349 ? -12.894 3.051 -10.035 1.00 96.12 349 VAL A O 1
ATOM 2535 N N . ASP A 1 350 ? -13.652 5.120 -9.534 1.00 94.75 350 ASP A N 1
ATOM 2536 C CA . ASP A 1 350 ? -13.267 5.849 -10.742 1.00 94.75 350 ASP A CA 1
ATOM 2537 C C . ASP A 1 350 ? -12.192 6.927 -10.432 1.00 94.75 350 ASP A C 1
ATOM 2539 O O . ASP A 1 350 ? -11.730 7.585 -11.367 1.00 94.75 350 ASP A O 1
ATOM 2543 N N . ASP A 1 351 ? -11.784 7.074 -9.163 1.00 94.94 351 ASP A N 1
ATOM 2544 C CA . ASP A 1 351 ? -10.786 8.030 -8.670 1.00 94.94 351 ASP A CA 1
ATOM 2545 C C . ASP A 1 351 ? -9.403 7.384 -8.438 1.00 94.94 351 ASP A C 1
ATOM 2547 O O . ASP A 1 351 ? -9.291 6.199 -8.114 1.00 94.94 351 ASP A O 1
ATOM 2551 N N . VAL A 1 352 ? -8.328 8.157 -8.610 1.00 94.88 352 VAL A N 1
ATOM 2552 C CA . VAL A 1 352 ? -6.944 7.730 -8.322 1.00 94.88 352 VAL A CA 1
ATOM 2553 C C . VAL A 1 352 ? -6.453 8.231 -6.954 1.00 94.88 352 VAL A C 1
ATOM 2555 O O . VAL A 1 352 ? -5.584 7.600 -6.348 1.00 94.88 352 VAL A O 1
ATOM 2558 N N . PHE A 1 353 ? -7.030 9.317 -6.439 1.00 95.75 353 PHE A N 1
ATOM 2559 C CA . PHE A 1 353 ? -6.699 9.959 -5.169 1.00 95.75 353 PHE A CA 1
ATOM 2560 C C . PHE A 1 353 ? -7.953 10.162 -4.296 1.00 95.75 353 PHE A C 1
ATOM 2562 O O . PHE A 1 353 ? -8.185 11.284 -3.864 1.00 95.75 353 PHE A O 1
ATOM 2569 N N . PRO A 1 354 ? -8.706 9.100 -3.936 1.00 96.31 354 PRO A N 1
ATOM 2570 C CA . PRO A 1 354 ? -10.021 9.190 -3.270 1.00 96.31 354 PRO A CA 1
ATOM 2571 C C . PRO A 1 354 ? -10.032 9.815 -1.855 1.00 96.31 354 PRO A C 1
ATOM 2573 O O . PRO A 1 354 ? -11.000 9.676 -1.124 1.00 96.31 354 PRO A O 1
ATOM 2576 N N . LEU A 1 355 ? -8.935 10.431 -1.408 1.00 96.25 355 LEU A N 1
ATOM 2577 C CA . LEU A 1 355 ? -8.800 11.103 -0.113 1.00 96.25 355 LEU A CA 1
ATOM 2578 C C . LEU A 1 355 ? -8.255 12.544 -0.262 1.00 96.25 355 LEU A C 1
ATOM 2580 O O . LEU A 1 355 ? -7.828 13.145 0.730 1.00 96.25 355 LEU A O 1
ATOM 2584 N N . ASP A 1 356 ? -8.202 13.093 -1.480 1.00 96.19 356 ASP A N 1
ATOM 2585 C CA . ASP A 1 356 ? -7.743 14.452 -1.788 1.00 96.19 356 ASP A CA 1
ATOM 2586 C C . ASP A 1 356 ? -8.699 15.128 -2.777 1.00 96.19 356 ASP A C 1
ATOM 2588 O O . ASP A 1 356 ? -8.490 15.097 -3.986 1.00 96.19 356 ASP A O 1
ATOM 2592 N N . SER A 1 357 ? -9.670 15.879 -2.241 1.00 96.25 357 SER A N 1
ATOM 2593 C CA . SER A 1 357 ? -10.699 16.610 -3.006 1.00 96.25 357 SER A CA 1
ATOM 2594 C C . SER A 1 357 ? -10.196 17.736 -3.923 1.00 96.25 357 SER A C 1
ATOM 2596 O O . SER A 1 357 ? -10.943 18.645 -4.319 1.00 96.25 357 SER A O 1
ATOM 2598 N N . THR A 1 358 ? -8.899 17.747 -4.227 1.00 95.44 358 THR A N 1
ATOM 2599 C CA . THR A 1 358 ? -8.281 18.583 -5.248 1.00 95.44 358 THR A CA 1
ATOM 2600 C C . THR A 1 358 ? -7.687 17.800 -6.420 1.00 95.44 358 THR A C 1
ATOM 2602 O O . THR A 1 358 ? -7.311 18.444 -7.402 1.00 95.44 358 THR A O 1
ATOM 2605 N N . GLU A 1 359 ? -7.670 16.464 -6.376 1.00 95.62 359 GLU A N 1
ATOM 2606 C CA . GLU A 1 359 ? -7.143 15.580 -7.418 1.00 95.62 359 GLU A CA 1
ATOM 2607 C C . GLU A 1 359 ? -8.042 14.366 -7.652 1.00 95.62 359 GLU A C 1
ATOM 2609 O O . GLU A 1 359 ? -8.357 13.653 -6.720 1.00 95.62 359 GLU A O 1
ATOM 2614 N N . SER A 1 360 ? -8.369 14.077 -8.914 1.00 94.19 360 SER A N 1
ATOM 2615 C CA . SER A 1 360 ? -9.160 12.887 -9.278 1.00 94.19 360 SER A CA 1
ATOM 2616 C C . SER A 1 360 ? -8.628 12.129 -10.504 1.00 94.19 360 SER A C 1
ATOM 2618 O O . SER A 1 360 ? -9.216 11.159 -10.986 1.00 94.19 360 SER A O 1
ATOM 2620 N N . VAL A 1 361 ? -7.489 12.568 -11.056 1.00 91.06 361 VAL A N 1
ATOM 2621 C CA . VAL A 1 361 ? -6.866 11.982 -12.252 1.00 91.06 361 VAL A CA 1
ATOM 2622 C C . VAL A 1 361 ? -5.347 11.995 -12.110 1.00 91.06 361 VAL A C 1
ATOM 2624 O O . VAL A 1 361 ? -4.753 13.054 -11.936 1.00 91.06 361 VAL A O 1
ATOM 2627 N N . ASP A 1 362 ? -4.731 10.824 -12.259 1.00 85.62 362 ASP A N 1
ATOM 2628 C CA . ASP A 1 362 ? -3.316 10.658 -12.597 1.00 85.62 362 ASP A CA 1
ATOM 2629 C C . ASP A 1 362 ? -3.249 10.173 -14.052 1.00 85.62 362 ASP A C 1
ATOM 2631 O O . ASP A 1 362 ? -3.597 9.029 -14.365 1.00 85.62 362 ASP A O 1
ATOM 2635 N N . SER A 1 363 ? -2.908 11.067 -14.976 1.00 81.12 363 SER A N 1
ATOM 2636 C CA . SER A 1 363 ? -2.918 10.747 -16.407 1.00 81.12 363 SER A CA 1
ATOM 2637 C C . SER A 1 363 ? -1.660 10.011 -16.883 1.00 81.12 363 SER A C 1
ATOM 2639 O O . SER A 1 363 ? -1.699 9.427 -17.973 1.00 81.12 363 SER A O 1
ATOM 2641 N N . ASP A 1 364 ? -0.559 10.053 -16.128 1.00 69.31 364 ASP A N 1
ATOM 2642 C CA . ASP A 1 364 ? 0.736 9.486 -16.530 1.00 69.31 364 ASP A CA 1
ATOM 2643 C C . ASP A 1 364 ? 1.237 8.336 -15.634 1.00 69.31 364 ASP A C 1
ATOM 2645 O O . ASP A 1 364 ? 2.101 7.557 -16.059 1.00 69.31 364 ASP A O 1
ATOM 2649 N N . GLY A 1 365 ? 0.630 8.171 -14.458 1.00 73.88 365 GLY A N 1
ATOM 2650 C CA . GLY A 1 365 ? 0.885 7.111 -13.494 1.00 73.88 365 GLY A CA 1
ATOM 2651 C C . GLY A 1 365 ? 2.075 7.357 -12.564 1.00 73.88 365 GLY A C 1
ATOM 2652 O O . GLY A 1 365 ? 2.595 6.373 -12.025 1.00 73.88 365 GLY A O 1
ATOM 2653 N N . ASP A 1 366 ? 2.570 8.591 -12.406 1.00 68.12 366 ASP A N 1
ATOM 2654 C CA . ASP A 1 366 ? 3.697 8.902 -11.512 1.00 68.12 366 ASP A CA 1
ATOM 2655 C C . ASP A 1 366 ? 3.318 9.032 -10.021 1.00 68.12 366 ASP A C 1
ATOM 2657 O O . ASP A 1 366 ? 4.203 8.974 -9.155 1.00 68.12 366 ASP A O 1
ATOM 2661 N N . GLY A 1 367 ? 2.018 9.091 -9.708 1.00 78.62 367 GLY A N 1
ATOM 2662 C CA . GLY A 1 367 ? 1.479 9.220 -8.355 1.00 78.62 367 GLY A CA 1
ATOM 2663 C C . GLY A 1 367 ? 1.257 10.663 -7.888 1.00 78.62 367 GLY A C 1
ATOM 2664 O O . GLY A 1 367 ? 1.054 10.876 -6.688 1.00 78.62 367 GLY A O 1
ATOM 2665 N N . ILE A 1 368 ? 1.302 11.648 -8.789 1.00 82.12 368 ILE A N 1
ATOM 2666 C CA . ILE A 1 368 ? 0.936 13.049 -8.544 1.00 82.12 368 ILE A CA 1
ATOM 2667 C C . ILE A 1 368 ? -0.283 13.405 -9.411 1.00 82.12 368 ILE A C 1
ATOM 2669 O O . ILE A 1 368 ? -0.277 13.205 -10.618 1.00 82.12 368 ILE A O 1
ATOM 2673 N N . GLY A 1 369 ? -1.339 13.953 -8.803 1.00 87.31 369 GLY A N 1
ATOM 2674 C CA . GLY A 1 369 ? -2.559 14.312 -9.535 1.00 87.31 369 GLY A CA 1
ATOM 2675 C C . GLY A 1 369 ? -2.382 15.467 -10.526 1.00 87.31 369 GLY A C 1
ATOM 2676 O O . GLY A 1 369 ? -1.606 16.396 -10.290 1.00 87.31 369 GLY A O 1
ATOM 2677 N N . ASP A 1 370 ? -3.144 15.421 -11.623 1.00 85.31 370 ASP A N 1
ATOM 2678 C CA . ASP A 1 370 ? -3.090 16.333 -12.778 1.00 85.31 370 ASP A CA 1
ATOM 2679 C C . ASP A 1 370 ? -3.248 17.840 -12.436 1.00 85.31 370 ASP A C 1
ATOM 2681 O O . ASP A 1 370 ? -2.917 18.691 -13.271 1.00 85.31 370 ASP A O 1
ATOM 2685 N N . ASN A 1 371 ? -3.788 18.226 -11.269 1.00 87.19 371 ASN A N 1
ATOM 2686 C CA . ASN A 1 371 ? -3.898 19.640 -10.868 1.00 87.19 371 ASN A CA 1
ATOM 2687 C C . ASN A 1 371 ? -2.670 20.135 -10.074 1.00 87.19 371 ASN A C 1
ATOM 2689 O O . ASN A 1 371 ? -2.340 21.331 -10.135 1.00 87.19 371 ASN A O 1
ATOM 2693 N N . ALA A 1 372 ? -1.983 19.239 -9.365 1.00 85.25 372 ALA A N 1
ATOM 2694 C CA . ALA A 1 372 ? -0.739 19.459 -8.635 1.00 85.25 372 ALA A CA 1
ATOM 2695 C C . ALA A 1 372 ? 0.490 19.257 -9.528 1.00 85.25 372 ALA A C 1
ATOM 2697 O O . ALA A 1 372 ? 1.503 19.940 -9.321 1.00 85.25 372 ALA A O 1
ATOM 2698 N N . ASP A 1 373 ? 0.394 18.382 -10.528 1.00 75.94 373 ASP A N 1
ATOM 2699 C CA . ASP A 1 373 ? 1.423 18.167 -11.532 1.00 75.94 373 ASP A CA 1
ATOM 2700 C C . ASP A 1 373 ? 1.351 19.206 -12.682 1.00 75.94 373 ASP A C 1
ATOM 2702 O O . ASP A 1 373 ? 0.374 19.306 -13.426 1.00 75.94 373 ASP A O 1
ATOM 2706 N N . PRO A 1 374 ? 2.401 20.028 -12.876 1.00 67.25 374 PRO A N 1
ATOM 2707 C CA . PRO A 1 374 ? 2.492 20.923 -14.021 1.00 67.25 374 PRO A CA 1
ATOM 2708 C C . PRO A 1 374 ? 3.012 20.257 -15.312 1.00 67.25 374 PRO A C 1
ATOM 2710 O O . PRO A 1 374 ? 3.056 20.957 -16.336 1.00 67.25 374 PRO A O 1
ATOM 2713 N N . VAL A 1 375 ? 3.501 19.009 -15.284 1.00 61.88 375 VAL A N 1
ATOM 2714 C CA . VAL A 1 375 ? 4.142 18.324 -16.421 1.00 61.88 375 VAL A CA 1
ATOM 2715 C C . VAL A 1 375 ? 3.861 16.816 -16.411 1.00 61.88 375 VAL A C 1
ATOM 2717 O O . VAL A 1 375 ? 4.715 16.023 -16.032 1.00 61.88 375 VAL A O 1
ATOM 2720 N N . ASN A 1 376 ? 2.711 16.483 -16.990 1.00 63.78 376 ASN A N 1
ATOM 2721 C CA . ASN A 1 376 ? 2.180 15.141 -17.211 1.00 63.78 376 ASN A CA 1
ATOM 2722 C C . ASN A 1 376 ? 3.182 14.305 -18.041 1.00 63.78 376 ASN A C 1
ATOM 2724 O O . ASN A 1 376 ? 3.218 14.373 -19.278 1.00 63.78 376 ASN A O 1
ATOM 2728 N N . THR A 1 377 ? 4.096 13.643 -17.335 1.00 64.00 377 THR A N 1
ATOM 2729 C CA . THR A 1 377 ? 5.187 12.794 -17.805 1.00 64.00 377 THR A CA 1
ATOM 2730 C C . THR A 1 377 ? 5.331 11.603 -16.889 1.00 64.00 377 THR A C 1
ATOM 2732 O O . THR A 1 377 ? 5.724 11.751 -15.735 1.00 64.00 377 THR A O 1
ATOM 2735 N N . SER A 1 378 ? 5.158 10.414 -17.468 1.00 61.69 378 SER A N 1
ATOM 2736 C CA . SER A 1 378 ? 5.335 9.163 -16.740 1.00 61.69 378 SER A CA 1
ATOM 2737 C C . SER A 1 378 ? 6.683 9.149 -16.011 1.00 61.69 378 SER A C 1
ATOM 2739 O O . SER A 1 378 ? 7.680 9.677 -16.515 1.00 61.69 378 SER A O 1
ATOM 2741 N N . GLY A 1 379 ? 6.758 8.492 -14.849 1.00 71.56 379 GLY A N 1
ATOM 2742 C CA . GLY A 1 379 ? 7.989 8.363 -14.048 1.00 71.56 379 GLY A CA 1
ATOM 2743 C C . GLY A 1 379 ? 9.191 7.705 -14.765 1.00 71.56 379 GLY A C 1
ATOM 2744 O O . GLY A 1 379 ? 10.257 7.531 -14.168 1.00 71.56 379 GLY A O 1
ATOM 2745 N N . ALA A 1 380 ? 9.035 7.352 -16.043 1.00 80.38 380 ALA A N 1
ATOM 2746 C CA . ALA A 1 380 ? 10.010 6.757 -16.938 1.00 80.38 380 ALA A CA 1
ATOM 2747 C C . ALA A 1 380 ? 10.759 7.783 -17.807 1.00 80.38 380 ALA A C 1
ATOM 2749 O O . ALA A 1 380 ? 10.296 8.880 -18.105 1.00 80.38 380 ALA A O 1
ATOM 2750 N N . PHE A 1 381 ? 11.923 7.385 -18.319 1.00 87.06 381 PHE A N 1
ATOM 2751 C CA . PHE A 1 381 ? 12.561 8.087 -19.434 1.00 87.06 381 PHE A CA 1
ATOM 2752 C C . PHE A 1 381 ? 11.961 7.612 -20.762 1.00 87.06 381 PHE A C 1
ATOM 2754 O O . PHE A 1 381 ? 12.229 6.498 -21.203 1.00 87.06 381 PHE A O 1
ATOM 2761 N N . GLU A 1 382 ? 11.172 8.451 -21.424 1.00 89.12 382 GLU A N 1
ATOM 2762 C CA . GLU A 1 382 ? 10.535 8.107 -22.702 1.00 89.12 382 GLU A CA 1
ATOM 2763 C C . GLU A 1 382 ? 11.475 8.345 -23.893 1.00 89.12 382 GLU A C 1
ATOM 2765 O O . GLU A 1 382 ? 12.030 9.438 -24.050 1.00 89.12 382 GLU A O 1
ATOM 2770 N N . LEU A 1 383 ? 11.644 7.346 -24.763 1.00 89.88 383 LEU A N 1
ATOM 2771 C CA . LEU A 1 383 ? 12.393 7.476 -26.016 1.00 89.88 383 LEU A CA 1
ATOM 2772 C C . LEU A 1 383 ? 11.608 8.323 -27.034 1.00 89.88 383 LEU A C 1
ATOM 2774 O O . LEU A 1 383 ? 10.476 7.992 -27.376 1.00 89.88 383 LEU A O 1
ATOM 2778 N N . SER A 1 384 ? 12.225 9.361 -27.608 1.00 88.19 384 SER A N 1
ATOM 2779 C CA . SER A 1 384 ? 11.559 10.238 -28.594 1.00 88.19 384 SER A CA 1
ATOM 2780 C C . SER A 1 384 ? 11.558 9.679 -30.026 1.00 88.19 384 SER A C 1
ATOM 2782 O O . SER A 1 384 ? 10.898 10.218 -30.920 1.00 88.19 384 SER A O 1
ATOM 2784 N N . GLY A 1 385 ? 12.306 8.600 -30.286 1.00 86.62 385 GLY A N 1
ATOM 2785 C CA . GLY A 1 385 ? 12.405 8.018 -31.620 1.00 86.62 385 GLY A CA 1
ATOM 2786 C C . GLY A 1 385 ? 13.116 6.668 -31.694 1.00 86.62 385 GLY A C 1
ATOM 2787 O O . GLY A 1 385 ? 14.027 6.361 -30.930 1.00 86.62 385 GLY A O 1
ATOM 2788 N N . ASN A 1 386 ? 12.767 5.891 -32.722 1.00 87.94 386 ASN A N 1
ATOM 2789 C CA . ASN A 1 386 ? 13.336 4.565 -33.002 1.00 87.94 386 ASN A CA 1
ATOM 2790 C C . ASN A 1 386 ? 14.713 4.641 -33.689 1.00 87.94 386 ASN A C 1
ATOM 2792 O O . ASN A 1 386 ? 14.960 3.969 -34.696 1.00 87.94 386 ASN A O 1
ATOM 2796 N N . SER A 1 387 ? 15.618 5.478 -33.175 1.00 90.38 387 SER A N 1
ATOM 2797 C CA . SER A 1 387 ? 16.982 5.588 -33.695 1.00 90.38 387 SER A CA 1
ATOM 2798 C C . SER A 1 387 ? 18.025 5.766 -32.598 1.00 90.38 387 SER A C 1
ATOM 2800 O O . SER A 1 387 ? 17.801 6.445 -31.600 1.00 90.38 387 SER A O 1
ATOM 2802 N N . LEU A 1 388 ? 19.194 5.181 -32.833 1.00 91.81 388 LEU A N 1
ATOM 2803 C CA . LEU A 1 388 ? 20.348 5.207 -31.949 1.00 91.81 388 LEU A CA 1
ATOM 2804 C C . LEU A 1 388 ? 21.494 5.944 -32.638 1.00 91.81 388 LEU A C 1
ATOM 2806 O O . LEU A 1 388 ? 21.885 5.604 -33.758 1.00 91.81 388 LEU A O 1
ATOM 2810 N N . THR A 1 389 ? 22.066 6.932 -31.959 1.00 92.00 389 THR A N 1
ATOM 2811 C CA . THR A 1 389 ? 23.250 7.644 -32.441 1.00 92.00 389 THR A CA 1
ATOM 2812 C C . THR A 1 389 ? 24.511 7.100 -31.777 1.00 92.00 389 THR A C 1
ATOM 2814 O O . THR A 1 389 ? 24.667 7.174 -30.564 1.00 92.00 389 THR A O 1
ATOM 2817 N N . LEU A 1 390 ? 25.449 6.602 -32.582 1.00 90.25 390 LEU A N 1
ATOM 2818 C CA . LEU A 1 390 ? 26.803 6.244 -32.167 1.00 90.25 390 LEU A CA 1
ATOM 2819 C C . LEU A 1 390 ? 27.766 7.393 -32.488 1.00 90.25 390 LEU A C 1
ATOM 2821 O O . LEU A 1 390 ? 27.916 7.770 -33.654 1.00 90.25 390 LEU A O 1
ATOM 2825 N N . GLN A 1 391 ? 28.473 7.891 -31.477 1.00 87.44 391 GLN A N 1
ATOM 2826 C CA . GLN A 1 391 ? 29.607 8.802 -31.622 1.00 87.44 391 GLN A CA 1
ATOM 2827 C C . GLN A 1 391 ? 30.903 8.066 -31.242 1.00 87.44 391 GLN A C 1
ATOM 2829 O O . GLN A 1 391 ? 31.093 7.702 -30.087 1.00 87.44 391 GLN A O 1
ATOM 2834 N N . ASP A 1 392 ? 31.804 7.854 -32.206 1.00 83.62 392 ASP A N 1
ATOM 2835 C CA . ASP A 1 392 ? 33.154 7.299 -31.980 1.00 83.62 392 ASP A CA 1
ATOM 2836 C C . ASP A 1 392 ? 34.208 8.269 -32.531 1.00 83.62 392 ASP A C 1
ATOM 2838 O O . ASP A 1 392 ? 33.979 8.984 -33.512 1.00 83.62 392 ASP A O 1
ATOM 2842 N N . TYR A 1 393 ? 35.381 8.305 -31.912 1.00 81.56 393 TYR A N 1
ATOM 2843 C CA . TYR A 1 393 ? 36.502 9.100 -32.391 1.00 81.56 393 TYR A CA 1
ATOM 2844 C C . TYR A 1 393 ? 37.168 8.401 -33.582 1.00 81.56 393 TYR A C 1
ATOM 2846 O O . TYR A 1 393 ? 37.490 7.221 -33.524 1.00 81.56 393 TYR A O 1
ATOM 2854 N N . ASN A 1 394 ? 37.466 9.094 -34.677 1.00 79.69 394 ASN A N 1
ATOM 2855 C CA . ASN A 1 394 ? 38.259 8.491 -35.750 1.00 79.69 394 ASN A CA 1
ATOM 2856 C C . ASN A 1 394 ? 39.720 8.968 -35.673 1.00 79.69 394 ASN A C 1
ATOM 2858 O O . ASN A 1 394 ? 40.003 10.108 -36.058 1.00 79.69 394 ASN A O 1
ATOM 2862 N N . PRO A 1 395 ? 40.680 8.111 -35.261 1.00 72.38 395 PRO A N 1
ATOM 2863 C CA . PRO A 1 395 ? 42.079 8.510 -35.096 1.00 72.38 395 PRO A CA 1
ATOM 2864 C C . PRO A 1 395 ? 42.795 8.822 -36.418 1.00 72.38 395 PRO A C 1
ATOM 2866 O O . PRO A 1 395 ? 43.835 9.480 -36.412 1.00 72.38 395 PRO A O 1
ATOM 2869 N N . SER A 1 396 ? 42.246 8.399 -37.563 1.00 78.00 396 SER A N 1
ATOM 2870 C CA . SER A 1 396 ? 42.793 8.741 -38.884 1.00 78.00 396 SER A CA 1
ATOM 2871 C C . SER A 1 396 ? 42.396 10.147 -39.342 1.00 78.00 396 SER A C 1
ATOM 2873 O O . SER A 1 396 ? 43.176 10.794 -40.041 1.00 78.00 396 SER A O 1
ATOM 2875 N N . SER A 1 397 ? 41.205 10.626 -38.966 1.00 81.12 397 SER A N 1
ATOM 2876 C CA . SER A 1 397 ? 40.734 11.989 -39.266 1.00 81.12 397 SER A CA 1
ATOM 2877 C C . SER A 1 397 ? 40.875 12.972 -38.101 1.00 81.12 397 SER A C 1
ATOM 2879 O O . SER A 1 397 ? 40.702 14.165 -38.324 1.00 81.12 397 SER A O 1
ATOM 2881 N N . GLN A 1 398 ? 41.203 12.494 -36.895 1.00 80.75 398 GLN A N 1
ATOM 2882 C CA . GLN A 1 398 ? 41.295 13.280 -35.655 1.00 80.75 398 GLN A CA 1
ATOM 2883 C C . GLN A 1 398 ? 40.008 14.074 -35.390 1.00 80.75 398 GLN A C 1
ATOM 2885 O O . GLN A 1 398 ? 40.015 15.295 -35.241 1.00 80.75 398 GLN A O 1
ATOM 2890 N N . SER A 1 399 ? 38.865 13.392 -35.456 1.00 83.81 399 SER A N 1
ATOM 2891 C CA . SER A 1 399 ? 37.537 14.001 -35.310 1.00 83.81 399 SER A CA 1
ATOM 2892 C C . SER A 1 399 ? 36.513 12.954 -34.892 1.00 83.81 399 SER A C 1
ATOM 2894 O O . SER A 1 399 ? 36.637 11.793 -35.288 1.00 83.81 399 SER A O 1
ATOM 2896 N N . MET A 1 400 ? 35.484 13.383 -34.161 1.00 83.50 400 MET A N 1
ATOM 2897 C CA . MET A 1 400 ? 34.307 12.558 -33.888 1.00 83.50 400 MET A CA 1
ATOM 2898 C C . MET A 1 400 ? 33.567 12.214 -35.180 1.00 83.50 400 MET A C 1
ATOM 2900 O O . MET A 1 400 ? 33.427 13.050 -36.077 1.00 83.50 400 MET A O 1
ATOM 2904 N N . VAL A 1 401 ? 33.089 10.977 -35.257 1.00 86.19 401 VAL A N 1
ATOM 2905 C CA . VAL A 1 401 ? 32.245 10.460 -36.328 1.00 86.19 401 VAL A CA 1
ATOM 2906 C C . VAL A 1 401 ? 30.925 10.021 -35.716 1.00 86.19 401 VAL A C 1
ATOM 2908 O O . VAL A 1 401 ? 30.882 9.114 -34.888 1.00 86.19 401 VAL A O 1
ATOM 2911 N N . THR A 1 402 ? 29.854 10.665 -36.163 1.00 89.94 402 THR A N 1
ATOM 2912 C CA . THR A 1 402 ? 28.482 10.362 -35.764 1.00 89.94 402 THR A CA 1
ATOM 2913 C C . THR A 1 402 ? 27.841 9.460 -36.813 1.00 89.94 402 THR A C 1
ATOM 2915 O O . THR A 1 402 ? 27.819 9.808 -37.995 1.00 89.94 402 THR A O 1
ATOM 2918 N N . ASN A 1 403 ? 27.309 8.317 -36.389 1.00 92.56 403 ASN A N 1
ATOM 2919 C CA . ASN A 1 403 ? 26.539 7.392 -37.218 1.00 92.56 403 ASN A CA 1
ATOM 2920 C C . ASN A 1 403 ? 25.172 7.180 -36.560 1.00 92.56 403 ASN A C 1
ATOM 2922 O O . ASN A 1 403 ? 25.111 6.974 -35.352 1.00 92.56 403 ASN A O 1
ATOM 2926 N N . GLN A 1 404 ? 24.097 7.214 -37.342 1.00 94.00 404 GLN A N 1
ATOM 2927 C CA . GLN A 1 404 ? 22.742 6.938 -36.866 1.00 94.00 404 GLN A CA 1
ATOM 2928 C C . GLN A 1 404 ? 22.307 5.555 -37.355 1.00 94.00 404 GLN A C 1
ATOM 2930 O O . GLN A 1 404 ? 22.597 5.184 -38.496 1.00 94.00 404 GLN A O 1
ATOM 2935 N N . PHE A 1 405 ? 21.631 4.810 -36.489 1.00 94.12 405 PHE A N 1
ATOM 2936 C CA . PHE A 1 405 ? 21.157 3.453 -36.728 1.00 94.12 405 PHE A CA 1
ATOM 2937 C C . PHE A 1 405 ? 19.679 3.341 -36.375 1.00 94.12 405 PHE A C 1
ATOM 2939 O O . PHE A 1 405 ? 19.223 3.971 -35.422 1.00 94.12 405 PHE A O 1
ATOM 2946 N N . ASP A 1 406 ? 18.951 2.522 -37.128 1.00 92.00 406 ASP A N 1
ATOM 2947 C CA . ASP A 1 406 ? 17.570 2.179 -36.803 1.00 92.00 406 ASP A CA 1
ATOM 2948 C C . ASP A 1 406 ? 17.532 1.254 -35.578 1.00 92.00 406 ASP A C 1
ATOM 2950 O O . ASP A 1 406 ? 18.384 0.372 -35.418 1.00 92.00 406 ASP A O 1
ATOM 2954 N N . VAL A 1 407 ? 16.524 1.447 -34.734 1.00 90.94 407 VAL A N 1
ATOM 2955 C CA . VAL A 1 407 ? 16.247 0.625 -33.554 1.00 90.94 407 VAL A CA 1
ATOM 2956 C C . VAL A 1 407 ? 14.993 -0.211 -33.807 1.00 90.94 407 VAL A C 1
ATOM 2958 O O . VAL A 1 407 ? 14.025 0.266 -34.396 1.00 90.94 407 VAL A O 1
ATOM 2961 N N . THR A 1 408 ? 15.003 -1.474 -33.383 1.00 90.12 408 THR A N 1
ATOM 2962 C CA . THR A 1 408 ? 13.845 -2.379 -33.451 1.00 90.12 408 THR A CA 1
ATOM 2963 C C . THR A 1 408 ? 13.491 -2.860 -32.052 1.00 90.12 408 THR A C 1
ATOM 2965 O O . THR A 1 408 ? 14.326 -3.487 -31.406 1.00 90.12 408 THR A O 1
ATOM 2968 N N . ILE A 1 409 ? 12.266 -2.593 -31.605 1.00 88.06 409 ILE A N 1
ATOM 2969 C CA . ILE A 1 409 ? 11.759 -2.975 -30.283 1.00 88.06 409 ILE A CA 1
ATOM 2970 C C . ILE A 1 409 ? 10.723 -4.085 -30.477 1.00 88.06 409 ILE A C 1
ATOM 2972 O O . ILE A 1 409 ? 9.859 -3.982 -31.351 1.00 88.06 409 ILE A O 1
ATOM 2976 N N . VAL A 1 410 ? 10.859 -5.184 -29.734 1.00 86.69 410 VAL A N 1
ATOM 2977 C CA . VAL A 1 410 ? 9.939 -6.333 -29.763 1.00 86.69 410 VAL A CA 1
ATOM 2978 C C . VAL A 1 410 ? 9.791 -6.860 -28.344 1.00 86.69 410 VAL A C 1
ATOM 2980 O O . VAL A 1 410 ? 10.796 -7.194 -27.727 1.00 86.69 410 VAL A O 1
ATOM 2983 N N . ASP A 1 411 ? 8.557 -6.946 -27.845 1.00 84.38 411 ASP A N 1
ATOM 2984 C CA . ASP A 1 411 ? 8.231 -7.467 -26.507 1.00 84.38 411 ASP A CA 1
ATOM 2985 C C . ASP A 1 411 ? 9.098 -6.839 -25.387 1.00 84.38 411 ASP A C 1
ATOM 2987 O O . ASP A 1 411 ? 9.622 -7.534 -24.520 1.00 84.38 411 ASP A O 1
ATOM 2991 N N . GLY A 1 412 ? 9.309 -5.517 -25.455 1.00 83.81 412 GLY A N 1
ATOM 2992 C CA . GLY A 1 412 ? 10.137 -4.749 -24.516 1.00 83.81 412 GLY A CA 1
ATOM 2993 C C . GLY A 1 412 ? 11.655 -4.926 -24.663 1.00 83.81 412 GLY A C 1
ATOM 2994 O O . GLY A 1 412 ? 12.418 -4.348 -23.890 1.00 83.81 412 GLY A O 1
ATOM 2995 N N . ALA A 1 413 ? 12.134 -5.702 -25.639 1.00 88.00 413 ALA A N 1
ATOM 2996 C CA . ALA A 1 413 ? 13.555 -5.825 -25.956 1.00 88.00 413 ALA A CA 1
ATOM 2997 C C . ALA A 1 413 ? 13.933 -4.891 -27.116 1.00 88.00 413 ALA A C 1
ATOM 2999 O O . ALA A 1 413 ? 13.551 -5.110 -28.272 1.00 88.00 413 ALA A O 1
ATOM 3000 N N . LEU A 1 414 ? 14.708 -3.850 -26.815 1.00 91.94 414 LEU A N 1
ATOM 3001 C CA . LEU A 1 414 ? 15.251 -2.908 -27.786 1.00 91.94 414 LEU A CA 1
ATOM 3002 C C . LEU A 1 414 ? 16.486 -3.507 -28.461 1.00 91.94 414 LEU A C 1
ATOM 3004 O O . LEU A 1 414 ? 17.391 -3.989 -27.788 1.00 91.94 414 LEU A O 1
ATOM 3008 N N . SER A 1 415 ? 16.572 -3.443 -29.792 1.00 91.19 415 SER A N 1
ATOM 3009 C CA . SER A 1 415 ? 17.698 -4.000 -30.552 1.00 91.19 415 SER A CA 1
ATOM 3010 C C . SER A 1 415 ? 18.275 -3.069 -31.628 1.00 91.19 415 SER A C 1
ATOM 3012 O O . SER A 1 415 ? 17.533 -2.387 -32.337 1.00 91.19 415 SER A O 1
ATOM 3014 N N . ALA A 1 416 ? 19.608 -3.056 -31.772 1.00 92.50 416 ALA A N 1
ATOM 3015 C CA . ALA A 1 416 ? 20.327 -2.282 -32.796 1.00 92.50 416 ALA A CA 1
ATOM 3016 C C . ALA A 1 416 ? 21.597 -2.996 -33.319 1.00 92.50 416 ALA A C 1
ATOM 3018 O O . ALA A 1 416 ? 22.382 -3.549 -32.544 1.00 92.50 416 ALA A O 1
ATOM 3019 N N . ASP A 1 417 ? 21.842 -2.943 -34.637 1.00 91.88 417 ASP A N 1
ATOM 3020 C CA . ASP A 1 417 ? 23.060 -3.478 -35.279 1.00 91.88 417 ASP A CA 1
ATOM 3021 C C . ASP A 1 417 ? 24.008 -2.355 -35.724 1.00 91.88 417 ASP A C 1
ATOM 3023 O O . ASP A 1 417 ? 23.831 -1.722 -36.766 1.00 91.88 417 ASP A O 1
ATOM 3027 N N . LEU A 1 418 ? 25.067 -2.151 -34.940 1.00 91.25 418 LEU A N 1
ATOM 3028 C CA . LEU A 1 418 ? 26.108 -1.149 -35.167 1.00 91.25 418 LEU A CA 1
ATOM 3029 C C . LEU A 1 418 ? 27.277 -1.689 -36.011 1.00 91.25 418 LEU A C 1
ATOM 3031 O O . LEU A 1 418 ? 28.263 -0.985 -36.240 1.00 91.25 418 LEU A O 1
ATOM 3035 N N . SER A 1 419 ? 27.214 -2.931 -36.506 1.00 87.44 419 SER A N 1
ATOM 3036 C CA . SER A 1 419 ? 28.331 -3.586 -37.210 1.00 87.44 419 SER A CA 1
ATOM 3037 C C . SER A 1 419 ? 28.755 -2.898 -38.520 1.00 87.44 419 SER A C 1
ATOM 3039 O O . SER A 1 419 ? 29.857 -3.158 -39.028 1.00 87.44 419 SER A O 1
ATOM 3041 N N . GLY A 1 420 ? 27.913 -1.993 -39.035 1.00 88.06 420 GLY A N 1
ATOM 3042 C CA . GLY A 1 420 ? 28.198 -1.088 -40.150 1.00 88.06 420 GLY A CA 1
ATOM 3043 C C . GLY A 1 420 ? 29.225 0.013 -39.843 1.00 88.06 420 GLY A C 1
ATOM 3044 O O . GLY A 1 420 ? 29.912 0.446 -40.771 1.00 88.06 420 GLY A O 1
ATOM 3045 N N . ALA A 1 421 ? 29.400 0.409 -38.576 1.00 89.00 421 ALA A N 1
ATOM 3046 C CA . ALA A 1 421 ? 30.433 1.348 -38.125 1.00 89.00 421 ALA A CA 1
ATOM 3047 C C . ALA A 1 421 ? 31.333 0.681 -37.064 1.00 89.00 421 ALA A C 1
ATOM 3049 O O . ALA A 1 421 ? 31.065 0.780 -35.868 1.00 89.00 421 ALA A O 1
ATOM 3050 N N . PRO A 1 422 ? 32.396 -0.040 -37.476 1.00 87.88 422 PRO A N 1
ATOM 3051 C CA . PRO A 1 422 ? 33.239 -0.763 -36.533 1.00 87.88 422 PRO A CA 1
ATOM 3052 C C . PRO A 1 422 ? 33.997 0.179 -35.591 1.00 87.88 422 PRO A C 1
ATOM 3054 O O . PRO A 1 422 ? 34.739 1.038 -36.070 1.00 87.88 422 PRO A O 1
ATOM 3057 N N . LEU A 1 423 ? 33.875 -0.040 -34.280 1.00 84.88 423 LEU A N 1
ATOM 3058 C CA . LEU A 1 423 ? 34.576 0.743 -33.259 1.00 84.88 423 LEU A CA 1
ATOM 3059 C C . LEU A 1 423 ? 36.084 0.512 -33.349 1.00 84.88 423 LEU A C 1
ATOM 3061 O O . LEU A 1 423 ? 36.534 -0.637 -33.473 1.00 84.88 423 LEU A O 1
ATOM 3065 N N . ASN A 1 424 ? 36.875 1.582 -33.271 1.00 79.12 424 ASN A N 1
ATOM 3066 C CA . ASN A 1 424 ? 38.325 1.453 -33.380 1.00 79.12 424 ASN A CA 1
ATOM 3067 C C . ASN A 1 424 ? 38.949 0.917 -32.082 1.00 79.12 424 ASN A C 1
ATOM 3069 O O . ASN A 1 424 ? 38.985 1.595 -31.058 1.00 79.12 424 ASN A O 1
ATOM 3073 N N . LEU A 1 425 ? 39.530 -0.281 -32.151 1.00 76.06 425 LEU A N 1
ATOM 3074 C CA . LEU A 1 425 ? 40.120 -0.979 -31.012 1.00 76.06 425 LEU A CA 1
ATOM 3075 C C . LEU A 1 425 ? 41.258 -0.210 -30.316 1.00 76.06 425 LEU A C 1
ATOM 3077 O O . LEU A 1 425 ? 41.482 -0.413 -29.121 1.00 76.06 425 LEU A O 1
ATOM 3081 N N . ALA A 1 426 ? 41.985 0.656 -31.028 1.00 74.06 426 ALA A N 1
ATOM 3082 C CA . ALA A 1 426 ? 43.030 1.475 -30.424 1.00 74.06 426 ALA A CA 1
ATOM 3083 C C . ALA A 1 426 ? 42.451 2.606 -29.558 1.00 74.06 426 ALA A C 1
ATOM 3085 O O . ALA A 1 426 ? 43.045 2.896 -28.525 1.00 74.06 426 ALA A O 1
ATOM 3086 N N . ASN A 1 427 ? 41.285 3.175 -29.895 1.00 71.94 427 ASN A N 1
ATOM 3087 C CA . ASN A 1 427 ? 40.587 4.122 -29.011 1.00 71.94 427 ASN A CA 1
ATOM 3088 C C . ASN A 1 427 ? 40.239 3.452 -27.679 1.00 71.94 427 ASN A C 1
ATOM 3090 O O . ASN A 1 427 ? 40.640 3.940 -26.627 1.00 71.94 427 ASN A O 1
ATOM 3094 N N . ILE A 1 428 ? 39.599 2.275 -27.746 1.00 71.56 428 ILE A N 1
ATOM 3095 C CA . ILE A 1 428 ? 39.219 1.466 -26.573 1.00 71.56 428 ILE A CA 1
ATOM 3096 C C . ILE A 1 428 ? 40.442 1.214 -25.682 1.00 71.56 428 ILE A C 1
ATOM 3098 O O . ILE A 1 428 ? 40.405 1.403 -24.471 1.00 71.56 428 ILE A O 1
ATOM 3102 N N . ARG A 1 429 ? 41.568 0.836 -26.304 1.00 69.19 429 ARG A N 1
ATOM 3103 C CA . ARG A 1 429 ? 42.857 0.587 -25.637 1.00 69.19 429 ARG A CA 1
ATOM 3104 C C . ARG A 1 429 ? 43.541 1.849 -25.096 1.00 69.19 429 ARG A C 1
ATOM 3106 O O . ARG A 1 429 ? 44.343 1.727 -24.175 1.00 69.19 429 ARG A O 1
ATOM 3113 N N . ASN A 1 430 ? 43.243 3.032 -25.629 1.00 62.00 430 ASN A N 1
ATOM 3114 C CA . ASN A 1 430 ? 43.816 4.298 -25.167 1.00 62.00 430 ASN A CA 1
ATOM 3115 C C . ASN A 1 430 ? 43.019 4.909 -24.004 1.00 62.00 430 ASN A C 1
ATOM 3117 O O . ASN A 1 430 ? 43.646 5.447 -23.089 1.00 62.00 430 ASN A O 1
ATOM 3121 N N . GLY A 1 431 ? 41.686 4.766 -23.991 1.00 57.72 431 GLY A N 1
ATOM 3122 C CA . GLY A 1 431 ? 40.839 5.143 -22.848 1.00 57.72 431 GLY A CA 1
ATOM 3123 C C . GLY A 1 431 ? 41.251 4.428 -21.554 1.00 57.72 431 GLY A C 1
ATOM 3124 O O . GLY A 1 431 ? 41.260 5.025 -20.484 1.00 57.72 431 GLY A O 1
ATOM 3125 N N . ILE A 1 432 ? 41.742 3.188 -21.672 1.00 55.53 432 ILE A N 1
ATOM 3126 C CA . ILE A 1 432 ? 42.304 2.390 -20.566 1.00 55.53 432 ILE A CA 1
ATOM 3127 C C . ILE A 1 432 ? 43.599 2.992 -19.976 1.00 55.53 432 ILE A C 1
ATOM 3129 O O . ILE A 1 432 ? 43.883 2.807 -18.796 1.00 55.53 432 ILE A O 1
ATOM 3133 N N . ALA A 1 433 ? 44.426 3.681 -20.773 1.00 50.00 433 ALA A N 1
ATOM 3134 C CA . ALA A 1 433 ? 45.831 3.924 -20.421 1.00 50.00 433 ALA A CA 1
ATOM 3135 C C . ALA A 1 433 ? 46.164 5.350 -19.942 1.00 50.00 433 ALA A C 1
ATOM 3137 O O . ALA A 1 433 ? 47.226 5.559 -19.345 1.00 50.00 433 ALA A O 1
ATOM 3138 N N . THR A 1 434 ? 45.321 6.350 -20.224 1.00 47.81 434 THR A N 1
ATOM 3139 C CA . THR A 1 434 ? 45.626 7.760 -19.915 1.00 47.81 434 THR A CA 1
ATOM 3140 C C . THR A 1 434 ? 44.378 8.600 -19.610 1.00 47.81 434 THR A C 1
ATOM 3142 O O . THR A 1 434 ? 43.707 9.004 -20.558 1.00 47.81 434 THR A O 1
ATOM 3145 N N . PRO A 1 435 ? 44.162 9.045 -18.352 1.00 45.25 435 PRO A N 1
ATOM 3146 C CA . PRO A 1 435 ? 43.087 9.984 -17.972 1.00 45.25 435 PRO A CA 1
ATOM 3147 C C . PRO A 1 435 ? 43.176 11.400 -18.584 1.00 45.25 435 PRO A C 1
ATOM 3149 O O . PRO A 1 435 ? 42.458 12.305 -18.175 1.00 45.25 435 PRO A O 1
ATOM 3152 N N . ALA A 1 436 ? 44.121 11.632 -19.496 1.00 40.09 436 ALA A N 1
ATOM 3153 C CA . ALA A 1 436 ? 44.399 12.921 -20.131 1.00 40.09 436 ALA A CA 1
ATOM 3154 C C . ALA A 1 436 ? 44.689 12.783 -21.642 1.00 40.09 436 ALA A C 1
ATOM 3156 O O . ALA A 1 436 ? 45.286 13.679 -22.243 1.00 40.09 436 ALA A O 1
ATOM 3157 N N . GLY A 1 437 ? 44.338 11.639 -22.243 1.00 42.03 437 GLY A N 1
ATOM 3158 C CA . GLY A 1 437 ? 44.420 11.408 -23.684 1.00 42.03 437 GLY A CA 1
ATOM 3159 C C . GLY A 1 437 ? 43.077 11.693 -24.355 1.00 42.03 437 GLY A C 1
ATOM 3160 O O . GLY A 1 437 ? 42.062 11.159 -23.929 1.00 42.03 437 GLY A O 1
ATOM 3161 N N . ASP A 1 438 ? 43.086 12.512 -25.406 1.00 48.62 438 ASP A N 1
ATOM 3162 C CA . ASP A 1 438 ? 41.907 12.963 -26.169 1.00 48.62 438 ASP A CA 1
ATOM 3163 C C . ASP A 1 438 ? 41.353 11.861 -27.103 1.00 48.62 438 ASP A C 1
ATOM 3165 O O . ASP A 1 438 ? 41.353 11.987 -28.327 1.00 48.62 438 ASP A O 1
ATOM 3169 N N . TYR A 1 439 ? 40.959 10.731 -26.510 1.00 50.66 439 TYR A N 1
ATOM 3170 C CA . TYR A 1 439 ? 40.289 9.604 -27.162 1.00 50.66 439 TYR A CA 1
ATOM 3171 C C . TYR A 1 439 ? 39.021 9.291 -26.369 1.00 50.66 439 TYR A C 1
ATOM 3173 O O . TYR A 1 439 ? 39.017 8.417 -25.506 1.00 50.66 439 TYR A O 1
ATOM 3181 N N . SER A 1 440 ? 37.970 10.066 -26.628 1.00 59.94 440 SER A N 1
ATOM 3182 C CA . SER A 1 440 ? 36.651 9.892 -26.016 1.00 59.94 440 SER A CA 1
ATOM 3183 C C . SER A 1 440 ? 36.110 8.481 -26.248 1.00 59.94 440 SER A C 1
ATOM 3185 O O . SER A 1 440 ? 36.158 7.988 -27.380 1.00 59.94 440 SER A O 1
ATOM 3187 N N . ASP A 1 441 ? 35.557 7.872 -25.199 1.00 68.44 441 ASP A N 1
ATOM 3188 C CA . ASP A 1 441 ? 34.864 6.589 -25.292 1.00 68.44 441 ASP A CA 1
ATOM 3189 C C . ASP A 1 441 ? 33.741 6.624 -26.339 1.00 68.44 441 ASP A C 1
ATOM 3191 O O . ASP A 1 441 ? 33.107 7.658 -26.565 1.00 68.44 441 ASP A O 1
ATOM 3195 N N . ALA A 1 442 ? 33.491 5.479 -26.983 1.00 78.00 442 ALA A N 1
ATOM 3196 C CA . ALA A 1 442 ? 32.393 5.351 -27.932 1.00 78.00 442 ALA A CA 1
ATOM 3197 C C . ALA A 1 442 ? 31.057 5.507 -27.194 1.00 78.00 442 ALA A C 1
ATOM 3199 O O . ALA A 1 442 ? 30.715 4.697 -26.326 1.00 78.00 442 ALA A O 1
ATOM 3200 N N . LEU A 1 443 ? 30.326 6.556 -27.555 1.00 82.25 443 LEU A N 1
ATOM 3201 C CA . LEU A 1 443 ? 29.123 7.005 -26.877 1.00 82.25 443 LEU A CA 1
ATOM 3202 C C . LEU A 1 443 ? 27.897 6.627 -27.699 1.00 82.25 443 LEU A C 1
ATOM 3204 O O . LEU A 1 443 ? 27.777 6.998 -28.870 1.00 82.25 443 LEU A O 1
ATOM 3208 N N . LEU A 1 444 ? 26.986 5.897 -27.073 1.00 88.00 444 LEU A N 1
ATOM 3209 C CA . LEU A 1 444 ? 25.647 5.681 -27.589 1.00 88.00 444 LEU A CA 1
ATOM 3210 C C . LEU A 1 444 ? 24.716 6.735 -27.024 1.00 88.00 444 LEU A C 1
ATOM 3212 O O . LEU A 1 444 ? 24.772 7.004 -25.832 1.00 88.00 444 LEU A O 1
ATOM 3216 N N . LYS A 1 445 ? 23.860 7.291 -27.874 1.00 90.50 445 LYS A N 1
ATOM 3217 C CA . LYS A 1 445 ? 22.842 8.268 -27.505 1.00 90.50 445 LYS A CA 1
ATOM 3218 C C . LYS A 1 445 ? 21.488 7.800 -28.015 1.00 90.50 445 LYS A C 1
ATOM 3220 O O . LYS A 1 445 ? 21.301 7.683 -29.232 1.00 90.50 445 LYS A O 1
ATOM 3225 N N . PHE A 1 446 ? 20.573 7.558 -27.092 1.00 91.38 446 PHE A N 1
ATOM 3226 C CA . PHE A 1 446 ? 19.152 7.393 -27.363 1.00 91.38 446 PHE A CA 1
ATOM 3227 C C . PHE A 1 446 ? 18.487 8.745 -27.145 1.00 91.38 446 PHE A C 1
ATOM 3229 O O . PHE A 1 446 ? 18.723 9.381 -26.121 1.00 91.38 446 PHE A O 1
ATOM 3236 N N . GLU A 1 447 ? 17.724 9.219 -28.122 1.00 92.12 447 GLU A N 1
ATOM 3237 C CA . GLU A 1 447 ? 16.984 10.470 -27.974 1.00 92.12 447 GLU A CA 1
ATOM 3238 C C . GLU A 1 447 ? 15.790 10.239 -27.039 1.00 92.12 447 GLU A C 1
ATOM 3240 O O . GLU A 1 447 ? 15.096 9.229 -27.174 1.00 92.12 447 GLU A O 1
ATOM 3245 N N . ILE A 1 448 ? 15.597 11.133 -26.068 1.00 91.38 448 ILE A N 1
ATOM 3246 C CA . ILE A 1 448 ? 14.512 11.060 -25.081 1.00 91.38 448 ILE A CA 1
ATOM 3247 C C . ILE A 1 448 ? 13.664 12.329 -25.130 1.00 91.38 448 ILE A C 1
ATOM 3249 O O . ILE A 1 448 ? 14.136 13.378 -25.578 1.00 91.38 448 ILE A O 1
ATOM 3253 N N . ASN A 1 449 ? 12.416 12.227 -24.680 1.00 87.62 449 ASN A N 1
ATOM 3254 C CA . ASN A 1 449 ? 11.462 13.329 -24.722 1.00 87.62 449 ASN A CA 1
ATOM 3255 C C . ASN A 1 449 ? 11.955 14.570 -23.948 1.00 87.62 449 ASN A C 1
ATOM 3257 O O . ASN A 1 449 ? 12.691 14.499 -22.960 1.00 87.62 449 ASN A O 1
ATOM 3261 N N . ASP A 1 450 ? 11.548 15.751 -24.431 1.00 80.94 450 ASP A N 1
ATOM 3262 C CA . ASP A 1 450 ? 11.908 17.044 -23.828 1.00 80.94 450 ASP A CA 1
ATOM 3263 C C . ASP A 1 450 ? 11.335 17.208 -22.414 1.00 80.94 450 ASP A C 1
ATOM 3265 O O . ASP A 1 450 ? 11.879 17.966 -21.608 1.00 80.94 450 ASP A O 1
ATOM 3269 N N . ALA A 1 451 ? 10.248 16.510 -22.108 1.00 81.31 451 ALA A N 1
ATOM 3270 C CA . ALA A 1 451 ? 9.705 16.399 -20.771 1.00 81.31 451 ALA A CA 1
ATOM 3271 C C . ALA A 1 451 ? 10.316 15.135 -20.133 1.00 81.31 451 ALA A C 1
ATOM 3273 O O . ALA A 1 451 ? 10.193 14.039 -20.670 1.00 81.31 451 ALA A O 1
ATOM 3274 N N . LEU A 1 452 ? 11.094 15.331 -19.064 1.00 83.50 452 LEU A N 1
ATOM 3275 C CA . LEU A 1 452 ? 11.717 14.254 -18.285 1.00 83.50 452 LEU A CA 1
ATOM 3276 C C . LEU A 1 452 ? 10.829 13.932 -17.074 1.00 83.50 452 LEU A C 1
ATOM 3278 O O . LEU A 1 452 ? 10.116 14.832 -16.646 1.00 83.50 452 LEU A O 1
ATOM 3282 N N . PRO A 1 453 ? 10.958 12.762 -16.428 1.00 81.38 453 PRO A N 1
ATOM 3283 C CA . PRO A 1 453 ? 10.206 12.471 -15.204 1.00 81.38 453 PRO A CA 1
ATOM 3284 C C . PRO A 1 453 ? 10.496 13.478 -14.071 1.00 81.38 453 PRO A C 1
ATOM 3286 O O . PRO A 1 453 ? 11.586 14.075 -14.019 1.00 81.38 453 PRO A O 1
ATOM 3289 N N . ILE A 1 454 ? 9.569 13.638 -13.120 1.00 79.81 454 ILE A N 1
ATOM 3290 C CA . ILE A 1 454 ? 9.745 14.433 -11.882 1.00 79.81 454 ILE A CA 1
ATOM 3291 C C . ILE A 1 454 ? 9.954 13.508 -10.667 1.00 79.81 454 ILE A C 1
ATOM 3293 O O . ILE A 1 454 ? 9.349 13.650 -9.611 1.00 79.81 454 ILE A O 1
ATOM 3297 N N . ALA A 1 455 ? 10.874 12.555 -10.799 1.00 77.62 455 ALA A N 1
ATOM 3298 C CA . ALA A 1 455 ? 11.085 11.515 -9.798 1.00 77.62 455 ALA A CA 1
ATOM 3299 C C . ALA A 1 455 ? 12.564 11.318 -9.427 1.00 77.62 455 ALA A C 1
ATOM 3301 O O . ALA A 1 455 ? 13.489 11.826 -10.071 1.00 77.62 455 ALA A O 1
ATOM 3302 N N . SER A 1 456 ? 12.800 10.565 -8.354 1.00 83.38 456 SER A N 1
ATOM 3303 C CA . SER A 1 456 ? 14.129 10.100 -7.956 1.00 83.38 456 SER A CA 1
ATOM 3304 C C . SER A 1 456 ? 14.043 8.713 -7.346 1.00 83.38 456 SER A C 1
ATOM 3306 O O . SER A 1 456 ? 13.111 8.436 -6.594 1.00 83.38 456 SER A O 1
ATOM 3308 N N . GLY A 1 457 ? 15.034 7.867 -7.604 1.00 82.12 457 GLY A N 1
ATOM 3309 C CA . GLY A 1 457 ? 15.040 6.499 -7.107 1.00 82.12 457 GLY A CA 1
ATOM 3310 C C . GLY A 1 457 ? 16.418 5.858 -7.141 1.00 82.12 457 GLY A C 1
ATOM 3311 O O . GLY A 1 457 ? 17.382 6.425 -7.654 1.00 82.12 457 GLY A O 1
ATOM 3312 N N . ASN A 1 458 ? 16.489 4.645 -6.604 1.00 85.44 458 ASN A N 1
ATOM 3313 C CA . ASN A 1 458 ? 17.649 3.770 -6.717 1.00 85.44 458 ASN A CA 1
ATOM 3314 C C . ASN A 1 458 ? 17.286 2.576 -7.603 1.00 85.44 458 ASN A C 1
ATOM 3316 O O . ASN A 1 458 ? 16.126 2.170 -7.659 1.00 85.44 458 ASN A O 1
ATOM 3320 N N . GLY A 1 459 ? 18.274 2.001 -8.272 1.00 82.38 459 GLY A N 1
ATOM 3321 C CA . GLY A 1 459 ? 18.092 0.875 -9.173 1.00 82.38 459 GLY A CA 1
ATOM 3322 C C . GLY A 1 459 ? 19.410 0.197 -9.516 1.00 82.38 459 GLY A C 1
ATOM 3323 O O . GLY A 1 459 ? 20.451 0.505 -8.934 1.00 82.38 459 GLY A O 1
ATOM 3324 N N . THR A 1 460 ? 19.369 -0.711 -10.482 1.00 84.19 460 THR A N 1
ATOM 3325 C CA . THR A 1 460 ? 20.543 -1.426 -10.983 1.00 84.19 460 THR A CA 1
ATOM 3326 C C . THR A 1 460 ? 20.700 -1.266 -12.492 1.00 84.19 460 THR A C 1
ATOM 3328 O O . THR A 1 460 ? 19.753 -0.945 -13.215 1.00 84.19 460 THR A O 1
ATOM 3331 N N . VAL A 1 461 ? 21.919 -1.483 -12.982 1.00 82.75 461 VAL A N 1
ATOM 3332 C CA . VAL A 1 461 ? 22.229 -1.630 -14.405 1.00 82.75 461 VAL A CA 1
ATOM 3333 C C . VAL A 1 461 ? 23.080 -2.881 -14.580 1.00 82.75 461 VAL A C 1
ATOM 3335 O O . VAL A 1 461 ? 24.262 -2.906 -14.230 1.00 82.75 461 VAL A O 1
ATOM 3338 N N . ASP A 1 462 ? 22.470 -3.921 -15.138 1.00 84.19 462 ASP A N 1
ATOM 3339 C CA . ASP A 1 462 ? 23.137 -5.164 -15.512 1.00 84.19 462 ASP A CA 1
ATOM 3340 C C . ASP A 1 462 ? 23.688 -5.062 -16.940 1.00 84.19 462 ASP A C 1
ATOM 3342 O O . ASP A 1 462 ? 22.957 -4.798 -17.896 1.00 84.19 462 ASP A O 1
ATOM 3346 N N . LEU A 1 463 ? 24.979 -5.330 -17.113 1.00 82.75 463 LEU A N 1
ATOM 3347 C CA . LEU A 1 463 ? 25.673 -5.344 -18.397 1.00 82.75 463 LEU A CA 1
ATOM 3348 C C . LEU A 1 463 ? 26.221 -6.740 -18.700 1.00 82.75 463 LEU A C 1
ATOM 3350 O O . LEU A 1 463 ? 27.080 -7.264 -17.988 1.00 82.75 463 LEU A O 1
ATOM 3354 N N . TYR A 1 464 ? 25.815 -7.298 -19.837 1.00 83.94 464 TYR A N 1
ATOM 3355 C CA . TYR A 1 464 ? 26.361 -8.533 -20.393 1.00 83.94 464 TYR A CA 1
ATOM 3356 C C . TYR A 1 464 ? 27.096 -8.246 -21.700 1.00 83.94 464 TYR A C 1
ATOM 3358 O O . TYR A 1 464 ? 26.542 -7.621 -22.603 1.00 83.94 464 TYR A O 1
ATOM 3366 N N . VAL A 1 465 ? 28.318 -8.762 -21.852 1.00 83.25 465 VAL A N 1
ATOM 3367 C CA . VAL A 1 465 ? 29.069 -8.704 -23.118 1.00 83.25 465 VAL A CA 1
ATOM 3368 C C . VAL A 1 465 ? 29.481 -10.107 -23.546 1.00 83.25 465 VAL A C 1
ATOM 3370 O O . VAL A 1 465 ? 30.414 -10.696 -22.995 1.00 83.25 465 VAL A O 1
ATOM 3373 N N . THR A 1 466 ? 28.789 -10.640 -24.553 1.00 85.12 466 THR A N 1
ATOM 3374 C CA . THR A 1 466 ? 28.980 -11.992 -25.096 1.00 85.12 466 THR A CA 1
ATOM 3375 C C . THR A 1 466 ? 29.758 -11.933 -26.415 1.00 85.12 466 THR A C 1
ATOM 3377 O O . THR A 1 466 ? 29.425 -11.186 -27.338 1.00 85.12 466 THR A O 1
ATOM 3380 N N . THR A 1 467 ? 30.790 -12.767 -26.559 1.00 82.12 467 THR A N 1
ATOM 3381 C CA . THR A 1 467 ? 31.403 -13.041 -27.870 1.00 82.12 467 THR A CA 1
ATOM 3382 C C . THR A 1 467 ? 30.582 -14.100 -28.590 1.00 82.12 467 THR A C 1
ATOM 3384 O O . THR A 1 467 ? 30.462 -15.186 -28.038 1.00 82.12 467 THR A O 1
ATOM 3387 N N . GLY A 1 468 ? 30.116 -13.878 -29.814 1.00 75.56 468 GLY A N 1
ATOM 3388 C CA . GLY A 1 468 ? 29.335 -14.911 -30.497 1.00 75.56 468 GLY A CA 1
ATOM 3389 C C . GLY A 1 468 ? 28.761 -14.470 -31.831 1.00 75.56 468 GLY A C 1
ATOM 3390 O O . GLY A 1 468 ? 29.281 -13.539 -32.451 1.00 75.56 468 GLY A O 1
ATOM 3391 N N . GLY A 1 469 ? 27.719 -15.178 -32.270 1.00 74.19 469 GLY A N 1
ATOM 3392 C CA . GLY A 1 469 ? 26.915 -14.818 -33.444 1.00 74.19 469 GLY A CA 1
ATOM 3393 C C . GLY A 1 469 ? 25.454 -14.463 -33.145 1.00 74.19 469 GLY A C 1
ATOM 3394 O O . GLY A 1 469 ? 24.791 -13.920 -34.024 1.00 74.19 469 GLY A O 1
ATOM 3395 N N . ASP A 1 470 ? 24.954 -14.780 -31.949 1.00 76.06 470 ASP A N 1
ATOM 3396 C CA . ASP A 1 470 ? 23.556 -14.603 -31.524 1.00 76.06 470 ASP A CA 1
ATOM 3397 C C . ASP A 1 470 ? 23.409 -13.939 -30.137 1.00 76.06 470 ASP A C 1
ATOM 3399 O O . ASP A 1 470 ? 22.302 -13.604 -29.730 1.00 76.06 470 ASP A O 1
ATOM 3403 N N . GLY A 1 471 ? 24.514 -13.721 -29.414 1.00 73.62 471 GLY A N 1
ATOM 3404 C CA . GLY A 1 471 ? 24.536 -13.134 -28.070 1.00 73.62 471 GLY A CA 1
ATOM 3405 C C . GLY A 1 471 ? 24.185 -14.094 -26.930 1.00 73.62 471 GLY A C 1
ATOM 3406 O O . GLY A 1 471 ? 24.373 -13.736 -25.763 1.00 73.62 471 GLY A O 1
ATOM 3407 N N . ILE A 1 472 ? 23.772 -15.325 -27.244 1.00 78.06 472 ILE A N 1
ATOM 3408 C CA . ILE A 1 472 ? 23.409 -16.354 -26.269 1.00 78.06 472 ILE A CA 1
ATOM 3409 C C . ILE A 1 472 ? 24.651 -17.190 -25.969 1.00 78.06 472 ILE A C 1
ATOM 3411 O O . ILE A 1 472 ? 25.047 -18.027 -26.772 1.00 78.06 472 ILE A O 1
ATOM 3415 N N . ARG A 1 473 ? 25.249 -17.006 -24.785 1.00 77.19 473 ARG A N 1
ATOM 3416 C CA . ARG A 1 473 ? 26.506 -17.674 -24.415 1.00 77.19 473 ARG A CA 1
ATOM 3417 C C . ARG A 1 473 ? 26.421 -19.203 -24.546 1.00 77.19 473 ARG A C 1
ATOM 3419 O O . ARG A 1 473 ? 25.935 -19.891 -23.643 1.00 77.19 473 ARG A O 1
ATOM 3426 N N . VAL A 1 474 ? 27.033 -19.757 -25.592 1.00 77.94 474 VAL A N 1
ATOM 3427 C CA . VAL A 1 474 ? 27.260 -21.206 -25.736 1.00 77.94 474 VAL A CA 1
ATOM 3428 C C . VAL A 1 474 ? 28.668 -21.616 -25.284 1.00 77.94 474 VAL A C 1
ATOM 3430 O O . VAL A 1 474 ? 29.556 -20.798 -25.054 1.00 77.94 474 VAL A O 1
ATOM 3433 N N . GLY A 1 475 ? 28.918 -22.922 -25.141 1.00 68.44 475 GLY A N 1
ATOM 3434 C CA . GLY A 1 475 ? 30.160 -23.452 -24.549 1.00 68.44 475 GLY A CA 1
ATOM 3435 C C . GLY A 1 475 ? 31.479 -23.102 -25.265 1.00 68.44 475 GLY A C 1
ATOM 3436 O O . GLY A 1 475 ? 32.542 -23.384 -24.725 1.00 68.44 475 GLY A O 1
ATOM 3437 N N . SER A 1 476 ? 31.447 -22.503 -26.460 1.00 72.00 476 SER A N 1
ATOM 3438 C CA . SER A 1 476 ? 32.629 -22.019 -27.199 1.00 72.00 476 SER A CA 1
ATOM 3439 C C . SER A 1 476 ? 32.952 -20.533 -26.980 1.00 72.00 476 SER A C 1
ATOM 3441 O O . SER A 1 476 ? 33.888 -20.000 -27.597 1.00 72.00 476 SER A O 1
ATOM 3443 N N . GLU A 1 477 ? 32.176 -19.858 -26.137 1.00 81.75 477 GLU A N 1
ATOM 3444 C CA . GLU A 1 477 ? 32.102 -18.403 -26.051 1.00 81.75 477 GLU A CA 1
ATOM 3445 C C . GLU A 1 477 ? 32.517 -17.864 -24.683 1.00 81.75 477 GLU A C 1
ATOM 3447 O O . GLU A 1 477 ? 32.504 -18.558 -23.664 1.00 81.75 477 GLU A O 1
ATOM 3452 N N . SER A 1 478 ? 32.946 -16.607 -24.702 1.00 77.12 478 SER A N 1
ATOM 3453 C CA . SER A 1 478 ? 33.264 -15.814 -23.523 1.00 77.12 478 SER A CA 1
ATOM 3454 C C . SER A 1 478 ? 32.107 -14.865 -23.237 1.00 77.12 478 SER A C 1
ATOM 3456 O O . SER A 1 478 ? 31.592 -14.244 -24.168 1.00 77.12 478 SER A O 1
ATOM 3458 N N . GLN A 1 479 ? 31.767 -14.702 -21.961 1.00 80.94 479 GLN A N 1
ATOM 3459 C CA . GLN A 1 479 ? 30.861 -13.656 -21.497 1.00 80.94 479 GLN A CA 1
ATOM 3460 C C . GLN A 1 479 ? 31.494 -12.913 -20.322 1.00 80.94 479 GLN A C 1
ATOM 3462 O O . GLN A 1 479 ? 32.131 -13.531 -19.463 1.00 80.94 479 GLN A O 1
ATOM 3467 N N . LEU A 1 480 ? 31.316 -11.596 -20.324 1.00 78.31 480 LEU A N 1
ATOM 3468 C CA . LEU A 1 480 ? 31.493 -10.724 -19.172 1.00 78.31 480 LEU A CA 1
ATOM 3469 C C . LEU A 1 480 ? 30.103 -10.360 -18.641 1.00 78.31 480 LEU A C 1
ATOM 3471 O O . LEU A 1 480 ? 29.213 -10.075 -19.444 1.00 78.31 480 LEU A O 1
ATOM 3475 N N . TYR A 1 481 ? 29.945 -10.356 -17.324 1.00 79.19 481 TYR A N 1
ATOM 3476 C CA . TYR A 1 481 ? 28.803 -9.777 -16.622 1.00 79.19 481 TYR A CA 1
ATOM 3477 C C . TYR A 1 481 ? 29.313 -8.730 -15.628 1.00 79.19 481 TYR A C 1
ATOM 3479 O O . TYR A 1 481 ? 30.362 -8.946 -15.017 1.00 79.19 481 TYR A O 1
ATOM 3487 N N . LEU A 1 482 ? 28.594 -7.620 -15.498 1.00 75.88 482 LEU A N 1
ATOM 3488 C CA . LEU A 1 482 ? 28.815 -6.543 -14.536 1.00 75.88 482 LEU A CA 1
ATOM 3489 C C . LEU A 1 482 ? 27.441 -6.062 -14.057 1.00 75.88 482 LEU A C 1
ATOM 3491 O O . LEU A 1 482 ? 26.596 -5.766 -14.893 1.00 75.88 482 LEU A O 1
ATOM 3495 N N . GLN A 1 483 ? 27.255 -5.946 -12.746 1.00 78.62 483 GLN A N 1
ATOM 3496 C CA . GLN A 1 483 ? 26.126 -5.246 -12.135 1.00 78.62 483 GLN A CA 1
ATOM 3497 C C . GLN A 1 483 ? 26.646 -3.950 -11.513 1.00 78.62 483 GLN A C 1
ATOM 3499 O O . GLN A 1 483 ? 27.684 -3.968 -10.841 1.00 78.62 483 GLN A O 1
ATOM 3504 N N . LEU A 1 484 ? 25.926 -2.852 -11.724 1.00 75.94 484 LEU A N 1
ATOM 3505 C CA . LEU A 1 484 ? 26.092 -1.599 -10.991 1.00 75.94 484 LEU A CA 1
ATOM 3506 C C . LEU A 1 484 ? 24.806 -1.249 -10.255 1.00 75.94 484 LEU A C 1
ATOM 3508 O O . LEU A 1 484 ? 23.728 -1.417 -10.820 1.00 75.94 484 LEU A O 1
ATOM 3512 N N . ASP A 1 485 ? 24.934 -0.666 -9.067 1.00 79.56 485 ASP A N 1
ATOM 3513 C CA . ASP A 1 485 ? 23.821 -0.007 -8.388 1.00 79.56 485 ASP A CA 1
ATOM 3514 C C . ASP A 1 485 ? 23.918 1.503 -8.646 1.00 79.56 485 ASP A C 1
ATOM 3516 O O . ASP A 1 485 ? 24.994 2.105 -8.565 1.00 79.56 485 ASP A O 1
ATOM 3520 N N . VAL A 1 486 ? 22.792 2.120 -8.983 1.00 81.12 486 VAL A N 1
ATOM 3521 C CA . VAL A 1 486 ? 22.693 3.519 -9.409 1.00 81.12 486 VAL A CA 1
ATOM 3522 C C . VAL A 1 486 ? 21.591 4.233 -8.640 1.00 81.12 486 VAL A C 1
ATOM 3524 O O . VAL A 1 486 ? 20.556 3.652 -8.323 1.00 81.12 486 VAL A O 1
ATOM 3527 N N . ALA A 1 487 ? 21.797 5.515 -8.369 1.00 83.88 487 ALA A N 1
ATOM 3528 C CA . ALA A 1 487 ? 20.754 6.438 -7.954 1.00 83.88 487 ALA A CA 1
ATOM 3529 C C . ALA A 1 487 ? 20.493 7.430 -9.085 1.00 83.88 487 ALA A C 1
ATOM 3531 O O . ALA A 1 487 ? 21.414 7.849 -9.788 1.00 83.88 487 ALA A O 1
ATOM 3532 N N . TRP A 1 488 ? 19.243 7.831 -9.256 1.00 87.00 488 TRP A N 1
ATOM 3533 C CA . TRP A 1 488 ? 18.849 8.815 -10.250 1.00 87.00 488 TRP A CA 1
ATOM 3534 C C . TRP A 1 488 ? 17.902 9.847 -9.650 1.00 87.00 488 TRP A C 1
ATOM 3536 O O . TRP A 1 488 ? 17.208 9.598 -8.666 1.00 87.00 488 TRP A O 1
ATOM 3546 N N . SER A 1 489 ? 17.900 11.037 -10.237 1.00 87.12 489 SER A N 1
ATOM 3547 C CA . SER A 1 489 ? 16.974 12.113 -9.891 1.00 87.12 489 SER A CA 1
ATOM 3548 C C . SER A 1 489 ? 16.698 12.970 -11.115 1.00 87.12 489 SER A C 1
ATOM 3550 O O . SER A 1 489 ? 17.606 13.238 -11.903 1.00 87.12 489 SER A O 1
ATOM 3552 N N . SER A 1 490 ? 15.456 13.403 -11.270 1.00 86.81 490 SER A N 1
ATOM 3553 C CA . SER A 1 490 ? 15.006 14.295 -12.327 1.00 86.81 490 SER A CA 1
ATOM 3554 C C . SER A 1 490 ? 13.948 15.264 -11.791 1.00 86.81 490 SER A C 1
ATOM 3556 O O . SER A 1 490 ? 13.409 15.084 -10.703 1.00 86.81 490 SER A O 1
ATOM 3558 N N . ASN A 1 491 ? 13.732 16.366 -12.506 1.00 80.81 491 ASN A N 1
ATOM 3559 C CA . ASN A 1 491 ? 12.864 17.470 -12.084 1.00 80.81 491 ASN A CA 1
ATOM 3560 C C . ASN A 1 491 ? 12.051 18.064 -13.249 1.00 80.81 491 ASN A C 1
ATOM 3562 O O . ASN A 1 491 ? 11.888 19.286 -13.330 1.00 80.81 491 ASN A O 1
ATOM 3566 N N . GLY A 1 492 ? 11.665 17.246 -14.232 1.00 78.69 492 GLY A N 1
ATOM 3567 C CA . GLY A 1 492 ? 11.015 17.713 -15.466 1.00 78.69 492 GLY A CA 1
ATOM 3568 C C . GLY A 1 492 ? 11.986 18.307 -16.493 1.00 78.69 492 GLY A C 1
ATOM 3569 O O . GLY A 1 492 ? 11.897 18.078 -17.701 1.00 78.69 492 GLY A O 1
ATOM 3570 N N . SER A 1 493 ? 12.971 19.075 -16.021 1.00 81.38 493 SER A N 1
ATOM 3571 C CA . SER A 1 493 ? 13.883 19.857 -16.865 1.00 81.38 493 SER A CA 1
ATOM 3572 C C . SER A 1 493 ? 15.253 19.207 -17.053 1.00 81.38 493 SER A C 1
ATOM 3574 O O . SER A 1 493 ? 15.786 19.209 -18.165 1.00 81.38 493 SER A O 1
ATOM 3576 N N . THR A 1 494 ? 15.821 18.643 -15.991 1.00 82.94 494 THR A N 1
ATOM 3577 C CA . THR A 1 494 ? 17.160 18.040 -15.940 1.00 82.94 494 THR A CA 1
ATOM 3578 C C . THR A 1 494 ? 17.116 16.733 -15.167 1.00 82.94 494 THR A C 1
ATOM 3580 O O . THR A 1 494 ? 16.451 16.684 -14.135 1.00 82.94 494 THR A O 1
ATOM 3583 N N . ALA A 1 495 ? 17.901 15.745 -15.594 1.00 86.19 495 ALA A N 1
ATOM 3584 C CA . ALA A 1 495 ? 18.132 14.513 -14.850 1.00 86.19 495 ALA A CA 1
ATOM 3585 C C . ALA A 1 495 ? 19.620 14.319 -14.532 1.00 86.19 495 ALA A C 1
ATOM 3587 O O . ALA A 1 495 ? 20.497 14.880 -15.192 1.00 86.19 495 ALA A O 1
ATOM 3588 N N . SER A 1 496 ? 19.896 13.507 -13.519 1.00 85.44 496 SER A N 1
ATOM 3589 C CA . SER A 1 496 ? 21.223 13.033 -13.144 1.00 85.44 496 SER A CA 1
ATOM 3590 C C . SER A 1 496 ? 21.117 11.573 -12.727 1.00 85.44 496 SER A C 1
ATOM 3592 O O . SER A 1 496 ? 20.235 11.217 -11.947 1.00 85.44 496 SER A O 1
ATOM 3594 N N . ILE A 1 497 ? 22.022 10.748 -13.248 1.00 83.69 497 ILE A N 1
ATOM 3595 C CA . ILE A 1 497 ? 22.227 9.355 -12.849 1.00 83.69 497 ILE A CA 1
ATOM 3596 C C . ILE A 1 497 ? 23.633 9.298 -12.249 1.00 83.69 497 ILE A C 1
ATOM 3598 O O . ILE A 1 497 ? 24.567 9.868 -12.816 1.00 83.69 497 ILE A O 1
ATOM 3602 N N . VAL A 1 498 ? 23.772 8.685 -11.077 1.00 78.62 498 VAL A N 1
ATOM 3603 C CA . VAL A 1 498 ? 25.032 8.563 -10.338 1.00 78.62 498 VAL A CA 1
ATOM 3604 C C . VAL A 1 498 ? 25.193 7.140 -9.818 1.00 78.62 498 VAL A C 1
ATOM 3606 O O . VAL A 1 498 ? 24.255 6.545 -9.294 1.00 78.62 498 VAL A O 1
ATOM 3609 N N . GLU A 1 499 ? 26.391 6.585 -9.947 1.00 72.25 499 GLU A N 1
ATOM 3610 C CA . GLU A 1 499 ? 26.700 5.257 -9.415 1.00 72.25 499 GLU A CA 1
ATOM 3611 C C . GLU A 1 499 ? 26.819 5.315 -7.886 1.00 72.25 499 GLU A C 1
ATOM 3613 O O . GLU A 1 499 ? 27.436 6.229 -7.323 1.00 72.25 499 GLU A O 1
ATOM 3618 N N . LEU A 1 500 ? 26.205 4.353 -7.196 1.00 69.94 500 LEU A N 1
ATOM 3619 C CA . LEU A 1 500 ? 26.240 4.290 -5.741 1.00 69.94 500 LEU A CA 1
ATOM 3620 C C . LEU A 1 500 ? 27.577 3.712 -5.271 1.00 69.94 500 LEU A C 1
ATOM 3622 O O . LEU A 1 500 ? 28.017 2.642 -5.688 1.00 69.94 500 LEU A O 1
ATOM 3626 N N . VAL A 1 501 ? 28.234 4.439 -4.368 1.00 56.47 501 VAL A N 1
ATOM 3627 C CA . VAL A 1 501 ? 29.494 4.003 -3.766 1.00 56.47 501 VAL A CA 1
ATOM 3628 C C . VAL A 1 501 ? 29.187 2.939 -2.709 1.00 56.47 501 VAL A C 1
ATOM 3630 O O . VAL A 1 501 ? 28.736 3.297 -1.623 1.00 56.47 501 VAL A O 1
ATOM 3633 N N . ASP A 1 502 ? 29.515 1.682 -3.036 1.00 55.00 502 ASP A N 1
ATOM 3634 C CA . ASP A 1 502 ? 29.468 0.449 -2.213 1.00 55.00 502 ASP A CA 1
ATOM 3635 C C . ASP A 1 502 ? 28.300 -0.538 -2.478 1.00 55.00 502 ASP A C 1
ATOM 3637 O O . ASP A 1 502 ? 27.510 -0.835 -1.581 1.00 55.00 502 ASP A O 1
ATOM 3641 N N . PRO A 1 503 ? 28.258 -1.156 -3.674 1.00 47.28 503 PRO A N 1
ATOM 3642 C CA . PRO A 1 503 ? 27.900 -2.566 -3.825 1.00 47.28 503 PRO A CA 1
ATOM 3643 C C . PRO A 1 503 ? 29.148 -3.409 -4.136 1.00 47.28 503 PRO A C 1
ATOM 3645 O O . PRO A 1 503 ? 30.121 -2.901 -4.692 1.00 47.28 503 PRO A O 1
ATOM 3648 N N . GLU A 1 504 ? 29.143 -4.715 -3.841 1.00 50.16 504 GLU A N 1
ATOM 3649 C CA . GLU A 1 504 ? 30.201 -5.614 -4.331 1.00 50.16 504 GLU A CA 1
ATOM 3650 C C . GLU A 1 504 ? 30.006 -5.869 -5.839 1.00 50.16 504 GLU A C 1
ATOM 3652 O O . GLU A 1 504 ? 29.131 -6.662 -6.196 1.00 50.16 504 GLU A O 1
ATOM 3657 N N . PRO A 1 505 ? 30.808 -5.287 -6.761 1.00 50.09 505 PRO A N 1
ATOM 3658 C CA . PRO A 1 505 ? 30.586 -5.516 -8.176 1.00 50.09 505 PRO A CA 1
ATOM 3659 C C . PRO A 1 505 ? 31.187 -6.872 -8.526 1.00 50.09 505 PRO A C 1
ATOM 3661 O O . PRO A 1 505 ? 32.396 -7.021 -8.739 1.00 50.09 505 PRO A O 1
ATOM 3664 N N . MET A 1 506 ? 30.331 -7.890 -8.562 1.00 50.94 506 MET A N 1
ATOM 3665 C CA . MET A 1 506 ? 30.692 -9.208 -9.061 1.00 50.94 506 MET A CA 1
ATOM 3666 C C . MET A 1 506 ? 30.828 -9.165 -10.580 1.00 50.94 506 MET A C 1
ATOM 3668 O O . MET A 1 506 ? 29.922 -9.547 -11.318 1.00 50.94 506 MET A O 1
ATOM 3672 N N . ILE A 1 507 ? 32.019 -8.800 -11.053 1.00 54.66 507 ILE A N 1
ATOM 3673 C CA . ILE A 1 507 ? 32.428 -9.189 -12.398 1.00 54.66 507 ILE A CA 1
ATOM 3674 C C . ILE A 1 507 ? 32.526 -10.717 -12.411 1.00 54.66 507 ILE A C 1
ATOM 3676 O O . ILE A 1 507 ? 33.472 -11.282 -11.857 1.00 54.66 507 ILE A O 1
ATOM 3680 N N . LEU A 1 508 ? 31.545 -11.380 -13.026 1.00 57.94 508 LEU A N 1
ATOM 3681 C CA . LEU A 1 508 ? 31.541 -12.826 -13.242 1.00 57.94 508 LEU A CA 1
ATOM 3682 C C . LEU A 1 508 ? 32.042 -13.116 -14.661 1.00 57.94 508 LEU A C 1
ATOM 3684 O O . LEU A 1 508 ? 31.271 -13.154 -15.622 1.00 57.94 508 LEU A O 1
ATOM 3688 N N . GLU A 1 509 ? 33.348 -13.336 -14.809 1.00 62.75 509 GLU A N 1
ATOM 3689 C CA . GLU A 1 509 ? 33.894 -13.889 -16.052 1.00 62.75 509 GLU A CA 1
ATOM 3690 C C . GLU A 1 509 ? 33.453 -15.349 -16.175 1.00 62.75 509 GLU A C 1
ATOM 3692 O O . GLU A 1 509 ? 33.707 -16.132 -15.261 1.00 62.75 509 GLU A O 1
ATOM 3697 N N . VAL A 1 510 ? 32.900 -15.758 -17.324 1.00 63.31 510 VAL A N 1
ATOM 3698 C CA . VAL A 1 510 ? 32.800 -17.187 -17.668 1.00 63.31 510 VAL A CA 1
ATOM 3699 C C . VAL A 1 510 ? 33.450 -17.461 -19.020 1.00 63.31 510 VAL A C 1
ATOM 3701 O O . VAL A 1 510 ? 32.862 -17.260 -20.090 1.00 63.31 510 VAL A O 1
ATOM 3704 N N . ASN A 1 511 ? 34.684 -17.964 -18.972 1.00 62.72 511 ASN A N 1
ATOM 3705 C CA . ASN A 1 511 ? 35.483 -18.229 -20.165 1.00 62.72 511 ASN A CA 1
ATOM 3706 C C . ASN A 1 511 ? 34.997 -19.446 -20.979 1.00 62.72 511 ASN A C 1
ATOM 3708 O O . ASN A 1 511 ? 34.081 -20.179 -20.596 1.00 62.72 511 ASN A O 1
ATOM 3712 N N . LYS A 1 512 ? 35.671 -19.705 -22.107 1.00 62.25 512 LYS A N 1
ATOM 3713 C CA . LYS A 1 512 ? 35.376 -20.810 -23.043 1.00 62.25 512 LYS A CA 1
ATOM 3714 C C . LYS A 1 512 ? 35.541 -22.221 -22.463 1.00 62.25 512 LYS A C 1
ATOM 3716 O O . LYS A 1 512 ? 35.172 -23.193 -23.110 1.00 62.25 512 LYS A O 1
ATOM 3721 N N . SER A 1 513 ? 36.125 -22.356 -21.274 1.00 61.16 513 SER A N 1
ATOM 3722 C CA . SER A 1 513 ? 36.195 -23.616 -20.519 1.00 61.16 513 SER A CA 1
ATOM 3723 C C . SER A 1 513 ? 35.124 -23.723 -19.425 1.00 61.16 513 SER A C 1
ATOM 3725 O O . SER A 1 513 ? 35.115 -24.703 -18.686 1.00 61.16 513 SER A O 1
ATOM 3727 N N . GLY A 1 514 ? 34.215 -22.745 -19.320 1.00 63.00 514 GLY A N 1
ATOM 3728 C CA . GLY A 1 514 ? 33.178 -22.699 -18.285 1.00 63.00 514 GLY A CA 1
ATOM 3729 C C . GLY A 1 514 ? 33.705 -22.329 -16.898 1.00 63.00 514 GLY A C 1
ATOM 3730 O O . GLY A 1 514 ? 33.013 -22.550 -15.910 1.00 63.00 514 GLY A O 1
ATOM 3731 N N . GLN A 1 515 ? 34.931 -21.809 -16.806 1.00 64.62 515 GLN A N 1
ATOM 3732 C CA . GLN A 1 515 ? 35.532 -21.437 -15.533 1.00 64.62 515 GLN A CA 1
ATOM 3733 C C . GLN A 1 515 ? 35.053 -20.039 -15.138 1.00 64.62 515 GLN A C 1
ATOM 3735 O O . GLN A 1 515 ? 35.247 -19.092 -15.898 1.00 64.62 515 GLN A O 1
ATOM 3740 N N . ALA A 1 516 ? 34.437 -19.951 -13.958 1.00 65.50 516 ALA A N 1
ATOM 3741 C CA . ALA A 1 516 ? 34.034 -18.701 -13.333 1.00 65.50 516 ALA A CA 1
ATOM 3742 C C . ALA A 1 516 ? 35.238 -18.018 -12.663 1.00 65.50 516 ALA A C 1
ATOM 3744 O O . ALA A 1 516 ? 35.966 -18.673 -11.908 1.00 65.50 516 ALA A O 1
ATOM 3745 N N . LEU A 1 517 ? 35.433 -16.722 -12.903 1.00 61.66 517 LEU A N 1
ATOM 3746 C CA . LEU A 1 517 ? 36.364 -15.884 -12.146 1.00 61.66 517 LEU A CA 1
ATOM 3747 C C . LEU A 1 517 ? 35.632 -14.629 -11.662 1.00 61.66 517 LEU A C 1
ATOM 3749 O O . LEU A 1 517 ? 35.208 -13.809 -12.470 1.00 61.66 517 LEU A O 1
ATOM 3753 N N . THR A 1 518 ? 35.499 -14.501 -10.340 1.00 62.06 518 THR A N 1
ATOM 3754 C CA . THR A 1 518 ? 35.006 -13.284 -9.687 1.00 62.06 518 THR A CA 1
ATOM 3755 C C . THR A 1 518 ? 36.152 -12.291 -9.554 1.00 62.06 518 THR A C 1
ATOM 3757 O O . THR A 1 518 ? 37.205 -12.630 -9.005 1.00 62.06 518 THR A O 1
ATOM 3760 N N . ILE A 1 519 ? 35.955 -11.073 -10.049 1.00 56.03 519 ILE A N 1
ATOM 3761 C CA . ILE A 1 519 ? 36.988 -10.036 -10.098 1.00 56.03 519 ILE A CA 1
ATOM 3762 C C . ILE A 1 519 ? 36.510 -8.818 -9.298 1.00 56.03 519 ILE A C 1
ATOM 3764 O O . ILE A 1 519 ? 35.534 -8.185 -9.678 1.00 56.03 519 ILE A O 1
ATOM 3768 N N . ARG A 1 520 ? 37.217 -8.475 -8.209 1.00 57.59 520 ARG A N 1
ATOM 3769 C CA . ARG A 1 520 ? 37.006 -7.234 -7.440 1.00 57.59 520 ARG A CA 1
ATOM 3770 C C . ARG A 1 520 ? 38.042 -6.192 -7.884 1.00 57.59 520 ARG A C 1
ATOM 3772 O O . ARG A 1 520 ? 39.235 -6.483 -7.743 1.00 57.59 520 ARG A O 1
ATOM 3779 N N . PRO A 1 521 ? 37.644 -5.021 -8.410 1.00 53.19 521 PRO A N 1
ATOM 3780 C CA . PRO A 1 521 ? 38.602 -3.978 -8.784 1.00 53.19 521 PRO A CA 1
ATOM 3781 C C . PRO A 1 521 ? 39.304 -3.307 -7.555 1.00 53.19 521 PRO A C 1
ATOM 3783 O O . PRO A 1 521 ? 39.094 -3.764 -6.423 1.00 53.19 521 PRO A O 1
ATOM 3786 N N . PRO A 1 522 ? 40.188 -2.284 -7.712 1.00 49.66 522 PRO A N 1
ATOM 3787 C CA . PRO A 1 522 ? 40.961 -1.666 -6.605 1.00 49.66 522 PRO A CA 1
ATOM 3788 C C . PRO A 1 522 ? 40.647 -0.170 -6.309 1.00 49.66 522 PRO A C 1
ATOM 3790 O O . PRO A 1 522 ? 40.961 0.683 -7.135 1.00 49.66 522 PRO A O 1
ATOM 3793 N N . ASP A 1 523 ? 40.034 0.168 -5.165 1.00 53.41 523 ASP A N 1
ATOM 3794 C CA . ASP A 1 523 ? 39.396 1.481 -4.885 1.00 53.41 523 ASP A CA 1
ATOM 3795 C C . ASP A 1 523 ? 40.280 2.742 -5.100 1.00 53.41 523 ASP A C 1
ATOM 3797 O O . ASP A 1 523 ? 41.476 2.706 -4.781 1.00 53.41 523 ASP A O 1
ATOM 3801 N N . PRO A 1 524 ? 39.711 3.905 -5.505 1.00 53.75 524 PRO A N 1
ATOM 3802 C CA . PRO A 1 524 ? 38.304 4.167 -5.849 1.00 53.75 524 PRO A CA 1
ATOM 3803 C C . PRO A 1 524 ? 38.005 3.976 -7.348 1.00 53.75 524 PRO A C 1
ATOM 3805 O O . PRO A 1 524 ? 38.875 4.231 -8.185 1.00 53.75 524 PRO A O 1
ATOM 3808 N N . TRP A 1 525 ? 36.763 3.618 -7.694 1.00 59.00 525 TRP A N 1
ATOM 3809 C CA . TRP A 1 525 ? 36.278 3.612 -9.087 1.00 59.00 525 TRP A CA 1
ATOM 3810 C C . TRP A 1 525 ? 35.206 4.655 -9.302 1.00 59.00 525 TRP A C 1
ATOM 3812 O O . TRP A 1 525 ? 34.495 5.052 -8.383 1.00 59.00 525 TRP A O 1
ATOM 3822 N N . VAL A 1 526 ? 35.122 5.051 -10.559 1.00 53.41 526 VAL A N 1
ATOM 3823 C CA . VAL A 1 526 ? 33.993 5.727 -11.168 1.00 53.41 526 VAL A CA 1
ATOM 3824 C C . VAL A 1 526 ? 33.866 5.020 -12.507 1.00 53.41 526 VAL A C 1
ATOM 3826 O O . VAL A 1 526 ? 34.799 5.103 -13.314 1.00 53.41 526 VAL A O 1
ATOM 3829 N N . PHE A 1 527 ? 32.799 4.256 -12.717 1.00 58.25 527 PHE A N 1
ATOM 3830 C CA . PHE A 1 527 ? 32.331 4.088 -14.079 1.00 58.25 527 PHE A CA 1
ATOM 3831 C C . PHE A 1 527 ? 31.390 5.281 -14.345 1.00 58.25 527 PHE A C 1
ATOM 3833 O O . PHE A 1 527 ? 30.904 5.939 -13.428 1.00 58.25 527 PHE A O 1
ATOM 3840 N N . ASP A 1 528 ? 31.230 5.634 -15.613 1.00 62.91 528 ASP A N 1
ATOM 3841 C CA . ASP A 1 528 ? 30.198 6.573 -16.055 1.00 62.91 528 ASP A CA 1
ATOM 3842 C C . ASP A 1 528 ? 29.380 5.794 -17.099 1.00 62.91 528 ASP A C 1
ATOM 3844 O O . ASP A 1 528 ? 29.456 6.102 -18.290 1.00 62.91 528 ASP A O 1
ATOM 3848 N N . ILE A 1 529 ? 28.736 4.675 -16.730 1.00 70.31 529 ILE A N 1
ATOM 3849 C CA . ILE A 1 529 ? 28.095 3.812 -17.749 1.00 70.31 529 ILE A CA 1
ATOM 3850 C C . ILE A 1 529 ? 26.873 4.490 -18.374 1.00 70.31 529 ILE A C 1
ATOM 3852 O O . ILE A 1 529 ? 26.681 4.375 -19.587 1.00 70.31 529 ILE A O 1
ATOM 3856 N N . LEU A 1 530 ? 26.067 5.168 -17.557 1.00 77.94 530 LEU A N 1
ATOM 3857 C CA . LEU A 1 530 ? 24.771 5.727 -17.933 1.00 77.94 530 LEU A CA 1
ATOM 3858 C C . LEU A 1 530 ? 24.682 7.195 -17.498 1.00 77.94 530 LEU A C 1
ATOM 3860 O O . LEU A 1 530 ? 24.922 7.516 -16.337 1.00 77.94 530 LEU A O 1
ATOM 3864 N N . GLU A 1 531 ? 24.332 8.085 -18.422 1.00 84.44 531 GLU A N 1
ATOM 3865 C CA . GLU A 1 531 ? 24.230 9.532 -18.191 1.00 84.44 531 GLU A CA 1
ATOM 3866 C C . GLU A 1 531 ? 22.996 10.093 -18.916 1.00 84.44 531 GLU A C 1
ATOM 3868 O O . GLU A 1 531 ? 22.570 9.545 -19.930 1.00 84.44 531 GLU A O 1
ATOM 3873 N N . VAL A 1 532 ? 22.424 11.199 -18.429 1.00 87.44 532 VAL A N 1
ATOM 3874 C CA . VAL A 1 532 ? 21.449 11.985 -19.203 1.00 87.44 532 VAL A CA 1
ATOM 3875 C C . VAL A 1 532 ? 22.115 13.277 -19.661 1.00 87.44 532 VAL A C 1
ATOM 3877 O O . VAL A 1 532 ? 22.475 14.135 -18.856 1.00 87.44 532 VAL A O 1
ATOM 3880 N N . SER A 1 533 ? 22.275 13.407 -20.973 1.00 87.31 533 SER A N 1
ATOM 3881 C CA . SER A 1 533 ? 22.926 14.531 -21.644 1.00 87.31 533 SER A CA 1
ATOM 3882 C C . SER A 1 533 ? 21.908 15.511 -22.225 1.00 87.31 533 SER A C 1
ATOM 3884 O O . SER A 1 533 ? 20.810 15.127 -22.621 1.00 87.31 533 SER A O 1
ATOM 3886 N N . VAL A 1 534 ? 22.309 16.778 -22.372 1.00 86.44 534 VAL A N 1
ATOM 3887 C CA . VAL A 1 534 ? 21.546 17.800 -23.112 1.00 86.44 534 VAL A CA 1
ATOM 3888 C C . VAL A 1 534 ? 22.464 18.500 -24.112 1.00 86.44 534 VAL A C 1
ATOM 3890 O O . VAL A 1 534 ? 23.430 19.168 -23.717 1.00 86.44 534 VAL A O 1
ATOM 3893 N N . ASP A 1 535 ? 22.159 18.395 -25.406 1.00 82.12 535 ASP A N 1
ATOM 3894 C CA . ASP A 1 535 ? 22.848 19.158 -26.448 1.00 82.12 535 ASP A CA 1
ATOM 3895 C C . ASP A 1 535 ? 22.492 20.644 -26.323 1.00 82.12 535 ASP A C 1
ATOM 3897 O O . ASP A 1 535 ? 21.418 21.106 -26.703 1.00 82.12 535 ASP A O 1
ATOM 3901 N N . GLN A 1 536 ? 23.459 21.419 -25.832 1.00 78.62 536 GLN A N 1
ATOM 3902 C CA . GLN A 1 536 ? 23.348 22.860 -25.592 1.00 78.62 536 GLN A CA 1
ATOM 3903 C C . GLN A 1 536 ? 23.030 23.692 -26.852 1.00 78.62 536 GLN A C 1
ATOM 3905 O O . GLN A 1 536 ? 22.746 24.886 -26.738 1.00 78.62 536 GLN A O 1
ATOM 3910 N N . SER A 1 537 ? 23.137 23.110 -28.052 1.00 79.00 537 SER A N 1
ATOM 3911 C CA . SER A 1 537 ? 22.888 23.787 -29.328 1.00 79.00 537 SER A CA 1
ATOM 3912 C C . SER A 1 537 ? 21.504 23.521 -29.924 1.00 79.00 537 SER A C 1
ATOM 3914 O O . SER A 1 537 ? 20.977 24.395 -30.617 1.00 79.00 537 SER A O 1
ATOM 3916 N N . SER A 1 538 ? 20.916 22.354 -29.649 1.00 82.19 538 SER A N 1
ATOM 3917 C CA . SER A 1 538 ? 19.611 21.932 -30.173 1.00 82.19 538 SER A CA 1
ATOM 3918 C C . SER A 1 538 ? 18.518 21.854 -29.102 1.00 82.19 538 SER A C 1
ATOM 3920 O O . SER A 1 538 ? 17.345 21.954 -29.446 1.00 82.19 538 SER A O 1
ATOM 3922 N N . GLY A 1 539 ? 18.894 21.728 -27.825 1.00 82.44 539 GLY A N 1
ATOM 3923 C CA . GLY A 1 539 ? 17.995 21.439 -26.704 1.00 82.44 539 GLY A CA 1
ATOM 3924 C C . GLY A 1 539 ? 17.756 19.943 -26.482 1.00 82.44 539 GLY A C 1
ATOM 3925 O O . GLY A 1 539 ? 17.330 19.573 -25.394 1.00 82.44 539 GLY A O 1
ATOM 3926 N N . ILE A 1 540 ? 18.094 19.104 -27.470 1.00 85.94 540 ILE A N 1
ATOM 3927 C CA . ILE A 1 540 ? 17.798 17.669 -27.483 1.00 85.94 540 ILE A CA 1
ATOM 3928 C C . ILE A 1 540 ? 18.430 16.977 -26.275 1.00 85.94 540 ILE A C 1
ATOM 3930 O O . ILE A 1 540 ? 19.628 17.131 -25.998 1.00 85.94 540 ILE A O 1
ATOM 3934 N N . LYS A 1 541 ? 17.610 16.184 -25.589 1.00 90.31 541 LYS A N 1
ATOM 3935 C CA . LYS A 1 541 ? 17.994 15.362 -24.446 1.00 90.31 541 LYS A CA 1
ATOM 3936 C C . LYS A 1 541 ? 18.317 13.948 -24.918 1.00 90.31 541 LYS A C 1
ATOM 3938 O O . LYS A 1 541 ? 17.660 13.424 -25.817 1.00 90.31 541 LYS A O 1
ATOM 3943 N N . THR A 1 542 ? 19.342 13.327 -24.338 1.00 91.00 542 THR A N 1
ATOM 3944 C CA . THR A 1 542 ? 19.717 11.951 -24.684 1.00 91.00 542 THR A CA 1
ATOM 3945 C C . THR A 1 542 ? 20.048 11.115 -23.455 1.00 91.00 542 THR A C 1
ATOM 3947 O O . THR A 1 542 ? 20.786 11.568 -22.580 1.00 91.00 542 THR A O 1
ATOM 3950 N N . LEU A 1 543 ? 19.542 9.880 -23.420 1.00 89.75 543 LEU A N 1
ATOM 3951 C CA . LEU A 1 543 ? 20.047 8.835 -22.534 1.00 89.75 543 LEU A CA 1
ATOM 3952 C C . LEU A 1 543 ? 21.310 8.248 -23.173 1.00 89.75 543 LEU A C 1
ATOM 3954 O O . LEU A 1 543 ? 21.283 7.700 -24.280 1.00 89.75 543 LEU A O 1
ATOM 3958 N N . ASP A 1 544 ? 22.429 8.411 -22.482 1.00 87.38 544 ASP A N 1
ATOM 3959 C CA . ASP A 1 544 ? 23.766 8.133 -22.981 1.00 87.38 544 ASP A CA 1
ATOM 3960 C C . ASP A 1 544 ? 24.326 6.851 -22.358 1.00 87.38 544 ASP A C 1
ATOM 3962 O O . ASP A 1 544 ? 24.453 6.767 -21.139 1.00 87.38 544 ASP A O 1
ATOM 3966 N N . ILE A 1 545 ? 24.728 5.878 -23.186 1.00 81.38 545 ILE A N 1
ATOM 3967 C CA . ILE A 1 545 ? 25.413 4.654 -22.732 1.00 81.38 545 ILE A CA 1
ATOM 3968 C C . ILE A 1 545 ? 26.879 4.680 -23.173 1.00 81.38 545 ILE A C 1
ATOM 3970 O O . ILE A 1 545 ? 27.195 4.630 -24.370 1.00 81.38 545 ILE A O 1
ATOM 3974 N N . ARG A 1 546 ? 27.803 4.676 -22.207 1.00 77.50 546 ARG A N 1
ATOM 3975 C CA . ARG A 1 546 ? 29.247 4.565 -22.456 1.00 77.50 546 ARG A CA 1
ATOM 3976 C C . ARG A 1 546 ? 29.675 3.098 -22.504 1.00 77.50 546 ARG A C 1
ATOM 3978 O O . ARG A 1 546 ? 30.253 2.555 -21.561 1.00 77.50 546 ARG A O 1
ATOM 3985 N N . LEU A 1 547 ? 29.425 2.465 -23.655 1.00 65.81 547 LEU A N 1
ATOM 3986 C CA . LEU A 1 547 ? 29.691 1.042 -23.956 1.00 65.81 547 LEU A CA 1
ATOM 3987 C C . LEU A 1 547 ? 31.034 0.495 -23.442 1.00 65.81 547 LEU A C 1
ATOM 3989 O O . LEU A 1 547 ? 31.160 -0.701 -23.180 1.00 65.81 547 LEU A O 1
ATOM 3993 N N . LEU A 1 548 ? 32.066 1.340 -23.422 1.00 58.75 548 LEU A N 1
ATOM 3994 C CA . LEU A 1 548 ? 33.458 0.922 -23.302 1.00 58.75 548 LEU A CA 1
ATOM 3995 C C . LEU A 1 548 ? 34.163 1.430 -22.045 1.00 58.75 548 LEU A C 1
ATOM 3997 O O . LEU A 1 548 ? 35.119 0.778 -21.630 1.00 58.75 548 LEU A O 1
ATOM 4001 N N . SER A 1 549 ? 33.656 2.475 -21.382 1.00 55.06 549 SER A N 1
ATOM 4002 C CA . SER A 1 549 ? 34.083 2.848 -20.022 1.00 55.06 549 SER A CA 1
ATOM 4003 C C . SER A 1 549 ? 33.783 1.701 -19.042 1.00 55.06 549 SER A C 1
ATOM 4005 O O . SER A 1 549 ? 34.608 1.334 -18.209 1.00 55.06 549 SER A O 1
ATOM 4007 N N . ALA A 1 550 ? 32.641 1.036 -19.250 1.00 53.28 550 ALA A N 1
ATOM 4008 C CA . ALA A 1 550 ? 32.245 -0.203 -18.584 1.00 53.28 550 ALA A CA 1
ATOM 4009 C C . ALA A 1 550 ? 33.271 -1.347 -18.713 1.00 53.28 550 ALA A C 1
ATOM 4011 O O . ALA A 1 550 ? 33.517 -2.103 -17.774 1.00 53.28 550 ALA A O 1
ATOM 4012 N N . LEU A 1 551 ? 33.877 -1.488 -19.898 1.00 56.56 551 LEU A N 1
ATOM 4013 C CA . LEU A 1 551 ? 34.857 -2.536 -20.189 1.00 56.56 551 LEU A CA 1
ATOM 4014 C C . LEU A 1 551 ? 36.283 -2.138 -19.800 1.00 56.56 551 LEU A C 1
ATOM 4016 O O . LEU A 1 551 ? 37.089 -3.020 -19.503 1.00 56.56 551 LEU A O 1
ATOM 4020 N N . SER A 1 552 ? 36.612 -0.843 -19.826 1.00 52.09 552 SER A N 1
ATOM 4021 C CA . SER A 1 552 ? 37.970 -0.327 -19.639 1.00 52.09 552 SER A CA 1
ATOM 4022 C C . SER A 1 552 ? 38.440 -0.438 -18.189 1.00 52.09 552 SER A C 1
ATOM 4024 O O . SER A 1 552 ? 39.536 -0.949 -17.943 1.00 52.09 552 SER A O 1
ATOM 4026 N N . ALA A 1 553 ? 37.595 -0.075 -17.223 1.00 50.56 553 ALA A N 1
ATOM 4027 C CA . ALA A 1 553 ? 37.920 -0.169 -15.799 1.00 50.56 553 ALA A CA 1
ATOM 4028 C C . ALA A 1 553 ? 38.001 -1.622 -15.271 1.00 50.56 553 ALA A C 1
ATOM 4030 O O . ALA A 1 553 ? 38.528 -1.850 -14.186 1.00 50.56 553 ALA A O 1
ATOM 4031 N N . ALA A 1 554 ? 37.594 -2.625 -16.062 1.00 49.22 554 ALA A N 1
ATOM 4032 C CA . ALA A 1 554 ? 37.809 -4.043 -15.760 1.00 49.22 554 ALA A CA 1
ATOM 4033 C C . ALA A 1 554 ? 39.174 -4.599 -16.251 1.00 49.22 554 ALA A C 1
ATOM 4035 O O . ALA A 1 554 ? 39.574 -5.700 -15.853 1.00 49.22 554 ALA A O 1
ATOM 4036 N N . VAL A 1 555 ? 39.909 -3.883 -17.119 1.00 50.84 555 VAL A N 1
ATOM 4037 C CA . VAL A 1 555 ? 41.053 -4.455 -17.869 1.00 50.84 555 VAL A CA 1
ATOM 4038 C C . VAL A 1 555 ? 42.255 -4.807 -17.000 1.00 50.84 555 VAL A C 1
ATOM 4040 O O . VAL A 1 555 ? 42.837 -5.879 -17.192 1.00 50.84 555 VAL A O 1
ATOM 4043 N N . ASP A 1 556 ? 42.599 -3.970 -16.022 1.00 50.16 556 ASP A N 1
ATOM 4044 C CA . ASP A 1 556 ? 43.781 -4.186 -15.174 1.00 50.16 556 ASP A CA 1
ATOM 4045 C C . ASP A 1 556 ? 43.640 -5.376 -14.207 1.00 50.16 556 ASP A C 1
ATOM 4047 O O . ASP A 1 556 ? 44.636 -5.845 -13.652 1.00 50.16 556 ASP A O 1
ATOM 4051 N N . ILE A 1 557 ? 42.425 -5.905 -14.014 1.00 51.16 557 ILE A N 1
ATOM 4052 C CA . ILE A 1 557 ? 42.151 -6.906 -12.971 1.00 51.16 557 ILE A CA 1
ATOM 4053 C C . ILE A 1 557 ? 41.937 -8.321 -13.548 1.00 51.16 557 ILE A C 1
ATOM 4055 O O . ILE A 1 557 ? 42.143 -9.314 -12.852 1.00 51.16 557 ILE A O 1
ATOM 4059 N N . ALA A 1 558 ? 41.633 -8.444 -14.846 1.00 52.78 558 ALA A N 1
ATOM 4060 C CA . ALA A 1 558 ? 41.339 -9.719 -15.518 1.00 52.78 558 ALA A CA 1
ATOM 4061 C C . ALA A 1 558 ? 42.558 -10.439 -16.147 1.00 52.78 558 ALA A C 1
ATOM 4063 O O . ALA A 1 558 ? 42.398 -11.323 -16.990 1.00 52.78 558 ALA A O 1
ATOM 4064 N N . GLY A 1 559 ? 43.794 -10.050 -15.808 1.00 53.91 559 GLY A N 1
ATOM 4065 C CA . GLY A 1 559 ? 45.011 -10.812 -16.144 1.00 53.91 559 GLY A CA 1
ATOM 4066 C C . GLY A 1 559 ? 45.252 -11.114 -17.637 1.00 53.91 559 GLY A C 1
ATOM 4067 O O . GLY A 1 559 ? 45.913 -12.102 -17.957 1.00 53.91 559 GLY A O 1
ATOM 4068 N N . GLY A 1 560 ? 44.716 -10.293 -18.549 1.00 55.97 560 GLY A N 1
ATOM 4069 C CA . GLY A 1 560 ? 44.808 -10.486 -20.004 1.00 55.97 560 GLY A CA 1
ATOM 4070 C C . GLY A 1 560 ? 43.602 -11.174 -20.664 1.00 55.97 560 GLY A C 1
ATOM 4071 O O . GLY A 1 560 ? 43.618 -11.388 -21.877 1.00 55.97 560 GLY A O 1
ATOM 4072 N N . PHE A 1 561 ? 42.527 -11.491 -19.932 1.00 57.84 561 PHE A N 1
ATOM 4073 C CA . PHE A 1 561 ? 41.287 -11.979 -20.553 1.00 57.84 561 PHE A CA 1
ATOM 4074 C C . PHE A 1 561 ? 40.577 -10.899 -21.382 1.00 57.84 561 PHE A C 1
ATOM 4076 O O . PHE A 1 561 ? 40.077 -11.197 -22.468 1.00 57.84 561 PHE A O 1
ATOM 4083 N N . LEU A 1 562 ? 40.593 -9.637 -20.944 1.00 62.75 562 LEU A N 1
ATOM 4084 C CA . LEU A 1 562 ? 40.013 -8.532 -21.714 1.00 62.75 562 LEU A CA 1
ATOM 4085 C C . LEU A 1 562 ? 40.783 -8.254 -23.013 1.00 62.75 562 LEU A C 1
ATOM 4087 O O . LEU A 1 562 ? 40.146 -8.012 -24.031 1.00 62.75 562 LEU A O 1
ATOM 4091 N N . ASP A 1 563 ? 42.102 -8.470 -23.064 1.00 65.44 563 ASP A N 1
ATOM 4092 C CA . ASP A 1 563 ? 42.854 -8.541 -24.332 1.00 65.44 563 ASP A CA 1
ATOM 4093 C C . ASP A 1 563 ? 42.332 -9.644 -25.272 1.00 65.44 563 ASP A C 1
ATOM 4095 O O . ASP A 1 563 ? 42.463 -9.534 -26.490 1.00 65.44 563 ASP A O 1
ATOM 4099 N N . SER A 1 564 ? 41.729 -10.710 -24.732 1.00 67.50 564 SER A N 1
ATOM 4100 C CA . SER A 1 564 ? 41.116 -11.792 -25.510 1.00 67.50 564 SER A CA 1
ATOM 4101 C C . SER A 1 564 ? 39.689 -11.483 -25.979 1.00 67.50 564 SER A C 1
ATOM 4103 O O . SER A 1 564 ? 39.229 -12.128 -26.927 1.00 67.50 564 SER A O 1
ATOM 4105 N N . LEU A 1 565 ? 38.998 -10.519 -25.357 1.00 70.38 565 LEU A N 1
ATOM 4106 C CA . LEU A 1 565 ? 37.719 -9.951 -25.806 1.00 70.38 565 LEU A CA 1
ATOM 4107 C C . LEU A 1 565 ? 37.953 -8.846 -26.847 1.00 70.38 565 LEU A C 1
ATOM 4109 O O . LEU A 1 565 ? 37.384 -8.888 -27.939 1.00 70.38 565 LEU A O 1
ATOM 4113 N N . LEU A 1 566 ? 38.856 -7.921 -26.521 1.00 74.75 566 LEU A N 1
ATOM 4114 C CA . LEU A 1 566 ? 39.237 -6.724 -27.263 1.00 74.75 566 LEU A CA 1
ATOM 4115 C C . LEU A 1 566 ? 40.223 -7.049 -28.404 1.00 74.75 566 LEU A C 1
ATOM 4117 O O . LEU A 1 566 ? 41.376 -6.616 -28.413 1.00 74.75 566 LEU A O 1
ATOM 4121 N N . VAL A 1 567 ? 39.754 -7.806 -29.397 1.00 80.56 567 VAL A N 1
ATOM 4122 C CA . VAL A 1 567 ? 40.391 -7.994 -30.720 1.00 80.56 567 VAL A CA 1
ATOM 4123 C C . VAL A 1 567 ? 39.323 -7.859 -31.813 1.00 80.56 567 VAL A C 1
ATOM 4125 O O . VAL A 1 567 ? 38.145 -7.967 -31.486 1.00 80.56 567 VAL A O 1
ATOM 4128 N N . PRO A 1 568 ? 39.664 -7.693 -33.105 1.00 87.88 568 PRO A N 1
ATOM 4129 C CA . PRO A 1 568 ? 38.653 -7.560 -34.156 1.00 87.88 568 PRO A CA 1
ATOM 4130 C C . PRO A 1 568 ? 37.685 -8.755 -34.221 1.00 87.88 568 PRO A C 1
ATOM 4132 O O . PRO A 1 568 ? 38.095 -9.882 -34.514 1.00 87.88 568 PRO A O 1
ATOM 4135 N N . ARG A 1 569 ? 36.405 -8.506 -33.918 1.00 86.62 569 ARG A N 1
ATOM 4136 C CA . ARG A 1 569 ? 35.288 -9.474 -33.893 1.00 86.62 569 ARG A CA 1
ATOM 4137 C C . ARG A 1 569 ? 33.942 -8.753 -33.787 1.00 86.62 569 ARG A C 1
ATOM 4139 O O . ARG A 1 569 ? 33.918 -7.537 -33.630 1.00 86.62 569 ARG A O 1
ATOM 4146 N N . THR A 1 570 ? 32.852 -9.512 -33.802 1.00 88.12 570 THR A N 1
ATOM 4147 C CA . THR A 1 570 ? 31.544 -9.050 -33.316 1.00 88.12 570 THR A CA 1
ATOM 4148 C C . THR A 1 570 ? 31.406 -9.344 -31.817 1.00 88.12 570 THR A C 1
ATOM 4150 O O . THR A 1 570 ? 31.881 -10.380 -31.339 1.00 88.12 570 THR A O 1
ATOM 4153 N N . LEU A 1 571 ? 30.781 -8.424 -31.090 1.00 87.44 571 LEU A N 1
ATOM 4154 C CA . LEU A 1 571 ? 30.322 -8.552 -29.711 1.00 87.44 571 LEU A CA 1
ATOM 4155 C C . LEU A 1 571 ? 28.812 -8.305 -29.679 1.00 87.44 571 LEU A C 1
ATOM 4157 O O . LEU A 1 571 ? 28.308 -7.469 -30.427 1.00 87.44 571 LEU A O 1
ATOM 4161 N N . HIS A 1 572 ? 28.118 -9.013 -28.797 1.00 89.38 572 HIS A N 1
ATOM 4162 C CA . HIS A 1 572 ? 26.731 -8.740 -28.444 1.00 89.38 572 HIS A CA 1
ATOM 4163 C C . HIS A 1 572 ? 26.729 -8.180 -27.029 1.00 89.38 572 HIS A C 1
ATOM 4165 O O . HIS A 1 572 ? 27.308 -8.786 -26.124 1.00 89.38 572 HIS A O 1
ATOM 4171 N N . ILE A 1 573 ? 26.132 -7.010 -26.866 1.00 87.25 573 ILE A N 1
ATOM 4172 C CA . ILE A 1 573 ? 26.087 -6.262 -25.616 1.00 87.25 573 ILE A CA 1
ATOM 4173 C C . ILE A 1 573 ? 24.619 -6.163 -25.219 1.00 87.25 573 ILE A C 1
ATOM 4175 O O . ILE A 1 573 ? 23.804 -5.777 -26.045 1.00 87.25 573 ILE A O 1
ATOM 4179 N N . ARG A 1 574 ? 24.273 -6.552 -23.996 1.00 88.19 574 ARG A N 1
ATOM 4180 C CA . ARG A 1 574 ? 22.909 -6.476 -23.461 1.00 88.19 574 ARG A CA 1
ATOM 4181 C C . ARG A 1 574 ? 22.961 -5.674 -22.172 1.00 88.19 574 ARG A C 1
ATOM 4183 O O . ARG A 1 574 ? 23.676 -6.077 -21.256 1.00 88.19 574 ARG A O 1
ATOM 4190 N N . VAL A 1 575 ? 22.242 -4.560 -22.128 1.00 87.38 575 VAL A N 1
ATOM 4191 C CA . VAL A 1 575 ? 22.059 -3.742 -20.922 1.00 87.38 575 VAL A CA 1
ATOM 4192 C C . VAL A 1 575 ? 20.640 -3.962 -20.414 1.00 87.38 575 VAL A C 1
ATOM 4194 O O . VAL A 1 575 ? 19.703 -3.874 -21.201 1.00 87.38 575 VAL A O 1
ATOM 4197 N N . VAL A 1 576 ? 20.484 -4.258 -19.130 1.00 88.69 576 VAL A N 1
ATOM 4198 C CA . VAL A 1 576 ? 19.193 -4.404 -18.449 1.00 88.69 576 VAL A CA 1
ATOM 4199 C C . VAL A 1 576 ? 19.189 -3.397 -17.296 1.00 88.69 576 VAL A C 1
ATOM 4201 O O . VAL A 1 576 ? 19.786 -3.671 -16.253 1.00 88.69 576 VAL A O 1
ATOM 4204 N N . PRO A 1 577 ? 18.637 -2.189 -17.493 1.00 85.31 577 PRO A N 1
ATOM 4205 C CA . PRO A 1 577 ? 18.438 -1.245 -16.407 1.00 85.31 577 PRO A CA 1
ATOM 4206 C C . PRO A 1 577 ? 17.183 -1.612 -15.607 1.00 85.31 577 PRO A C 1
ATOM 4208 O O . PRO A 1 577 ? 16.222 -2.141 -16.156 1.00 85.31 577 PRO A O 1
ATOM 4211 N N . SER A 1 578 ? 17.164 -1.264 -14.322 1.00 83.81 578 SER A N 1
ATOM 4212 C CA . SER A 1 578 ? 15.932 -1.203 -13.524 1.00 83.81 578 SER A CA 1
ATOM 4213 C C . SER A 1 578 ? 15.345 0.216 -13.453 1.00 83.81 578 SER A C 1
ATOM 4215 O O . SER A 1 578 ? 14.422 0.454 -12.677 1.00 83.81 578 SER A O 1
ATOM 4217 N N . LEU A 1 579 ? 15.914 1.178 -14.192 1.00 81.88 579 LEU A N 1
ATOM 4218 C CA . LEU A 1 579 ? 15.263 2.465 -14.425 1.00 81.88 579 LEU A CA 1
ATOM 4219 C C . LEU A 1 579 ? 14.103 2.235 -15.390 1.00 81.88 579 LEU A C 1
ATOM 4221 O O . LEU A 1 579 ? 14.285 1.561 -16.403 1.00 81.88 579 LEU A O 1
ATOM 4225 N N . MET A 1 580 ? 12.953 2.839 -15.104 1.00 84.56 580 MET A N 1
ATOM 4226 C CA . MET A 1 580 ? 11.834 2.854 -16.037 1.00 84.56 580 MET A CA 1
ATOM 4227 C C . MET A 1 580 ? 12.243 3.636 -17.291 1.00 84.56 580 MET A C 1
ATOM 4229 O O . MET A 1 580 ? 12.668 4.793 -17.220 1.00 84.56 580 MET A O 1
ATOM 4233 N N . VAL A 1 581 ? 12.158 2.976 -18.441 1.00 87.69 581 VAL A N 1
ATOM 4234 C CA . VAL A 1 581 ? 12.382 3.561 -19.764 1.00 87.69 581 VAL A CA 1
ATOM 4235 C C . VAL A 1 581 ? 11.243 3.078 -20.642 1.00 87.69 581 VAL A C 1
ATOM 4237 O O . VAL A 1 581 ? 11.054 1.870 -20.766 1.00 87.69 581 VAL A O 1
ATOM 4240 N N . HIS A 1 582 ? 10.516 3.996 -21.267 1.00 89.19 582 HIS A N 1
ATOM 4241 C CA . HIS A 1 582 ? 9.449 3.659 -22.206 1.00 89.19 582 HIS A CA 1
ATOM 4242 C C . HIS A 1 582 ? 9.906 3.874 -23.649 1.00 89.19 582 HIS A C 1
ATOM 4244 O O . HIS A 1 582 ? 10.723 4.752 -23.939 1.00 89.19 582 HIS A O 1
ATOM 4250 N N . ASP A 1 583 ? 9.378 3.075 -24.570 1.00 88.12 583 ASP A N 1
ATOM 4251 C CA . ASP A 1 583 ? 9.545 3.295 -26.000 1.00 88.12 583 ASP A CA 1
ATOM 4252 C C . ASP A 1 583 ? 8.633 4.414 -26.539 1.00 88.12 583 ASP A C 1
ATOM 4254 O O . ASP A 1 583 ? 7.898 5.069 -25.803 1.00 88.12 583 ASP A O 1
ATOM 4258 N N . VAL A 1 584 ? 8.692 4.641 -27.855 1.00 85.19 584 VAL A N 1
ATOM 4259 C CA . VAL A 1 584 ? 7.906 5.681 -28.546 1.00 85.19 584 VAL A CA 1
ATOM 4260 C C . VAL A 1 584 ? 6.388 5.467 -28.494 1.00 85.19 584 VAL A C 1
ATOM 4262 O O . VAL A 1 584 ? 5.644 6.384 -28.843 1.00 85.19 584 VAL A O 1
ATOM 4265 N N . ASP A 1 585 ? 5.936 4.265 -28.126 1.00 83.56 585 ASP A N 1
ATOM 4266 C CA . ASP A 1 585 ? 4.528 3.885 -27.993 1.00 83.56 585 ASP A CA 1
ATOM 4267 C C . ASP A 1 585 ? 4.106 3.784 -26.504 1.00 83.56 585 ASP A C 1
ATOM 4269 O O . ASP A 1 585 ? 2.958 3.433 -26.221 1.00 83.56 585 ASP A O 1
ATOM 4273 N N . GLY A 1 586 ? 4.999 4.123 -25.560 1.00 81.62 586 GLY A N 1
ATOM 4274 C CA . GLY A 1 586 ? 4.743 4.121 -24.114 1.00 81.62 586 GLY A CA 1
ATOM 4275 C C . GLY A 1 586 ? 4.922 2.761 -23.428 1.00 81.62 586 GLY A C 1
ATOM 4276 O O . GLY A 1 586 ? 4.356 2.549 -22.360 1.00 81.62 586 GLY A O 1
ATOM 4277 N N . LEU A 1 587 ? 5.650 1.815 -24.035 1.00 86.31 587 LEU A N 1
ATOM 4278 C CA . LEU A 1 587 ? 5.847 0.463 -23.493 1.00 86.31 587 LEU A CA 1
ATOM 4279 C C . LEU A 1 587 ? 7.230 0.280 -22.850 1.00 86.31 587 LEU A C 1
ATOM 4281 O O . LEU A 1 587 ? 8.227 0.787 -23.359 1.00 86.31 587 LEU A O 1
ATOM 4285 N N . ASP A 1 588 ? 7.300 -0.514 -21.777 1.00 88.25 588 ASP A N 1
ATOM 4286 C CA . ASP A 1 588 ? 8.536 -0.836 -21.048 1.00 88.25 588 ASP A CA 1
ATOM 4287 C C . ASP A 1 588 ? 9.677 -1.363 -21.938 1.00 88.25 588 ASP A C 1
ATOM 4289 O O . ASP A 1 588 ? 9.585 -2.429 -22.558 1.00 88.25 588 ASP A O 1
ATOM 4293 N N . VAL A 1 589 ? 10.823 -0.680 -21.901 1.00 89.56 589 VAL A N 1
ATOM 4294 C CA . VAL A 1 589 ? 12.096 -1.132 -22.477 1.00 89.56 589 VAL A CA 1
ATOM 4295 C C . VAL A 1 589 ? 12.887 -1.908 -21.423 1.00 89.56 589 VAL A C 1
ATOM 4297 O O . VAL A 1 589 ? 13.782 -1.394 -20.755 1.00 89.56 589 VAL A O 1
ATOM 4300 N N . SER A 1 590 ? 12.566 -3.195 -21.307 1.00 89.06 590 SER A N 1
ATOM 4301 C CA . SER A 1 590 ? 13.216 -4.143 -20.392 1.00 89.06 590 SER A CA 1
ATOM 4302 C C . SER A 1 590 ? 14.706 -4.404 -20.676 1.00 89.06 590 SER A C 1
ATOM 4304 O O . SER A 1 590 ? 15.445 -4.786 -19.769 1.00 89.06 590 SER A O 1
ATOM 4306 N N . GLU A 1 591 ?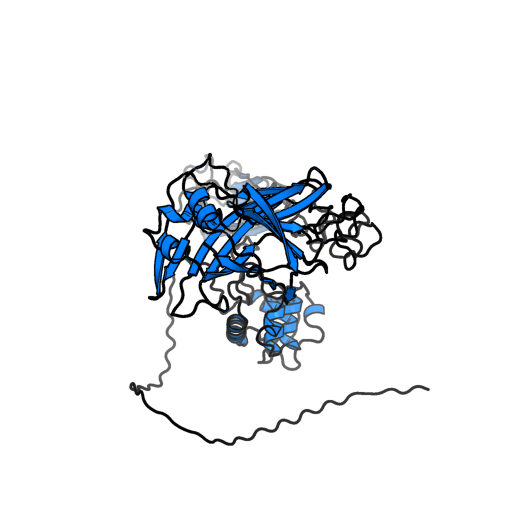 15.177 -4.239 -21.920 1.00 90.56 591 GLU A N 1
ATOM 4307 C CA . GLU A 1 591 ? 16.592 -4.430 -22.264 1.00 90.56 591 GLU A CA 1
ATOM 4308 C C . GLU A 1 591 ? 17.040 -3.689 -23.532 1.00 90.56 591 GLU A C 1
ATOM 4310 O O . GLU A 1 591 ? 16.260 -3.476 -24.456 1.00 90.56 591 GLU A O 1
ATOM 4315 N N . PHE A 1 592 ? 18.340 -3.386 -23.610 1.00 89.94 592 PHE A N 1
ATOM 4316 C CA . PHE A 1 592 ? 19.028 -2.815 -24.771 1.00 89.94 592 PHE A CA 1
ATOM 4317 C C . PHE A 1 592 ? 20.051 -3.822 -25.325 1.00 89.94 592 PHE A C 1
ATOM 4319 O O . PHE A 1 592 ? 21.164 -3.952 -24.806 1.00 89.94 592 PHE A O 1
ATOM 4326 N N . GLY A 1 593 ? 19.687 -4.533 -26.391 1.00 89.94 593 GLY A N 1
ATOM 4327 C CA . GLY A 1 593 ? 20.519 -5.482 -27.132 1.00 89.94 593 GLY A CA 1
ATOM 4328 C C . GLY A 1 593 ? 21.245 -4.843 -28.323 1.00 89.94 593 GLY A C 1
ATOM 4329 O O . GLY A 1 593 ? 20.641 -4.400 -29.296 1.00 89.94 593 GLY A O 1
ATOM 4330 N N . ILE A 1 594 ? 22.573 -4.817 -28.296 1.00 90.12 594 ILE A N 1
ATOM 4331 C CA . ILE A 1 594 ? 23.393 -4.044 -29.233 1.00 90.12 594 ILE A CA 1
ATOM 4332 C C . ILE A 1 594 ? 24.476 -4.931 -29.846 1.00 90.12 594 ILE A C 1
ATOM 4334 O O . ILE A 1 594 ? 25.328 -5.491 -29.150 1.00 90.12 594 ILE A O 1
ATOM 4338 N N . VAL A 1 595 ? 24.466 -5.051 -31.173 1.00 90.69 595 VAL A N 1
ATOM 4339 C CA . VAL A 1 595 ? 25.480 -5.798 -31.929 1.00 90.69 595 VAL A CA 1
ATOM 4340 C C . VAL A 1 595 ? 26.571 -4.835 -32.379 1.00 90.69 595 VAL A C 1
ATOM 4342 O O . VAL A 1 595 ? 26.324 -3.907 -33.144 1.00 90.69 595 VAL A O 1
ATOM 4345 N N . VAL A 1 596 ? 27.802 -5.053 -31.919 1.00 88.81 596 VAL A N 1
ATOM 4346 C CA . VAL A 1 596 ? 28.939 -4.154 -32.163 1.00 88.81 596 VAL A CA 1
ATOM 4347 C C . VAL A 1 596 ? 30.068 -4.906 -32.847 1.00 88.81 596 VAL A C 1
ATOM 4349 O O . VAL A 1 596 ? 30.381 -6.045 -32.504 1.00 88.81 596 VAL A O 1
ATOM 4352 N N . LYS A 1 597 ? 30.740 -4.261 -33.801 1.00 88.94 597 LYS A N 1
ATOM 4353 C CA . LYS A 1 597 ? 31.930 -4.812 -34.454 1.00 88.94 597 LYS A CA 1
ATOM 4354 C C . LYS A 1 597 ? 33.175 -4.041 -34.042 1.00 88.94 597 LYS A C 1
ATOM 4356 O O . LYS A 1 597 ? 33.220 -2.828 -34.185 1.00 88.94 597 LYS A O 1
ATOM 4361 N N . LEU A 1 598 ? 34.208 -4.745 -33.594 1.00 85.75 598 LEU A N 1
ATOM 4362 C CA . LEU A 1 598 ? 35.520 -4.168 -33.310 1.00 85.75 598 LEU A CA 1
ATOM 4363 C C . LEU A 1 598 ? 36.399 -4.207 -34.570 1.00 85.75 598 LEU A C 1
ATOM 4365 O O . LEU A 1 598 ? 36.552 -5.260 -35.200 1.00 85.75 598 LEU A O 1
ATOM 4369 N N . GLY A 1 599 ? 36.977 -3.064 -34.934 1.00 81.88 599 GLY A N 1
ATOM 4370 C CA . GLY A 1 599 ? 37.953 -2.894 -36.016 1.00 81.88 599 GLY A CA 1
ATOM 4371 C C . GLY A 1 599 ? 39.360 -2.586 -35.490 1.00 81.88 599 GLY A C 1
ATOM 4372 O O . GLY A 1 599 ? 39.516 -2.210 -34.335 1.00 81.88 599 GLY A O 1
ATOM 4373 N N . ASN A 1 600 ? 40.387 -2.747 -36.333 1.00 75.31 600 ASN A N 1
ATOM 4374 C CA . ASN A 1 600 ? 41.750 -2.264 -36.035 1.00 75.31 600 ASN A CA 1
ATOM 4375 C C . ASN A 1 600 ? 41.867 -0.755 -36.283 1.00 75.31 600 ASN A C 1
ATOM 4377 O O . ASN A 1 600 ? 41.240 -0.294 -37.262 1.00 75.31 600 ASN A O 1
#

Secondary structure (DSSP, 8-state):
---------------------------------------------------SS---TTS--SSSSS---IIIIIHHHHHHHTT--THHHHTT-S-TT-S--SHHHHHHHHHHTTTT--SS-SS---IIIIIHHHHHHHTT--THHHHTTTS-TT-S--SHHHHHHHHHHTSPPPSSS-S-PPPEEEEEEE-SSTTSSSSEEEESSTTPPPBPPEEETT-EEEEEE---SS-EEEESBTTBPPTT-EEEES--SSEETTEEPB-TT-EEEEE--TT---SEEEEEESS-TT-EEEEEEE-----SSSS-SSS-TTT-S-TT-TT----SS-SS--TTT-SSTTSSSS-TTT-S-TT-TT----SSSSSS-TTT-SS---SSEEEEEEEEEEEEEETTTTEEEEEEEE-EEETTEEEEE-TTS-EEHHHHHHHTT-TT-S-PPPEEEEEE-SSPPS-EEEEEEEEEEEESSSSS--TT--EEEEEEEEEEEE-SS-EEEEE-S-----EEEE-TT--EEEE---S------EEEEE-TTT--EEEEEETTHHHHTTTTTTTTHHHHHSSSSEEEEEEEESS-EE-TTS-B--EEEEEEEEE-

Organism: NCBI:txid314287